Protein AF-0000000085038012 (afdb_homodimer)

Radius of gyration: 29.27 Å; Cα contacts (8 Å, |Δi|>4): 1516; chains: 2; bounding box: 77×80×80 Å

Foldseek 3Di:
DDDDPVNVLVVVLLLLLQCQQLPPQDFLVVSCVVVVHDSVSSVVSVVVCVVVVQKDWPAFDPDDPDDPDRGTITMHGRQQQEKEWEWEDFLFKIKIFIGTLLLHTDDIDMDTQHPHALVVVLVVVVVVVVPDDDDRHDHYYAEYEYEAQAFDFPQDGPDHPRHCNDPDDSQVVVCVVPVHGYHYAYLQQLLVLLVAQQDSDHFAWEWEWEFALFIWIWIHHRSHTDQDPGRCPTNQQQAFDDDPVDPPPDSVPTHGNGCCAGPLNLQVVVCVVVVHPGGDLVNLLVCVVVVPPVSVVSLLVNLLVVLVSLLVVCVVGVGQEYEYQYPNCVSVVVSQVSSVVNNVPDPDDHYYYYRPPSPCSSRSSRSNVGSCVSVVNPPHHGHHHD/DDDDPVNVLVVVLLLLLQCQQLPPQDFLVVSCVVVVHDSVSSVVSQVVCVVVVQKDWPAFDPDPPDDPDRGTITMHGRQLQEKEWEWEDFLFKIKIFIGTLQLHTDDIDMDTQHPHALVVVLVVVVVVVVPDDDDRHDHYYAEYEYEAQAFDFPQDGPDHPRHDNDPDDSQVVVCVVPVHGYHYAYLQQLLVLLVAQQDSDHFAWEWEWEAALFIWIWIHHRSHTDQDPGRCPTNLQAAFDDDPVDPPPDSVPTHGNGCCQGPLNLQVVVCVVVVHPGGDLVNLLVCVVVPPPVSVVSLLVNLLVVLVSLLVVCVVGVGQEYEYQYPNCVSVVVSQVSSVVNNVPDPDDHYYYYRPPSPCSSRSSRSVVGSCVSVVNPPHHGHHHD

Sequence (772 aa):
MIINKDVMRDHNERSVLQTIVNHGPISRTEVSKLLGLNKVTVSDIIGSLTERKLVTSQGEARAAASGSGRRPELVAYNVTYGYVINFSISGLTLEMLVTQLDGRALEYSQSPIDNLTVHQVVAKMEEMVRQLPKFKVDNGLQAISIAIFGVVYQNEIISSPFVDFEDVDLVGHFEQRYHVPVIMENEANLSAIFEQDYSKQELQSLVSISIHEGVGAGILLNKQLYTGNYGRAGEVGQMLLTEPDKPRQRLAKLTNFDQEWSQSALLAKAARLKGRPTYTLADLVRANEQGDAQITHLIEDFCYQLAVVTSNLIIAYDPQLVFFNSPLIDQLPEILKNVQMKLSFMPLVPPLVMSKDVKYATLLGGASLAIHKVLDMTGTRLILHHMIINKDVMRDHNERSVLQTIVNHGPISRTEVSKLLGLNKVTVSDIIGSLTERKLVTSQGEARAAASGSGRRPELVAYNVTYGYVINFSISGLTLEMLVTQLDGRALEYSQSPIDNLTVHQVVAKMEEMVRQLPKFKVDNGLQAISIAIFGVVYQNEIISSPFVDFEDVDLVGHFEQRYHVPVIMENEANLSAIFEQDYSKQELQSLVSISIHEGVGAGILLNKQLYTGNYGRAGEVGQMLLTEPDKPRQRLAKLTNFDQEWSQSALLAKAARLKGRPTYTLADLVRANEQGDAQITHLIEDFCYQLAVVTSNLIIAYDPQLVFFNSPLIDQLPEILKNVQMKLSFMPLVPPLVMSKDVKYATLLGGASLAIHKVLDMTGTRLILHH

Organism: Levilactobacillus brevis (strain ATCC 367 / BCRC 12310 / CIP 105137 / JCM 1170 / LMG 11437 / NCIMB 947 / NCTC 947) (NCBI:txid387344)

Secondary structure (DSSP, 8-state):
----HHHHHHHHHHHHHHHHHHH-SEEHHHHHHHHT--HHHHHHHHHHHHHTTSEEEEEEPP--SS--S-PPEEEEE-TTS-EEEEEEE-SSEEEEEEEETTS-EEEEEEEE-TT--HHHHHHHHHHHHHTPPPP--SS-EEEEEEEESSEEETTEEEE-SS---TT--HHHHHHHHH-S-EEEEEHHHHHHHHHHHT-SSPPSEEEEEEESSSEEEEEEETTEEE--SSS-TT-GGG-B---TT-TT--GGGS-BHHHHHSHHHHHHHHHHHHT-S---HHHHHHHHHTT-HHHHHHHHHHHHHHHHHHHHHHHHH--SEEEEE-HHHHH-THHHHHHHHHTTTSS--PPEEE-S-TTTHHHHHHHHHHHHHHTT-TTS------/----HHHHHHHHHHHHHHHHHHH-SEEHHHHHHHHT--HHHHHHHHHHHHHTTSEEEEEEPP--SS--S-PPEEEEE-TTS-EEEEEEE-SSEEEEEEEETTS-EEEEEEEE-TT--HHHHHHHHHHHHHTPPPP--SS-EEEEEEEESSEEETTEEEE-SS---TT--HHHHHHHHH-S-EEEEEHHHHHHHHHHHT-SSPPSEEEEEEESSSEEEEEEETTEEE--SSS-TT-GGG-B---TT-TT--GGGS-BHHHHHSHHHHHHHHHHHHT-S---HHHHHHHHHTT-HHHHHHHHHHHHHHHHHHHHHHHHH--SEEEEE-HHHHH-THHHHHHHHHTTTSS--PPEEE-S-TTTHHHHHHHHHHHHHHTT-TTS------

Structure (mmCIF, N/CA/C/O backbone):
data_AF-0000000085038012-model_v1
#
loop_
_entity.id
_entity.type
_entity.pdbx_description
1 polymer 'Transcriptional regulator/sugar kinase, xylose operon regulator'
#
loop_
_atom_site.group_PDB
_atom_site.id
_atom_site.type_symbol
_atom_site.label_atom_id
_atom_site.label_alt_id
_atom_site.label_comp_id
_atom_site.label_asym_id
_atom_site.label_entity_id
_atom_site.label_seq_id
_atom_site.pdbx_PDB_ins_code
_atom_site.Cartn_x
_atom_site.Cartn_y
_atom_site.Cartn_z
_atom_site.occupancy
_atom_site.B_iso_or_equiv
_atom_site.auth_seq_id
_atom_site.auth_comp_id
_atom_site.auth_asym_id
_atom_site.auth_atom_id
_atom_site.pdbx_PDB_model_num
ATOM 1 N N . MET A 1 1 ? 20.625 5.508 4.133 1 61.41 1 MET A N 1
ATOM 2 C CA . MET A 1 1 ? 21.531 4.375 4.008 1 61.41 1 MET A CA 1
ATOM 3 C C . MET A 1 1 ? 22.953 4.848 3.709 1 61.41 1 MET A C 1
ATOM 5 O O . MET A 1 1 ? 23.156 5.734 2.879 1 61.41 1 MET A O 1
ATOM 9 N N . ILE A 1 2 ? 23.828 4.387 4.484 1 72.25 2 ILE A N 1
ATOM 10 C CA . ILE A 1 2 ? 25.234 4.746 4.309 1 72.25 2 ILE A CA 1
ATOM 11 C C . ILE A 1 2 ? 25.828 3.961 3.139 1 72.25 2 ILE A C 1
ATOM 13 O O . ILE A 1 2 ? 25.594 2.756 3.012 1 72.25 2 ILE A O 1
ATOM 17 N N . ILE A 1 3 ? 26.375 4.746 2.264 1 75.5 3 ILE A N 1
ATOM 18 C CA . ILE A 1 3 ? 27.016 4.086 1.127 1 75.5 3 ILE A CA 1
ATOM 19 C C . ILE A 1 3 ? 28.531 4.121 1.288 1 75.5 3 ILE A C 1
ATOM 21 O O . ILE A 1 3 ? 29.125 5.195 1.368 1 75.5 3 ILE A O 1
ATOM 25 N N . ASN A 1 4 ? 29.078 2.902 1.545 1 77.88 4 ASN A N 1
ATOM 26 C CA . ASN A 1 4 ? 30.531 2.75 1.494 1 77.88 4 ASN A CA 1
ATOM 27 C C . ASN A 1 4 ? 30.969 1.978 0.252 1 77.88 4 ASN A C 1
ATOM 29 O O . ASN A 1 4 ? 30.141 1.652 -0.605 1 77.88 4 ASN A O 1
ATOM 33 N N . LYS A 1 5 ? 32.25 1.826 0.037 1 77.88 5 LYS A N 1
ATOM 34 C CA . LYS A 1 5 ? 32.812 1.22 -1.177 1 77.88 5 LYS A CA 1
ATOM 35 C C . LYS A 1 5 ? 32.281 -0.201 -1.361 1 77.88 5 LYS A C 1
ATOM 37 O O . LYS A 1 5 ? 31.984 -0.615 -2.482 1 77.88 5 LYS A O 1
ATOM 42 N N . ASP A 1 6 ? 32.188 -0.883 -0.268 1 79.19 6 ASP A N 1
ATOM 43 C CA . ASP A 1 6 ? 31.719 -2.262 -0.339 1 79.19 6 ASP A CA 1
ATOM 44 C C . ASP A 1 6 ? 30.25 -2.316 -0.753 1 79.19 6 ASP A C 1
ATOM 46 O O . ASP A 1 6 ? 29.859 -3.15 -1.574 1 79.19 6 ASP A O 1
ATOM 50 N N . VAL A 1 7 ? 29.5 -1.396 -0.178 1 82.31 7 VAL A N 1
ATOM 51 C CA . VAL A 1 7 ? 28.078 -1.304 -0.512 1 82.31 7 VAL A CA 1
ATOM 52 C C . VAL A 1 7 ? 27.922 -0.915 -1.979 1 82.31 7 VAL A C 1
ATOM 54 O O . VAL A 1 7 ? 27.047 -1.444 -2.676 1 82.31 7 VAL A O 1
ATOM 57 N N . MET A 1 8 ? 28.734 -0.129 -2.43 1 83.38 8 MET A N 1
ATOM 58 C CA . MET A 1 8 ? 28.703 0.295 -3.826 1 83.38 8 MET A CA 1
ATOM 59 C C . MET A 1 8 ? 28.953 -0.885 -4.758 1 83.38 8 MET A C 1
ATOM 61 O O . MET A 1 8 ? 28.25 -1.059 -5.75 1 83.38 8 MET A O 1
ATOM 65 N N . ARG A 1 9 ? 29.891 -1.66 -4.422 1 84.19 9 ARG A N 1
ATOM 66 C CA . ARG A 1 9 ? 30.234 -2.807 -5.258 1 84.19 9 ARG A CA 1
ATOM 67 C C . ARG A 1 9 ? 29.094 -3.805 -5.316 1 84.19 9 ARG A C 1
ATOM 69 O O . ARG A 1 9 ? 28.75 -4.312 -6.387 1 84.19 9 ARG A O 1
ATOM 76 N N . ASP A 1 10 ? 28.547 -4.09 -4.184 1 88.06 10 ASP A N 1
ATOM 77 C CA . ASP A 1 10 ? 27.438 -5.035 -4.105 1 88.06 10 ASP A CA 1
ATOM 78 C C . ASP A 1 10 ? 26.25 -4.562 -4.941 1 88.06 10 ASP A C 1
ATOM 80 O O . ASP A 1 10 ? 25.641 -5.352 -5.66 1 88.06 10 ASP A O 1
ATOM 84 N N . HIS A 1 11 ? 26.047 -3.324 -4.855 1 89.94 11 HIS A N 1
ATOM 85 C CA . HIS A 1 11 ? 24.938 -2.762 -5.605 1 89.94 11 HIS A CA 1
ATOM 86 C C . HIS A 1 11 ? 25.188 -2.826 -7.109 1 89.94 11 HIS A C 1
ATOM 88 O O . HIS A 1 11 ? 24.297 -3.156 -7.883 1 89.94 11 HIS A O 1
ATOM 94 N N . ASN A 1 12 ? 26.344 -2.525 -7.48 1 92.75 12 ASN A N 1
ATOM 95 C CA . ASN A 1 12 ? 26.688 -2.559 -8.898 1 92.75 12 ASN A CA 1
ATOM 96 C C . ASN A 1 12 ? 26.656 -3.98 -9.453 1 92.75 12 ASN A C 1
ATOM 98 O O . ASN A 1 12 ? 26.234 -4.199 -10.586 1 92.75 12 ASN A O 1
ATOM 102 N N . GLU A 1 13 ? 27.109 -4.871 -8.625 1 95 13 GLU A N 1
ATOM 103 C CA . GLU A 1 13 ? 27.047 -6.266 -9.047 1 95 13 GLU A CA 1
ATOM 104 C C . GLU A 1 13 ? 25.609 -6.707 -9.297 1 95 13 GLU A C 1
ATOM 106 O O . GLU A 1 13 ? 25.328 -7.375 -10.297 1 95 13 GLU A O 1
ATOM 111 N N . ARG A 1 14 ? 24.75 -6.375 -8.422 1 94.94 14 ARG A N 1
ATOM 112 C CA . ARG A 1 14 ? 23.344 -6.711 -8.594 1 94.94 14 ARG A CA 1
ATOM 113 C C . ARG A 1 14 ? 22.781 -6.086 -9.859 1 94.94 14 ARG A C 1
ATOM 115 O O . ARG A 1 14 ? 22.031 -6.73 -10.594 1 94.94 14 ARG A O 1
ATOM 122 N N . SER A 1 15 ? 23.188 -4.895 -10.094 1 95.94 15 SER A N 1
ATOM 123 C CA . SER A 1 15 ? 22.703 -4.195 -11.281 1 95.94 15 SER A CA 1
ATOM 124 C C . SER A 1 15 ? 23.188 -4.867 -12.555 1 95.94 15 SER A C 1
ATOM 126 O O . SER A 1 15 ? 22.453 -4.988 -13.531 1 95.94 15 SER A O 1
ATOM 128 N N . VAL A 1 16 ? 24.391 -5.262 -12.555 1 96.94 16 VAL A N 1
ATOM 129 C CA . VAL A 1 16 ? 24.969 -5.93 -13.719 1 96.94 16 VAL A CA 1
ATOM 130 C C . VAL A 1 16 ? 24.281 -7.27 -13.938 1 96.94 16 VAL A C 1
ATOM 132 O O . VAL A 1 16 ? 23.859 -7.582 -15.055 1 96.94 16 VAL A O 1
ATOM 135 N N . LEU A 1 17 ? 24.156 -8.031 -12.867 1 97.25 17 LEU A N 1
ATOM 136 C CA . LEU A 1 17 ? 23.484 -9.32 -12.984 1 97.25 17 LEU A CA 1
ATOM 137 C C . LEU A 1 17 ? 22.047 -9.156 -13.477 1 97.25 17 LEU A C 1
ATOM 139 O O . LEU A 1 17 ? 21.594 -9.898 -14.344 1 97.25 17 LEU A O 1
ATOM 143 N N . GLN A 1 18 ? 21.344 -8.203 -12.898 1 96.88 18 GLN A N 1
ATOM 144 C CA . GLN A 1 18 ? 19.984 -7.922 -13.336 1 96.88 18 GLN A CA 1
ATOM 145 C C . GLN A 1 18 ? 19.938 -7.652 -14.836 1 96.88 18 GLN A C 1
ATOM 147 O O . GLN A 1 18 ? 19.062 -8.172 -15.539 1 96.88 18 GLN A O 1
ATOM 152 N N . THR A 1 19 ? 20.859 -6.832 -15.297 1 97 19 THR A N 1
ATOM 153 C CA . THR A 1 19 ? 20.906 -6.461 -16.703 1 97 19 THR A CA 1
ATOM 154 C C . THR A 1 19 ? 21.125 -7.691 -17.578 1 97 19 THR A C 1
ATOM 156 O O . THR A 1 19 ? 20.469 -7.84 -18.625 1 97 19 THR A O 1
ATOM 159 N N . ILE A 1 20 ? 21.969 -8.539 -17.156 1 97.38 20 ILE A N 1
ATOM 160 C CA . ILE A 1 20 ? 22.266 -9.734 -17.938 1 97.38 20 ILE A CA 1
ATOM 161 C C . ILE A 1 20 ? 21.062 -10.664 -17.938 1 97.38 20 ILE A C 1
ATOM 163 O O . ILE A 1 20 ? 20.703 -11.227 -18.984 1 97.38 20 ILE A O 1
ATOM 167 N N . VAL A 1 21 ? 20.406 -10.828 -16.812 1 96.81 21 VAL A N 1
ATOM 168 C CA . VAL A 1 21 ? 19.234 -11.695 -16.703 1 96.81 21 VAL A CA 1
ATOM 169 C C . VAL A 1 21 ? 18.109 -11.148 -17.594 1 96.81 21 VAL A C 1
ATOM 171 O O . VAL A 1 21 ? 17.469 -11.906 -18.328 1 96.81 21 VAL A O 1
ATOM 174 N N . ASN A 1 22 ? 17.906 -9.859 -17.547 1 96.19 22 ASN A N 1
ATOM 175 C CA . ASN A 1 22 ? 16.75 -9.242 -18.188 1 96.19 22 ASN A CA 1
ATOM 176 C C . ASN A 1 22 ? 16.984 -9.023 -19.672 1 96.19 22 ASN A C 1
ATOM 178 O O . ASN A 1 22 ? 16.031 -8.984 -20.453 1 96.19 22 ASN A O 1
ATOM 182 N N . HIS A 1 23 ? 18.281 -8.914 -20.109 1 94.75 23 HIS A N 1
ATOM 183 C CA . HIS A 1 23 ? 18.516 -8.469 -21.469 1 94.75 23 HIS A CA 1
ATOM 184 C C . HIS A 1 23 ? 19.469 -9.414 -22.203 1 94.75 23 HIS A C 1
ATOM 186 O O . HIS A 1 23 ? 19.719 -9.25 -23.406 1 94.75 23 HIS A O 1
ATOM 192 N N . GLY A 1 24 ? 19.984 -10.328 -21.547 1 92.31 24 GLY A N 1
ATOM 193 C CA . GLY A 1 24 ? 20.953 -11.219 -22.188 1 92.31 24 GLY A CA 1
ATOM 194 C C . GLY A 1 24 ? 20.359 -12.039 -23.312 1 92.31 24 GLY A C 1
ATOM 195 O O . GLY A 1 24 ? 19.156 -12.312 -23.312 1 92.31 24 GLY A O 1
ATOM 196 N N . PRO A 1 25 ? 21.281 -12.438 -24.172 1 95.38 25 PRO A N 1
ATOM 197 C CA . PRO A 1 25 ? 22.719 -12.219 -24.312 1 95.38 25 PRO A CA 1
ATOM 198 C C . PRO A 1 25 ? 23.078 -10.766 -24.594 1 95.38 25 PRO A C 1
ATOM 200 O O . PRO A 1 25 ? 22.359 -10.094 -25.344 1 95.38 25 PRO A O 1
ATOM 203 N N . ILE A 1 26 ? 24.141 -10.312 -23.969 1 96.5 26 ILE A N 1
ATOM 204 C CA . ILE A 1 26 ? 24.484 -8.898 -24.031 1 96.5 26 ILE A CA 1
ATOM 205 C C . ILE A 1 26 ? 26 -8.727 -23.875 1 96.5 26 ILE A C 1
ATOM 207 O O . ILE A 1 26 ? 26.641 -9.523 -23.188 1 96.5 26 ILE A O 1
ATOM 211 N N . SER A 1 27 ? 26.516 -7.707 -24.531 1 96 27 SER A N 1
ATOM 212 C CA . SER A 1 27 ? 27.953 -7.48 -24.438 1 96 27 SER A CA 1
ATOM 213 C C . SER A 1 27 ? 28.312 -6.645 -23.219 1 96 27 SER A C 1
ATOM 215 O O . SER A 1 27 ? 27.453 -5.941 -22.672 1 96 27 SER A O 1
ATOM 217 N N . ARG A 1 28 ? 29.594 -6.758 -22.859 1 95.19 28 ARG A N 1
ATOM 218 C CA . ARG A 1 28 ? 30.109 -5.938 -21.766 1 95.19 28 ARG A CA 1
ATOM 219 C C . ARG A 1 28 ? 29.922 -4.453 -22.062 1 95.19 28 ARG A C 1
ATOM 221 O O . ARG A 1 28 ? 29.578 -3.676 -21.172 1 95.19 28 ARG A O 1
ATOM 228 N N . THR A 1 29 ? 30.109 -4.16 -23.312 1 94.69 29 THR A N 1
ATOM 229 C CA . THR A 1 29 ? 29.984 -2.771 -23.75 1 94.69 29 THR A CA 1
ATOM 230 C C . THR A 1 29 ? 28.547 -2.285 -23.609 1 94.69 29 THR A C 1
ATOM 232 O O . THR A 1 29 ? 28.297 -1.165 -23.156 1 94.69 29 THR A O 1
ATOM 235 N N . GLU A 1 30 ? 27.672 -3.049 -24 1 96.19 30 GLU A N 1
ATOM 236 C CA . GLU A 1 30 ? 26.266 -2.691 -23.891 1 96.19 30 GLU A CA 1
ATOM 237 C C . GLU A 1 30 ? 25.844 -2.557 -22.438 1 96.19 30 GLU A C 1
ATOM 239 O O . GLU A 1 30 ? 25.062 -1.655 -22.094 1 96.19 30 GLU A O 1
ATOM 244 N N . VAL A 1 31 ? 26.297 -3.414 -21.547 1 96.81 31 VAL A N 1
ATOM 245 C CA . VAL A 1 31 ? 25.984 -3.342 -20.125 1 96.81 31 VAL A CA 1
ATOM 246 C C . VAL A 1 31 ? 26.5 -2.021 -19.547 1 96.81 31 VAL A C 1
ATOM 248 O O . VAL A 1 31 ? 25.797 -1.342 -18.812 1 96.81 31 VAL A O 1
ATOM 251 N N . SER A 1 32 ? 27.703 -1.743 -19.922 1 95.44 32 SER A N 1
ATOM 252 C CA . SER A 1 32 ? 28.312 -0.493 -19.484 1 95.44 32 SER A CA 1
ATOM 253 C C . SER A 1 32 ? 27.484 0.709 -19.906 1 95.44 32 SER A C 1
ATOM 255 O O . SER A 1 32 ? 27.234 1.612 -19.109 1 95.44 32 SER A O 1
ATOM 257 N N . LYS A 1 33 ? 27.047 0.689 -21.109 1 94.88 33 LYS A N 1
ATOM 258 C CA . LYS A 1 33 ? 26.25 1.785 -21.656 1 94.88 33 LYS A CA 1
ATOM 259 C C . LYS A 1 33 ? 24.906 1.883 -20.938 1 94.88 33 LYS A C 1
ATOM 261 O O . LYS A 1 33 ? 24.484 2.971 -20.547 1 94.88 33 LYS A O 1
ATOM 266 N N . LEU A 1 34 ? 24.297 0.797 -20.734 1 94.69 34 LEU A N 1
ATOM 267 C CA . LEU A 1 34 ? 22.969 0.761 -20.125 1 94.69 34 LEU A CA 1
ATOM 268 C C . LEU A 1 34 ? 23.016 1.223 -18.672 1 94.69 34 LEU A C 1
ATOM 270 O O . LEU A 1 34 ? 22.094 1.894 -18.203 1 94.69 34 LEU A O 1
ATOM 274 N N . LEU A 1 35 ? 24.047 0.929 -17.969 1 94.69 35 LEU A N 1
ATOM 275 C CA . LEU A 1 35 ? 24.109 1.189 -16.531 1 94.69 35 LEU A CA 1
ATOM 276 C C . LEU A 1 35 ? 24.875 2.467 -16.234 1 94.69 35 LEU A C 1
ATOM 278 O O . LEU A 1 35 ? 24.828 2.994 -15.117 1 94.69 35 LEU A O 1
ATOM 282 N N . GLY A 1 36 ? 25.578 2.896 -17.25 1 92.06 36 GLY A N 1
ATOM 283 C CA . GLY A 1 36 ? 26.438 4.055 -17.047 1 92.06 36 GLY A CA 1
ATOM 284 C C . GLY A 1 36 ? 27.641 3.754 -16.172 1 92.06 36 GLY A C 1
ATOM 285 O O . GLY A 1 36 ? 28.094 4.609 -15.406 1 92.06 36 GLY A O 1
ATOM 286 N N . LEU A 1 37 ? 28.094 2.559 -16.156 1 92.19 37 LEU A N 1
ATOM 287 C CA . LEU A 1 37 ? 29.281 2.133 -15.422 1 92.19 37 LEU A CA 1
ATOM 288 C C . LEU A 1 37 ? 30.5 2.062 -16.344 1 92.19 37 LEU A C 1
ATOM 290 O O . LEU A 1 37 ? 30.344 1.873 -17.562 1 92.19 37 LEU A O 1
ATOM 294 N N . ASN A 1 38 ? 31.641 2.242 -15.773 1 91.44 38 ASN A N 1
ATOM 295 C CA . ASN A 1 38 ? 32.844 2.123 -16.594 1 91.44 38 ASN A CA 1
ATOM 296 C C . ASN A 1 38 ? 33.094 0.678 -17.016 1 91.44 38 ASN A C 1
ATOM 298 O O . ASN A 1 38 ? 32.719 -0.255 -16.297 1 91.44 38 ASN A O 1
ATOM 302 N N . LYS A 1 39 ? 33.75 0.512 -18.125 1 93.62 39 LYS A N 1
ATOM 303 C CA . LYS A 1 39 ? 33.969 -0.786 -18.766 1 93.62 39 LYS A CA 1
ATOM 304 C C . LYS A 1 39 ? 34.812 -1.704 -17.875 1 93.62 39 LYS A C 1
ATOM 306 O O . LYS A 1 39 ? 34.562 -2.912 -17.828 1 93.62 39 LYS A O 1
ATOM 311 N N . VAL A 1 40 ? 35.781 -1.138 -17.266 1 94.31 40 VAL A N 1
ATOM 312 C CA . VAL A 1 40 ? 36.656 -1.932 -16.422 1 94.31 40 VAL A CA 1
ATOM 313 C C . VAL A 1 40 ? 35.875 -2.547 -15.273 1 94.31 40 VAL A C 1
ATOM 315 O O . VAL A 1 40 ? 36 -3.738 -14.984 1 94.31 40 VAL A O 1
ATOM 318 N N . THR A 1 41 ? 35 -1.745 -14.602 1 92.88 41 THR A N 1
ATOM 319 C CA . THR A 1 41 ? 34.156 -2.209 -13.5 1 92.88 41 THR A CA 1
ATOM 320 C C . THR A 1 41 ? 33.188 -3.305 -13.977 1 92.88 41 THR A C 1
ATOM 322 O O . THR A 1 41 ? 33.062 -4.336 -13.312 1 92.88 41 THR A O 1
ATOM 325 N N . VAL A 1 42 ? 32.625 -3.07 -15.094 1 96.06 42 VAL A N 1
ATOM 326 C CA . VAL A 1 42 ? 31.672 -4.031 -15.656 1 96.06 42 VAL A CA 1
ATOM 327 C C . VAL A 1 42 ? 32.406 -5.344 -15.969 1 96.06 42 VAL A C 1
ATOM 329 O O . VAL A 1 42 ? 31.891 -6.426 -15.648 1 96.06 42 VAL A O 1
ATOM 332 N N . SER A 1 43 ? 33.531 -5.211 -16.562 1 95.88 43 SER A N 1
ATOM 333 C CA . SER A 1 43 ? 34.312 -6.395 -16.922 1 95.88 43 SER A CA 1
ATOM 334 C C . SER A 1 43 ? 34.719 -7.188 -15.68 1 95.88 43 SER A C 1
ATOM 336 O O . SER A 1 43 ? 34.656 -8.422 -15.68 1 95.88 43 SER A O 1
ATOM 338 N N . ASP A 1 44 ? 35.062 -6.477 -14.68 1 96.44 44 ASP A N 1
ATOM 339 C CA . ASP A 1 44 ? 35.438 -7.121 -13.43 1 96.44 44 ASP A CA 1
ATOM 340 C C . ASP A 1 44 ? 34.25 -7.855 -12.812 1 96.44 44 ASP A C 1
ATOM 342 O O . ASP A 1 44 ? 34.375 -8.984 -12.344 1 96.44 44 ASP A O 1
ATOM 346 N N . ILE A 1 45 ? 33.125 -7.23 -12.773 1 96.56 45 ILE A N 1
ATOM 347 C CA . ILE A 1 45 ? 31.906 -7.812 -12.195 1 96.56 45 ILE A CA 1
ATOM 348 C C . ILE A 1 45 ? 31.484 -9.039 -13 1 96.56 45 ILE A C 1
ATOM 350 O O . ILE A 1 45 ? 31.203 -10.094 -12.438 1 96.56 45 ILE A O 1
ATOM 354 N N . ILE A 1 46 ? 31.516 -8.93 -14.297 1 97.06 46 ILE A N 1
ATOM 355 C CA . ILE A 1 46 ? 31.109 -10.047 -15.148 1 97.06 46 ILE A CA 1
ATOM 356 C C . ILE A 1 46 ? 32.094 -11.203 -14.977 1 97.06 46 ILE A C 1
ATOM 358 O O . ILE A 1 46 ? 31.688 -12.367 -14.977 1 97.06 46 ILE A O 1
ATOM 362 N N . GLY A 1 47 ? 33.344 -10.859 -14.914 1 96.62 47 GLY A N 1
ATOM 363 C CA . GLY A 1 47 ? 34.344 -11.883 -14.602 1 96.62 47 GLY A CA 1
ATOM 364 C C . GLY A 1 47 ? 34.031 -12.656 -13.336 1 96.62 47 GLY A C 1
ATOM 365 O O . GLY A 1 47 ? 34.062 -13.891 -13.328 1 96.62 47 GLY A O 1
ATOM 366 N N . SER A 1 48 ? 33.688 -11.93 -12.289 1 96.81 48 SER A N 1
ATOM 367 C CA . SER A 1 48 ? 33.344 -12.547 -11.016 1 96.81 48 SER A CA 1
ATOM 368 C C . SER A 1 48 ? 32.094 -13.414 -11.141 1 96.81 48 SER A C 1
ATOM 370 O O . SER A 1 48 ? 32.031 -14.516 -10.586 1 96.81 48 SER A O 1
ATOM 372 N N . LEU A 1 49 ? 31.109 -12.977 -11.859 1 97.12 49 LEU A N 1
ATOM 373 C CA . LEU A 1 49 ? 29.859 -13.703 -12.062 1 97.12 49 LEU A CA 1
ATOM 374 C C . LEU A 1 49 ? 30.109 -14.969 -12.875 1 97.12 49 LEU A C 1
ATOM 376 O O . LEU A 1 49 ? 29.438 -15.984 -12.656 1 97.12 49 LEU A O 1
ATOM 380 N N . THR A 1 50 ? 31.016 -14.867 -13.805 1 96.25 50 THR A N 1
ATOM 381 C CA . THR A 1 50 ? 31.375 -16.016 -14.625 1 96.25 50 THR A CA 1
ATOM 382 C C . THR A 1 50 ? 32.094 -17.078 -13.789 1 96.25 50 THR A C 1
ATOM 384 O O . THR A 1 50 ? 31.828 -18.281 -13.938 1 96.25 50 THR A O 1
ATOM 387 N N . GLU A 1 51 ? 32.938 -16.609 -12.977 1 96 51 GLU A N 1
ATOM 388 C CA . GLU A 1 51 ? 33.625 -17.516 -12.078 1 96 51 GLU A CA 1
ATOM 389 C C . GLU A 1 51 ? 32.656 -18.266 -11.18 1 96 51 GLU A C 1
ATOM 391 O O . GLU A 1 51 ? 32.844 -19.438 -10.875 1 96 51 GLU A O 1
ATOM 396 N N . ARG A 1 52 ? 31.641 -17.562 -10.781 1 95.81 52 ARG A N 1
ATOM 397 C CA . ARG A 1 52 ? 30.625 -18.156 -9.914 1 95.81 52 ARG A CA 1
ATOM 398 C C . ARG A 1 52 ? 29.609 -18.953 -10.719 1 95.81 52 ARG A C 1
ATOM 400 O O . ARG A 1 52 ? 28.641 -19.5 -10.164 1 95.81 52 ARG A O 1
ATOM 407 N N . LYS A 1 53 ? 29.688 -18.984 -12.055 1 95.81 53 LYS A N 1
ATOM 408 C CA . LYS A 1 53 ? 28.906 -19.766 -13 1 95.81 53 LYS A CA 1
ATOM 409 C C . LYS A 1 53 ? 27.484 -19.203 -13.133 1 95.81 53 LYS A C 1
ATOM 411 O O . LYS A 1 53 ? 26.562 -19.922 -13.516 1 95.81 53 LYS A O 1
ATOM 416 N N . LEU A 1 54 ? 27.281 -18.031 -12.742 1 97.06 54 LEU A N 1
ATOM 417 C CA . LEU A 1 54 ? 25.984 -17.391 -12.898 1 97.06 54 LEU A CA 1
ATOM 418 C C . LEU A 1 54 ? 25.797 -16.844 -14.312 1 97.06 54 LEU A C 1
ATOM 420 O O . LEU A 1 54 ? 24.672 -16.703 -14.789 1 97.06 54 LEU A O 1
ATOM 424 N N . VAL A 1 55 ? 26.906 -16.516 -14.891 1 97 55 VAL A N 1
ATOM 425 C CA . VAL A 1 55 ? 26.938 -15.961 -16.25 1 97 55 VAL A CA 1
ATOM 426 C C . VAL A 1 55 ? 27.859 -16.812 -17.125 1 97 55 VAL A C 1
ATOM 428 O O . VAL A 1 55 ? 28.875 -17.312 -16.656 1 97 55 VAL A O 1
ATOM 431 N N . THR A 1 56 ? 27.469 -16.953 -18.344 1 95.19 56 THR A N 1
ATOM 432 C CA . THR A 1 56 ? 28.266 -17.734 -19.281 1 95.19 56 THR A CA 1
ATOM 433 C C . THR A 1 56 ? 28.578 -16.922 -20.531 1 95.19 56 THR A C 1
ATOM 435 O O . THR A 1 56 ? 27.781 -16.047 -20.922 1 95.19 56 THR A O 1
ATOM 438 N N . SER A 1 57 ? 29.672 -17.25 -21.094 1 92.88 57 SER A N 1
ATOM 439 C CA . SER A 1 57 ? 30.031 -16.656 -22.375 1 92.88 57 SER A CA 1
ATOM 440 C C . SER A 1 57 ? 29.281 -17.344 -23.516 1 92.88 57 SER A C 1
ATOM 442 O O . SER A 1 57 ? 29.141 -18.562 -23.531 1 92.88 57 SER A O 1
ATOM 444 N N . GLN A 1 58 ? 28.734 -16.516 -24.328 1 89.81 58 GLN A N 1
ATOM 445 C CA . GLN A 1 58 ? 28.031 -17.047 -25.484 1 89.81 58 GLN A CA 1
ATOM 446 C C . GLN A 1 58 ? 28.859 -16.906 -26.75 1 89.81 58 GLN A C 1
ATOM 448 O O . GLN A 1 58 ? 28.344 -17.094 -27.859 1 89.81 58 GLN A O 1
ATOM 453 N N . GLY A 1 59 ? 30.031 -16.641 -26.641 1 83.06 59 GLY A N 1
ATOM 454 C CA . GLY A 1 59 ? 30.891 -16.438 -27.797 1 83.06 59 GLY A CA 1
ATOM 455 C C . GLY A 1 59 ? 30.734 -15.062 -28.406 1 83.06 59 GLY A C 1
ATOM 456 O O . GLY A 1 59 ? 30.125 -14.18 -27.812 1 83.06 59 GLY A O 1
ATOM 457 N N . GLU A 1 60 ? 31.484 -14.867 -29.562 1 75.56 60 GLU A N 1
ATOM 458 C CA . GLU A 1 60 ? 31.469 -13.57 -30.219 1 75.56 60 GLU A CA 1
ATOM 459 C C . GLU A 1 60 ? 30.188 -13.383 -31.031 1 75.56 60 GLU A C 1
ATOM 461 O O . GLU A 1 60 ? 29.672 -14.344 -31.609 1 75.56 60 GLU A O 1
ATOM 466 N N . ALA A 1 61 ? 29.594 -12.25 -30.891 1 66.62 61 ALA A N 1
ATOM 467 C CA . ALA A 1 61 ? 28.422 -11.914 -31.688 1 66.62 61 ALA A CA 1
ATOM 468 C C . ALA A 1 61 ? 28.703 -12.117 -33.188 1 66.62 61 ALA A C 1
ATOM 470 O O . ALA A 1 61 ? 29.844 -11.945 -33.625 1 66.62 61 ALA A O 1
ATOM 471 N N . ARG A 1 62 ? 27.953 -12.898 -33.969 1 55.09 62 ARG A N 1
ATOM 472 C CA . ARG A 1 62 ? 28.141 -13.094 -35.406 1 55.09 62 ARG A CA 1
ATOM 473 C C . ARG A 1 62 ? 28.234 -11.758 -36.156 1 55.09 62 ARG A C 1
ATOM 475 O O . ARG A 1 62 ? 27.547 -10.805 -35.781 1 55.09 62 ARG A O 1
ATOM 482 N N . ALA A 1 63 ? 29.25 -11.57 -36.844 1 48.16 63 ALA A N 1
ATOM 483 C CA . ALA A 1 63 ? 29.562 -10.383 -37.625 1 48.16 63 ALA A CA 1
ATOM 484 C C . ALA A 1 63 ? 28.391 -9.992 -38.531 1 48.16 63 ALA A C 1
ATOM 486 O O . ALA A 1 63 ? 27.812 -10.844 -39.188 1 48.16 63 ALA A O 1
ATOM 487 N N . ALA A 1 64 ? 27.578 -9 -38.281 1 45 64 ALA A N 1
ATOM 488 C CA . ALA A 1 64 ? 27.125 -8.492 -39.562 1 45 64 ALA A CA 1
ATOM 489 C C . ALA A 1 64 ? 28.25 -8.469 -40.594 1 45 64 ALA A C 1
ATOM 491 O O . ALA A 1 64 ? 29.422 -8.359 -40.219 1 45 64 ALA A O 1
ATOM 492 N N . ALA A 1 65 ? 28 -8.688 -41.875 1 39.81 65 ALA A N 1
ATOM 493 C CA . ALA A 1 65 ? 28.891 -8.797 -43.031 1 39.81 65 ALA A CA 1
ATOM 494 C C . ALA A 1 65 ? 30.094 -7.859 -42.875 1 39.81 65 ALA A C 1
ATOM 496 O O . ALA A 1 65 ? 31.188 -8.156 -43.344 1 39.81 65 ALA A O 1
ATOM 497 N N . SER A 1 66 ? 29.984 -6.551 -42.875 1 44 66 SER A N 1
ATOM 498 C CA . SER A 1 66 ? 30.984 -5.641 -43.438 1 44 66 SER A CA 1
ATOM 499 C C . SER A 1 66 ? 32.094 -5.344 -42.438 1 44 66 SER A C 1
ATOM 501 O O . SER A 1 66 ? 33.188 -4.949 -42.812 1 44 66 SER A O 1
ATOM 503 N N . GLY A 1 67 ? 31.938 -4.801 -41.125 1 44.75 67 GLY A N 1
ATOM 504 C CA . GLY A 1 67 ? 33.031 -4.055 -40.531 1 44.75 67 GLY A CA 1
ATOM 505 C C . GLY A 1 67 ? 33.969 -4.93 -39.719 1 44.75 67 GLY A C 1
ATOM 506 O O . GLY A 1 67 ? 33.562 -5.961 -39.188 1 44.75 67 GLY A O 1
ATOM 507 N N . SER A 1 68 ? 35.344 -5.07 -39.969 1 48.25 68 SER A N 1
ATOM 508 C CA . SER A 1 68 ? 36.594 -5.684 -39.562 1 48.25 68 SER A CA 1
ATOM 509 C C . SER A 1 68 ? 36.719 -5.703 -38.031 1 48.25 68 SER A C 1
ATOM 511 O O . SER A 1 68 ? 37.719 -6.203 -37.5 1 48.25 68 SER A O 1
ATOM 513 N N . GLY A 1 69 ? 36.062 -4.855 -37.25 1 53.12 69 GLY A N 1
ATOM 514 C CA . GLY A 1 69 ? 36.5 -4.699 -35.875 1 53.12 69 GLY A CA 1
ATOM 515 C C . GLY A 1 69 ? 36.094 -5.863 -34.969 1 53.12 69 GLY A C 1
ATOM 516 O O . GLY 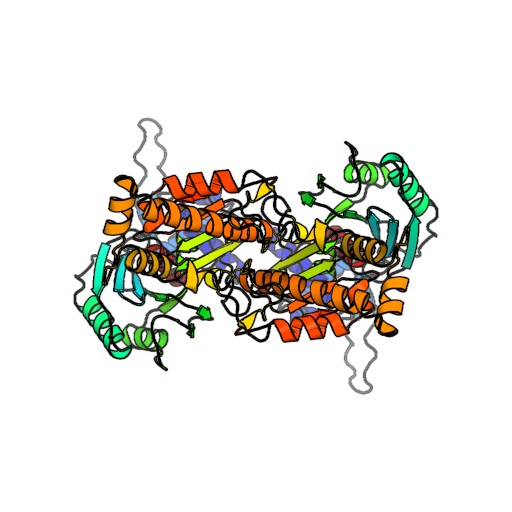A 1 69 ? 35.219 -6.648 -35.344 1 53.12 69 GLY A O 1
ATOM 517 N N . ARG A 1 70 ? 37.062 -6.289 -34 1 59.31 70 ARG A N 1
ATOM 518 C CA . ARG A 1 70 ? 36.812 -7.316 -33 1 59.31 70 ARG A CA 1
ATOM 519 C C . ARG A 1 70 ? 35.375 -7.215 -32.469 1 59.31 70 ARG A C 1
ATOM 521 O O . ARG A 1 70 ? 34.969 -6.148 -32 1 59.31 70 ARG A O 1
ATOM 528 N N . ARG A 1 71 ? 34.562 -8.188 -32.719 1 69.19 71 ARG A N 1
ATOM 529 C CA . ARG A 1 71 ? 33.156 -8.172 -32.281 1 69.19 71 ARG A CA 1
ATOM 530 C C . ARG A 1 71 ? 33.031 -8.469 -30.797 1 69.19 71 ARG A C 1
ATOM 532 O O . ARG A 1 71 ? 33.781 -9.305 -30.266 1 69.19 71 ARG A O 1
ATOM 539 N N . PRO A 1 72 ? 32.25 -7.75 -30.016 1 82.31 72 PRO A N 1
ATOM 540 C CA . PRO A 1 72 ? 32.219 -7.898 -28.562 1 82.31 72 PRO A CA 1
ATOM 541 C C . PRO A 1 72 ? 31.656 -9.25 -28.125 1 82.31 72 PRO A C 1
ATOM 543 O O . PRO A 1 72 ? 30.781 -9.805 -28.797 1 82.31 72 PRO A O 1
ATOM 546 N N . GLU A 1 73 ? 32.312 -9.938 -27.188 1 89.69 73 GLU A N 1
ATOM 547 C CA . GLU A 1 73 ? 31.844 -11.156 -26.562 1 89.69 73 GLU A CA 1
ATOM 548 C C . GLU A 1 73 ? 30.484 -10.938 -25.875 1 89.69 73 GLU A C 1
ATOM 550 O O . GLU A 1 73 ? 30.281 -9.938 -25.188 1 89.69 73 GLU A O 1
ATOM 555 N N . LEU A 1 74 ? 29.531 -11.859 -26.156 1 95.44 74 LEU A N 1
ATOM 556 C CA . LEU A 1 74 ? 28.234 -11.797 -25.516 1 95.44 74 LEU A CA 1
ATOM 557 C C . LEU A 1 74 ? 28.188 -12.703 -24.297 1 95.44 74 LEU A C 1
ATOM 559 O O . LEU A 1 74 ? 28.781 -13.789 -24.297 1 95.44 74 LEU A O 1
ATOM 563 N N . VAL A 1 75 ? 27.562 -12.227 -23.281 1 96.56 75 VAL A N 1
ATOM 564 C CA . VAL A 1 75 ? 27.359 -13.031 -22.078 1 96.56 75 VAL A CA 1
ATOM 565 C C . VAL A 1 75 ? 25.875 -13.195 -21.812 1 96.56 75 VAL A C 1
ATOM 567 O O . VAL A 1 75 ? 25.062 -12.375 -22.234 1 96.56 75 VAL A O 1
ATOM 570 N N . ALA A 1 76 ? 25.531 -14.336 -21.141 1 96.88 76 ALA A N 1
ATOM 571 C CA . ALA A 1 76 ? 24.141 -14.633 -20.828 1 96.88 76 ALA A CA 1
ATOM 572 C C . ALA A 1 76 ? 24.016 -15.258 -19.438 1 96.88 76 ALA A C 1
ATOM 574 O O . ALA A 1 76 ? 25 -15.758 -18.891 1 96.88 76 ALA A O 1
ATOM 575 N N . TYR A 1 77 ? 22.781 -15.07 -18.906 1 96.38 77 TYR A N 1
ATOM 576 C CA . TYR A 1 77 ? 22.422 -15.727 -17.656 1 96.38 77 TYR A CA 1
ATOM 577 C C . TYR A 1 77 ? 22.531 -17.234 -17.781 1 96.38 77 TYR A C 1
ATOM 579 O O . TYR A 1 77 ? 22.094 -17.812 -18.781 1 96.38 77 TYR A O 1
ATOM 587 N N . ASN A 1 78 ? 23.25 -17.906 -16.828 1 95.88 78 ASN A N 1
ATOM 588 C CA . ASN A 1 78 ? 23.375 -19.359 -16.844 1 95.88 78 ASN A CA 1
ATOM 589 C C . ASN A 1 78 ? 22.109 -20.047 -16.359 1 95.88 78 ASN A C 1
ATOM 591 O O . ASN A 1 78 ? 21.969 -20.328 -15.172 1 95.88 78 ASN A O 1
ATOM 595 N N . VAL A 1 79 ? 21.25 -20.484 -17.219 1 90.81 79 VAL A N 1
ATOM 596 C CA . VAL A 1 79 ? 19.953 -21.031 -16.875 1 90.81 79 VAL A CA 1
ATOM 597 C C . VAL A 1 79 ? 20.109 -22.438 -16.281 1 90.81 79 VAL A C 1
ATOM 599 O O . VAL A 1 79 ? 19.219 -22.938 -15.602 1 90.81 79 VAL A O 1
ATOM 602 N N . THR A 1 80 ? 21.266 -23.094 -16.562 1 93.25 80 THR A N 1
ATOM 603 C CA . THR A 1 80 ? 21.5 -24.453 -16.078 1 93.25 80 THR A CA 1
ATOM 604 C C . THR A 1 80 ? 22.297 -24.438 -14.781 1 93.25 80 THR A C 1
ATOM 606 O O . THR A 1 80 ? 22.875 -25.453 -14.391 1 93.25 80 THR A O 1
ATOM 609 N N . TYR A 1 81 ? 22.375 -23.219 -14.242 1 96.38 81 TYR A N 1
ATOM 610 C CA . TYR A 1 81 ? 23.078 -23.094 -12.969 1 96.38 81 TYR A CA 1
ATOM 611 C C . TYR A 1 81 ? 22.516 -24.078 -11.938 1 96.38 81 TYR A C 1
ATOM 613 O O . TYR A 1 81 ? 23.281 -24.719 -11.219 1 96.38 81 TYR A O 1
ATOM 621 N N . GLY A 1 82 ? 21.234 -24.203 -11.828 1 97.69 82 GLY A N 1
ATOM 622 C CA . GLY A 1 82 ? 20.484 -25.047 -10.898 1 97.69 82 GLY A CA 1
ATOM 623 C C . GLY A 1 82 ? 18.984 -25 -11.141 1 97.69 82 GLY A C 1
ATOM 624 O O . GLY A 1 82 ? 18.531 -24.562 -12.195 1 97.69 82 GLY A O 1
ATOM 625 N N . TYR A 1 83 ? 18.25 -25.625 -10.211 1 98.31 83 TYR A N 1
ATOM 626 C CA . TYR A 1 83 ? 16.797 -25.594 -10.305 1 98.31 83 TYR A CA 1
ATOM 627 C C . TYR A 1 83 ? 16.172 -25.344 -8.938 1 98.31 83 TYR A C 1
ATOM 629 O O . TYR A 1 83 ? 16.844 -25.438 -7.91 1 98.31 83 TYR A O 1
ATOM 637 N N . VAL A 1 84 ? 14.953 -24.906 -8.945 1 98.62 84 VAL A N 1
ATOM 638 C CA . VAL A 1 84 ? 14.195 -24.719 -7.711 1 98.62 84 VAL A CA 1
ATOM 639 C C . VAL A 1 84 ? 12.93 -25.578 -7.746 1 98.62 84 VAL A C 1
ATOM 641 O O . VAL A 1 84 ? 12.422 -25.906 -8.82 1 98.62 84 VAL A O 1
ATOM 644 N N . ILE A 1 85 ? 12.484 -26 -6.609 1 98.88 85 ILE A N 1
ATOM 645 C CA . ILE A 1 85 ? 11.242 -26.766 -6.453 1 98.88 85 ILE A CA 1
ATOM 646 C C . ILE A 1 85 ? 10.188 -25.891 -5.793 1 98.88 85 ILE A C 1
ATOM 648 O O . ILE A 1 85 ? 10.461 -25.203 -4.797 1 98.88 85 ILE A O 1
ATOM 652 N N . ASN A 1 86 ? 9.047 -25.906 -6.336 1 98.81 86 ASN A N 1
ATOM 653 C CA . ASN A 1 86 ? 7.957 -25.047 -5.859 1 98.81 86 ASN A CA 1
ATOM 654 C C . ASN A 1 86 ? 6.699 -25.875 -5.559 1 98.81 86 ASN A C 1
ATOM 656 O O . ASN A 1 86 ? 6.156 -26.531 -6.445 1 98.81 86 ASN A O 1
ATOM 660 N N . PHE A 1 87 ? 6.25 -25.797 -4.34 1 98.81 87 PHE A N 1
ATOM 661 C CA . PHE A 1 87 ? 5.062 -26.516 -3.902 1 98.81 87 PHE A CA 1
ATOM 662 C C . PHE A 1 87 ? 3.891 -25.562 -3.711 1 98.81 87 PHE A C 1
ATOM 664 O O . PHE A 1 87 ? 4.086 -24.375 -3.416 1 98.81 87 PHE A O 1
ATOM 671 N N . SER A 1 88 ? 2.736 -26.031 -3.893 1 98.38 88 SER A N 1
ATOM 672 C CA . SER A 1 88 ? 1.481 -25.391 -3.506 1 98.38 88 SER A CA 1
ATOM 673 C C . SER A 1 88 ? 0.582 -26.359 -2.744 1 98.38 88 SER A C 1
ATOM 675 O O . SER A 1 88 ? 0.259 -27.438 -3.244 1 98.38 88 SER A O 1
ATOM 677 N N . ILE A 1 89 ? 0.239 -26 -1.534 1 97.25 89 ILE A N 1
ATOM 678 C CA . ILE A 1 89 ? -0.564 -26.859 -0.684 1 97.25 89 ILE A CA 1
ATOM 679 C C . ILE A 1 89 ? -1.942 -26.25 -0.464 1 97.25 89 ILE A C 1
ATOM 681 O O . ILE A 1 89 ? -2.117 -25.406 0.417 1 97.25 89 ILE A O 1
ATOM 685 N N . SER A 1 90 ? -2.912 -26.703 -1.201 1 94.25 90 SER A N 1
ATOM 686 C CA . SER A 1 90 ? -4.301 -26.328 -0.946 1 94.25 90 SER A CA 1
ATOM 687 C C . SER A 1 90 ? -4.98 -27.328 -0.018 1 94.25 90 SER A C 1
ATOM 689 O O . SER A 1 90 ? -4.324 -28.203 0.56 1 94.25 90 SER A O 1
ATOM 691 N N . GLY A 1 91 ? -6.27 -27.125 0.209 1 91.12 91 GLY A N 1
ATOM 692 C CA . GLY A 1 91 ? -6.996 -28.047 1.056 1 91.12 91 GLY A CA 1
ATOM 693 C C . GLY A 1 91 ? -7.227 -29.406 0.399 1 91.12 91 GLY A C 1
ATOM 694 O O . GLY A 1 91 ? -7.449 -30.406 1.084 1 91.12 91 GLY A O 1
ATOM 695 N N . LEU A 1 92 ? -7.043 -29.484 -0.896 1 90.88 92 LEU A N 1
ATOM 696 C CA . LEU A 1 92 ? -7.453 -30.688 -1.615 1 90.88 92 LEU A CA 1
ATOM 697 C C . LEU A 1 92 ? -6.293 -31.266 -2.414 1 90.88 92 LEU A C 1
ATOM 699 O O . LEU A 1 92 ? -6.289 -32.469 -2.738 1 90.88 92 LEU A O 1
ATOM 703 N N . THR A 1 93 ? -5.363 -30.422 -2.766 1 94.94 93 THR A N 1
ATOM 704 C CA . THR A 1 93 ? -4.355 -3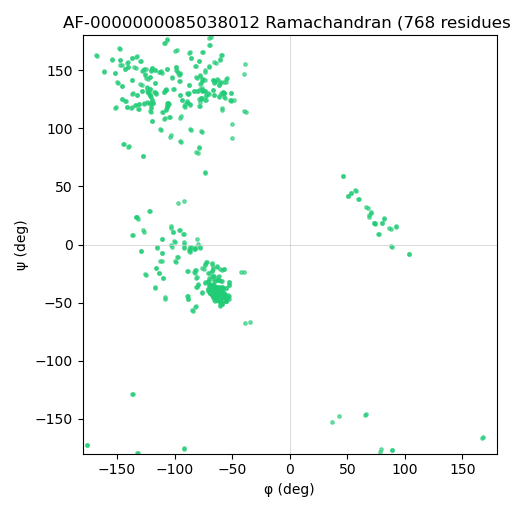0.859 -3.725 1 94.94 93 THR A CA 1
ATOM 705 C C . THR A 1 93 ? -2.967 -30.391 -3.299 1 94.94 93 THR A C 1
ATOM 707 O O . THR A 1 93 ? -2.814 -29.297 -2.758 1 94.94 93 THR A O 1
ATOM 710 N N . LEU A 1 94 ? -1.993 -31.203 -3.484 1 97.88 94 LEU A N 1
ATOM 711 C CA . LEU A 1 94 ? -0.57 -30.875 -3.428 1 97.88 94 LEU A CA 1
ATOM 712 C C . LEU A 1 94 ? 0.03 -30.828 -4.828 1 97.88 94 LEU A C 1
ATOM 714 O O . LEU A 1 94 ? -0.101 -31.781 -5.602 1 97.88 94 LEU A O 1
ATOM 718 N N . GLU A 1 95 ? 0.58 -29.672 -5.156 1 98.38 95 GLU A N 1
ATOM 719 C CA . GLU A 1 95 ? 1.214 -29.516 -6.461 1 98.38 95 GLU A CA 1
ATOM 720 C C . GLU A 1 95 ? 2.705 -29.234 -6.32 1 98.38 95 GLU A C 1
ATOM 722 O O . GLU A 1 95 ? 3.137 -28.641 -5.332 1 98.38 95 GLU A O 1
ATOM 727 N N . MET A 1 96 ? 3.486 -29.625 -7.258 1 98.81 96 MET A N 1
ATOM 728 C CA . MET A 1 96 ? 4.918 -29.359 -7.328 1 98.81 96 MET A CA 1
ATOM 729 C C . MET A 1 96 ? 5.332 -28.953 -8.742 1 98.81 96 MET A C 1
ATOM 731 O O . MET A 1 96 ? 4.918 -29.578 -9.719 1 98.81 96 MET A O 1
ATOM 735 N N . LEU A 1 97 ? 6.012 -27.906 -8.883 1 98.69 97 LEU A N 1
ATOM 736 C CA . LEU A 1 97 ? 6.609 -27.438 -10.133 1 98.69 97 LEU A CA 1
ATOM 737 C C . LEU A 1 97 ? 8.109 -27.25 -9.977 1 98.69 97 LEU A C 1
ATOM 739 O O . LEU A 1 97 ? 8.562 -26.594 -9.039 1 98.69 97 LEU A O 1
ATOM 743 N N . VAL A 1 98 ? 8.883 -27.922 -10.773 1 98.69 98 VAL A N 1
ATOM 744 C CA . VAL A 1 98 ? 10.328 -27.719 -10.82 1 98.69 98 VAL A CA 1
ATOM 745 C C . VAL A 1 98 ? 10.664 -26.734 -11.945 1 98.69 98 VAL A C 1
ATOM 747 O O . VAL A 1 98 ? 10.172 -26.859 -13.062 1 98.69 98 VAL A O 1
ATOM 750 N N . THR A 1 99 ? 11.43 -25.719 -11.617 1 97.88 99 THR A N 1
ATOM 751 C CA . THR A 1 99 ? 11.781 -24.719 -12.617 1 97.88 99 THR A CA 1
ATOM 752 C C . THR A 1 99 ? 13.289 -24.5 -12.672 1 97.88 99 THR A C 1
ATOM 754 O O . THR A 1 99 ? 13.984 -24.688 -11.664 1 97.88 99 THR A O 1
ATOM 757 N N . GLN A 1 100 ? 13.766 -24.141 -13.891 1 96.94 100 GLN A N 1
ATOM 758 C CA . GLN A 1 100 ? 15.125 -23.609 -14.016 1 96.94 100 GLN A CA 1
ATOM 759 C C . GLN A 1 100 ? 15.242 -22.234 -13.375 1 96.94 100 GLN A C 1
ATOM 761 O O . GLN A 1 100 ? 14.242 -21.672 -12.922 1 96.94 100 GLN A O 1
ATOM 766 N N . LEU A 1 101 ? 16.422 -21.672 -13.391 1 96.06 101 LEU A N 1
ATOM 767 C CA . LEU A 1 101 ? 16.641 -20.422 -12.688 1 96.06 101 LEU A CA 1
ATOM 768 C C . LEU A 1 101 ? 16.203 -19.234 -13.539 1 96.06 101 LEU A C 1
ATOM 770 O O . LEU A 1 101 ? 16.188 -18.094 -13.062 1 96.06 101 LEU A O 1
ATOM 774 N N . ASP A 1 102 ? 15.773 -19.469 -14.773 1 95.75 102 ASP A N 1
ATOM 775 C CA . ASP A 1 102 ? 15.203 -18.375 -15.562 1 95.75 102 ASP A CA 1
ATOM 776 C C . ASP A 1 102 ? 13.68 -18.422 -15.547 1 95.75 102 ASP A C 1
ATOM 778 O O . ASP A 1 102 ? 13.023 -17.641 -16.25 1 95.75 102 ASP A O 1
ATOM 782 N N . GLY A 1 103 ? 13.117 -19.375 -14.812 1 96.5 103 GLY A N 1
ATOM 783 C CA . GLY A 1 103 ? 11.68 -19.422 -14.594 1 96.5 103 GLY A CA 1
ATOM 784 C C . GLY A 1 103 ? 10.977 -20.469 -15.422 1 96.5 103 GLY A C 1
ATOM 785 O O . GLY A 1 103 ? 9.805 -20.781 -15.195 1 96.5 103 GLY A O 1
ATOM 786 N N . ARG A 1 104 ? 11.609 -21.125 -16.344 1 96.5 104 ARG A N 1
ATOM 787 C CA . ARG A 1 104 ? 10.977 -22.109 -17.219 1 96.5 104 ARG A CA 1
ATOM 788 C C . ARG A 1 104 ? 10.719 -23.422 -16.469 1 96.5 104 ARG A C 1
ATOM 790 O O . ARG A 1 104 ? 11.57 -23.875 -15.703 1 96.5 104 ARG A O 1
ATOM 797 N N . ALA A 1 105 ? 9.594 -24.016 -16.797 1 96.62 105 ALA A N 1
ATOM 798 C CA . ALA A 1 105 ? 9.148 -25.25 -16.125 1 96.62 105 ALA A CA 1
ATOM 799 C C . ALA A 1 105 ? 9.914 -26.453 -16.656 1 96.62 105 ALA A C 1
ATOM 801 O O . ALA A 1 105 ? 10.18 -26.562 -17.844 1 96.62 105 ALA A O 1
ATOM 802 N N . LEU A 1 106 ? 10.305 -27.344 -15.742 1 96.69 106 LEU A N 1
ATOM 803 C CA . LEU A 1 106 ? 10.977 -28.594 -16.078 1 96.69 106 LEU A CA 1
ATOM 804 C C . LEU A 1 106 ? 10.047 -29.781 -15.859 1 96.69 106 LEU A C 1
ATOM 806 O O . LEU A 1 106 ? 10 -30.688 -16.688 1 96.69 106 LEU A O 1
ATOM 810 N N . GLU A 1 107 ? 9.391 -29.75 -14.734 1 97.12 107 GLU A N 1
ATOM 811 C CA . GLU A 1 107 ? 8.539 -30.875 -14.336 1 97.12 107 GLU A CA 1
ATOM 812 C C . GLU A 1 107 ? 7.371 -30.391 -13.484 1 97.12 107 GLU A C 1
ATOM 814 O O . GLU A 1 107 ? 7.531 -29.5 -12.648 1 97.12 107 GLU A O 1
ATOM 819 N N . TYR A 1 108 ? 6.234 -30.953 -13.711 1 97.62 108 TYR A N 1
ATOM 820 C CA . TYR A 1 108 ? 5.039 -30.672 -12.93 1 97.62 108 TYR A CA 1
ATOM 821 C C . TYR A 1 108 ? 4.379 -31.953 -12.461 1 97.62 108 TYR A C 1
ATOM 823 O O . TYR A 1 108 ? 4.324 -32.938 -13.203 1 97.62 108 TYR A O 1
ATOM 831 N N . SER A 1 109 ? 3.914 -32 -11.219 1 97.69 109 SER A N 1
ATOM 832 C CA . SER A 1 109 ? 3.137 -33.125 -10.695 1 97.69 109 SER A CA 1
ATOM 833 C C . SER A 1 109 ? 2.113 -32.656 -9.664 1 97.69 109 SER A C 1
ATOM 835 O O . SER A 1 109 ? 2.236 -31.547 -9.125 1 97.69 109 SER A O 1
ATOM 837 N N . GLN A 1 110 ? 1.137 -33.312 -9.484 1 97.19 110 GLN A N 1
ATOM 838 C CA . GLN A 1 110 ? 0.093 -33.031 -8.508 1 97.19 110 GLN A CA 1
ATOM 839 C C . GLN A 1 110 ? -0.402 -34.312 -7.832 1 97.19 110 GLN A C 1
ATOM 841 O O . GLN A 1 110 ? -0.359 -35.406 -8.43 1 97.19 110 GLN A O 1
ATOM 846 N N . SER A 1 111 ? -0.887 -34.219 -6.645 1 96.5 111 SER A N 1
ATOM 847 C CA . SER A 1 111 ? -1.427 -35.312 -5.859 1 96.5 111 SER A CA 1
ATOM 848 C C . SER A 1 111 ? -2.588 -34.875 -4.984 1 96.5 111 SER A C 1
ATOM 850 O O . SER A 1 111 ? -2.512 -33.812 -4.348 1 96.5 111 SER A O 1
ATOM 852 N N . PRO A 1 112 ? -3.66 -35.656 -4.93 1 95.31 112 PRO A N 1
ATOM 853 C CA . PRO A 1 112 ? -4.727 -35.344 -3.98 1 95.31 112 PRO A CA 1
ATOM 854 C C . PRO A 1 112 ? -4.289 -35.5 -2.527 1 95.31 112 PRO A C 1
ATOM 856 O O . PRO A 1 112 ? -3.535 -36.438 -2.205 1 95.31 112 PRO A O 1
ATOM 859 N N . ILE A 1 113 ? -4.75 -34.625 -1.725 1 94.06 113 ILE A N 1
ATOM 860 C CA . ILE A 1 113 ? -4.355 -34.75 -0.325 1 94.06 113 ILE A CA 1
ATOM 861 C C . ILE A 1 113 ? -5.586 -34.625 0.57 1 94.06 113 ILE A C 1
ATOM 863 O O . ILE A 1 113 ? -5.484 -34.25 1.737 1 94.06 113 ILE A O 1
ATOM 867 N N . ASP A 1 114 ? -6.707 -34.906 0.031 1 87.56 114 ASP A N 1
ATOM 868 C CA . ASP A 1 114 ? -7.941 -34.844 0.806 1 87.56 114 ASP A CA 1
ATOM 869 C C . ASP A 1 114 ? -7.855 -35.75 2.037 1 87.56 114 ASP A C 1
ATOM 871 O O . ASP A 1 114 ? -7.543 -36.938 1.924 1 87.56 114 ASP A O 1
ATOM 875 N N . ASN A 1 115 ? -8.117 -35.25 3.266 1 87.75 115 ASN A N 1
ATOM 876 C CA . ASN A 1 115 ? -8.211 -35.938 4.543 1 87.75 115 ASN A CA 1
ATOM 877 C C . ASN A 1 115 ? -6.848 -36.469 5 1 87.75 115 ASN A C 1
ATOM 879 O O . ASN A 1 115 ? -6.762 -37.469 5.676 1 87.75 115 ASN A O 1
ATOM 883 N N . LEU A 1 116 ? -5.777 -35.844 4.543 1 93.12 116 LEU A N 1
ATOM 884 C CA . LEU A 1 116 ? -4.449 -36.219 5.023 1 93.12 116 LEU A CA 1
ATOM 885 C C . LEU A 1 116 ? -4.008 -35.281 6.148 1 93.12 116 LEU A C 1
ATOM 887 O O . LEU A 1 116 ? -4.371 -34.125 6.168 1 93.12 116 LEU A O 1
ATOM 891 N N . THR A 1 117 ? -3.256 -35.875 7.02 1 93.75 117 THR A N 1
ATOM 892 C CA . THR A 1 117 ? -2.607 -35.062 8.039 1 93.75 117 THR A CA 1
ATOM 893 C C . THR A 1 117 ? -1.424 -34.312 7.441 1 93.75 117 THR A C 1
ATOM 895 O O . THR A 1 117 ? -0.937 -34.656 6.363 1 93.75 117 THR A O 1
ATOM 898 N N . VAL A 1 118 ? -0.964 -33.344 8.172 1 94.44 118 VAL A N 1
ATOM 899 C CA . VAL A 1 118 ? 0.157 -32.531 7.691 1 94.44 118 VAL A CA 1
ATOM 900 C C . VAL A 1 118 ? 1.394 -33.438 7.535 1 94.44 118 VAL A C 1
ATOM 902 O O . VAL A 1 118 ? 2.188 -33.25 6.613 1 94.44 118 VAL A O 1
ATOM 905 N N . HIS A 1 119 ? 1.579 -34.375 8.406 1 95.19 119 HIS A N 1
ATOM 906 C CA . HIS A 1 119 ? 2.721 -35.281 8.328 1 95.19 119 HIS A CA 1
ATOM 907 C C . HIS A 1 119 ? 2.662 -36.125 7.066 1 95.19 119 HIS A C 1
ATOM 909 O O . HIS A 1 119 ? 3.693 -36.406 6.445 1 95.19 119 HIS A O 1
ATOM 915 N N . GLN A 1 120 ? 1.467 -36.5 6.75 1 96.25 120 GLN A N 1
ATOM 916 C CA . GLN A 1 120 ? 1.278 -37.25 5.523 1 96.25 120 GLN A CA 1
ATOM 917 C C . GLN A 1 120 ? 1.533 -36.406 4.293 1 96.25 120 GLN A C 1
ATOM 919 O O . GLN A 1 120 ? 2.059 -36.875 3.285 1 96.25 120 GLN A O 1
ATOM 924 N N . VAL A 1 121 ? 1.129 -35.219 4.367 1 97 121 VAL A N 1
ATOM 925 C CA . VAL A 1 121 ? 1.378 -34.281 3.275 1 97 121 VAL A CA 1
ATOM 926 C C . VAL A 1 121 ? 2.883 -34.094 3.09 1 97 121 VAL A C 1
ATOM 928 O O . VAL A 1 121 ? 3.383 -34.125 1.963 1 97 121 VAL A O 1
ATOM 931 N N . VAL A 1 122 ? 3.621 -33.938 4.195 1 96.88 122 VAL A N 1
ATOM 932 C CA . VAL A 1 122 ? 5.07 -33.781 4.152 1 96.88 122 VAL A CA 1
ATOM 933 C C . VAL A 1 122 ? 5.711 -35 3.533 1 96.88 122 VAL A C 1
ATOM 935 O O . VAL A 1 122 ? 6.621 -34.906 2.709 1 96.88 122 VAL A O 1
ATOM 938 N N . ALA A 1 123 ? 5.234 -36.125 3.965 1 96.81 123 ALA A N 1
ATOM 939 C CA 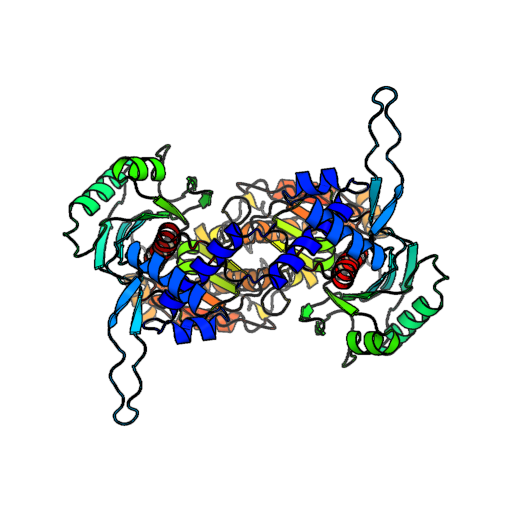. ALA A 1 123 ? 5.746 -37.375 3.4 1 96.81 123 ALA A CA 1
ATOM 940 C C . ALA A 1 123 ? 5.516 -37.438 1.893 1 96.81 123 ALA A C 1
ATOM 942 O O . ALA A 1 123 ? 6.375 -37.906 1.144 1 96.81 123 ALA A O 1
ATOM 943 N N . LYS A 1 124 ? 4.395 -36.969 1.494 1 97.62 124 LYS A N 1
ATOM 944 C CA . LYS A 1 124 ? 4.078 -36.938 0.07 1 97.62 124 LYS A CA 1
ATOM 945 C C . LYS A 1 124 ? 4.992 -35.969 -0.67 1 97.62 124 LYS A C 1
ATOM 947 O O . LYS A 1 124 ? 5.406 -36.25 -1.801 1 97.62 124 LYS A O 1
ATOM 952 N N . MET A 1 125 ? 5.207 -34.812 -0.111 1 98.25 125 MET A N 1
ATOM 953 C CA . MET A 1 125 ? 6.145 -33.875 -0.691 1 98.25 125 MET A CA 1
ATOM 954 C C . MET A 1 125 ? 7.512 -34.5 -0.907 1 98.25 125 MET A C 1
ATOM 956 O O . MET A 1 125 ? 8.094 -34.375 -1.985 1 98.25 125 MET A O 1
ATOM 960 N N . GLU A 1 126 ? 7.965 -35.219 0.108 1 97.69 126 GLU A N 1
ATOM 961 C CA . GLU A 1 126 ? 9.258 -35.906 0.028 1 97.69 126 GLU A CA 1
ATOM 962 C C . GLU A 1 126 ? 9.266 -36.938 -1.07 1 97.69 126 GLU A C 1
ATOM 964 O O . GLU A 1 126 ? 10.25 -37.094 -1.789 1 97.69 126 GLU A O 1
ATOM 969 N N . GLU A 1 127 ? 8.211 -37.625 -1.111 1 97.94 127 GLU A N 1
ATOM 970 C CA . GLU A 1 127 ? 8.078 -38.656 -2.141 1 97.94 127 GLU A CA 1
ATOM 971 C C . GLU A 1 127 ? 8.133 -38.062 -3.539 1 97.94 127 GLU A C 1
ATOM 973 O O . GLU A 1 127 ? 8.789 -38.594 -4.43 1 97.94 127 GLU A O 1
ATOM 978 N N . MET A 1 128 ? 7.461 -36.969 -3.703 1 98.12 128 MET A N 1
ATOM 979 C CA . MET A 1 128 ? 7.453 -36.281 -4.992 1 98.12 128 MET A CA 1
ATOM 980 C C . MET A 1 128 ? 8.859 -35.844 -5.379 1 98.12 128 MET A C 1
ATOM 982 O O . MET A 1 128 ? 9.258 -35.969 -6.539 1 98.12 128 MET A O 1
ATOM 986 N N . VAL A 1 129 ? 9.586 -35.344 -4.418 1 98.06 129 VAL A N 1
ATOM 987 C CA . VAL A 1 129 ? 10.945 -34.875 -4.672 1 98.06 129 VAL A CA 1
ATOM 988 C C . VAL A 1 129 ? 11.836 -36.062 -5.047 1 98.06 129 VAL A C 1
ATOM 990 O O . VAL A 1 129 ? 12.633 -35.969 -5.98 1 98.06 129 VAL A O 1
ATOM 993 N N . ARG A 1 130 ? 11.695 -37.156 -4.34 1 96.75 130 ARG A N 1
ATOM 994 C CA . ARG A 1 130 ? 12.492 -38.344 -4.582 1 96.75 130 ARG A CA 1
ATOM 995 C C . ARG A 1 130 ? 12.258 -38.906 -5.984 1 96.75 130 ARG A C 1
ATOM 997 O O . ARG A 1 130 ? 13.148 -39.5 -6.578 1 96.75 130 ARG A O 1
ATOM 1004 N N . GLN A 1 131 ? 11.102 -38.688 -6.531 1 97.25 131 GLN A N 1
ATOM 1005 C CA . GLN A 1 131 ? 10.719 -39.25 -7.82 1 97.25 131 GLN A CA 1
ATOM 1006 C C . GLN A 1 131 ? 11.188 -38.344 -8.969 1 97.25 131 GLN A C 1
ATOM 1008 O O . GLN A 1 131 ? 11.039 -38.719 -10.141 1 97.25 131 GLN A O 1
ATOM 1013 N N . LEU A 1 132 ? 11.75 -37.219 -8.641 1 97.44 132 LEU A N 1
ATOM 1014 C CA . LEU A 1 132 ? 12.211 -36.312 -9.688 1 97.44 132 LEU A CA 1
ATOM 1015 C C . LEU A 1 132 ? 13.352 -36.938 -10.492 1 97.44 132 LEU A C 1
ATOM 1017 O O . LEU A 1 132 ? 14.211 -37.625 -9.93 1 97.44 132 LEU A O 1
ATOM 1021 N N . PRO A 1 133 ? 13.367 -36.75 -11.789 1 96.06 133 PRO A N 1
ATOM 1022 C CA . PRO A 1 133 ? 14.508 -37.188 -12.578 1 96.06 133 PRO A CA 1
ATOM 1023 C C . PRO A 1 133 ? 15.766 -36.375 -12.32 1 96.06 133 PRO A C 1
ATOM 1025 O O . PRO A 1 133 ? 15.719 -35.375 -11.578 1 96.06 133 PRO A O 1
ATOM 1028 N N . LYS A 1 134 ? 16.828 -36.844 -12.883 1 94.88 134 LYS A N 1
ATOM 1029 C CA . LYS A 1 134 ? 18.062 -36.062 -12.859 1 94.88 134 LYS A CA 1
ATOM 1030 C C . LYS A 1 134 ? 18.016 -34.938 -13.906 1 94.88 134 LYS A C 1
ATOM 1032 O O . LYS A 1 134 ? 17.703 -35.219 -15.078 1 94.88 134 LYS A O 1
ATOM 1037 N N . PHE A 1 135 ? 18.188 -33.75 -13.438 1 95.19 135 PHE A N 1
ATOM 1038 C CA . PHE A 1 135 ? 18.219 -32.625 -14.359 1 95.19 135 PHE A CA 1
ATOM 1039 C C . PHE A 1 135 ? 19.641 -32.281 -14.742 1 95.19 135 PHE A C 1
ATOM 1041 O O . PHE A 1 135 ? 20.562 -32.469 -13.961 1 95.19 135 PHE A O 1
ATOM 1048 N N . LYS A 1 136 ? 19.875 -31.828 -15.945 1 93.56 136 LYS A N 1
ATOM 1049 C CA . LYS A 1 136 ? 21.188 -31.391 -16.422 1 93.56 136 LYS A CA 1
ATOM 1050 C C . LYS A 1 136 ? 21.484 -29.969 -15.969 1 93.56 136 LYS A C 1
ATOM 1052 O O . LYS A 1 136 ? 21.375 -29.031 -16.75 1 93.56 136 LYS A O 1
ATOM 1057 N N . VAL A 1 137 ? 21.906 -29.844 -14.719 1 94.44 137 VAL A N 1
ATOM 1058 C CA . VAL A 1 137 ? 22.234 -28.547 -14.141 1 94.44 137 VAL A CA 1
ATOM 1059 C C . VAL A 1 137 ? 23.578 -28.641 -13.406 1 94.44 137 VAL A C 1
ATOM 1061 O O . VAL A 1 137 ? 24.031 -29.734 -13.062 1 94.44 137 VAL A O 1
ATOM 1064 N N . ASP A 1 138 ? 24.188 -27.531 -13.156 1 92.88 138 ASP A N 1
ATOM 1065 C CA . ASP A 1 138 ? 25.531 -27.453 -12.594 1 92.88 138 ASP A CA 1
ATOM 1066 C C . ASP A 1 138 ? 25.5 -27.641 -11.078 1 92.88 138 ASP A C 1
ATOM 1068 O O . ASP A 1 138 ? 26.422 -28.25 -10.516 1 92.88 138 ASP A O 1
ATOM 1072 N N . ASN A 1 139 ? 24.5 -27.141 -10.367 1 95.56 139 ASN A N 1
ATOM 1073 C CA . ASN A 1 139 ? 24.562 -27.047 -8.914 1 95.56 139 ASN A CA 1
ATOM 1074 C C . ASN A 1 139 ? 23.344 -27.703 -8.258 1 95.56 139 ASN A C 1
ATOM 1076 O O . ASN A 1 139 ? 23.109 -27.516 -7.059 1 95.56 139 ASN A O 1
ATOM 1080 N N . GLY A 1 140 ? 22.531 -28.438 -9.047 1 96.75 140 GLY A N 1
ATOM 1081 C CA . GLY A 1 140 ? 21.406 -29.172 -8.484 1 96.75 140 GLY A CA 1
ATOM 1082 C C . GLY A 1 140 ? 20.328 -28.25 -7.898 1 96.75 140 GLY A C 1
ATOM 1083 O O . GLY A 1 140 ? 20.031 -27.203 -8.461 1 96.75 140 GLY A O 1
ATOM 1084 N N . LEU A 1 141 ? 19.656 -28.734 -6.785 1 98.25 141 LEU A N 1
ATOM 1085 C CA . LEU A 1 141 ? 18.594 -27.984 -6.125 1 98.25 141 LEU A CA 1
ATOM 1086 C C . LEU A 1 141 ? 19.156 -26.766 -5.398 1 98.25 141 LEU A C 1
ATOM 1088 O O . LEU A 1 141 ? 20.109 -26.875 -4.633 1 98.25 141 LEU A O 1
ATOM 1092 N N . GLN A 1 142 ? 18.516 -25.609 -5.684 1 98.44 142 GLN A N 1
ATOM 1093 C CA . GLN A 1 142 ? 19.078 -24.391 -5.129 1 98.44 142 GLN A CA 1
ATOM 1094 C C . GLN A 1 142 ? 18.141 -23.766 -4.09 1 98.44 142 GLN A C 1
ATOM 1096 O O . GLN A 1 142 ? 18.594 -23 -3.229 1 98.44 142 GLN A O 1
ATOM 1101 N N . ALA A 1 143 ? 16.875 -24.047 -4.176 1 98.81 143 ALA A N 1
ATOM 1102 C CA . ALA A 1 143 ? 15.906 -23.516 -3.225 1 98.81 143 ALA A CA 1
ATOM 1103 C C . ALA A 1 143 ? 14.562 -24.219 -3.361 1 98.81 143 ALA A C 1
ATOM 1105 O O . ALA A 1 143 ? 14.305 -24.891 -4.363 1 98.81 143 ALA A O 1
ATOM 1106 N N . ILE A 1 144 ? 13.734 -24.094 -2.373 1 98.88 144 ILE A N 1
ATOM 1107 C CA . ILE A 1 144 ? 12.375 -24.625 -2.35 1 98.88 144 ILE A CA 1
ATOM 1108 C C . ILE A 1 144 ? 11.398 -23.516 -1.954 1 98.88 144 ILE A C 1
ATOM 1110 O O . ILE A 1 144 ? 11.672 -22.734 -1.043 1 98.88 144 ILE A O 1
ATOM 1114 N N . SER A 1 145 ? 10.367 -23.391 -2.688 1 98.81 145 SER A N 1
ATOM 1115 C CA . SER A 1 145 ? 9.289 -22.5 -2.264 1 98.81 145 SER A CA 1
ATOM 1116 C C . SER A 1 145 ? 8.023 -23.297 -1.934 1 98.81 145 SER A C 1
ATOM 1118 O O . SER A 1 145 ? 7.762 -24.328 -2.533 1 98.81 145 SER A O 1
ATOM 1120 N N . ILE A 1 146 ? 7.258 -22.812 -1.004 1 98.75 146 ILE A N 1
ATOM 1121 C CA . ILE A 1 146 ? 6.008 -23.438 -0.583 1 98.75 146 ILE A CA 1
ATOM 1122 C C . ILE A 1 146 ? 4.898 -22.391 -0.531 1 98.75 146 ILE A C 1
ATOM 1124 O O . ILE A 1 146 ? 4.977 -21.422 0.24 1 98.75 146 ILE A O 1
ATOM 1128 N N . ALA A 1 147 ? 3.92 -22.562 -1.349 1 98.5 147 ALA A N 1
ATOM 1129 C CA . ALA A 1 147 ? 2.73 -21.719 -1.346 1 98.5 147 ALA A CA 1
ATOM 1130 C C . ALA A 1 147 ? 1.673 -22.25 -0.389 1 98.5 147 ALA A C 1
ATOM 1132 O O . ALA A 1 147 ? 1.316 -23.438 -0.454 1 98.5 147 ALA A O 1
ATOM 1133 N N . ILE A 1 148 ? 1.173 -21.406 0.453 1 97.19 148 ILE A N 1
ATOM 1134 C CA . ILE A 1 148 ? 0.182 -21.781 1.455 1 97.19 148 ILE A CA 1
ATOM 1135 C C . ILE A 1 148 ? -1.127 -21.047 1.188 1 97.19 148 ILE A C 1
ATOM 1137 O O . ILE A 1 148 ? -1.124 -19.844 0.939 1 97.19 148 ILE A O 1
ATOM 1141 N N . PHE A 1 149 ? -2.223 -21.766 1.159 1 95.5 149 PHE A N 1
ATOM 1142 C CA . PHE A 1 149 ? -3.543 -21.141 1.182 1 95.5 149 PHE A CA 1
ATOM 1143 C C . PHE A 1 149 ? -3.916 -20.719 2.596 1 95.5 149 PHE A C 1
ATOM 1145 O O . PHE A 1 149 ? -4.641 -21.422 3.295 1 95.5 149 PHE A O 1
ATOM 1152 N N . GLY A 1 150 ? -3.416 -19.547 2.945 1 95.06 150 GLY A N 1
ATOM 1153 C CA . GLY A 1 150 ? -3.547 -19 4.289 1 95.06 150 GLY A CA 1
ATOM 1154 C C . GLY A 1 150 ? -2.658 -17.797 4.539 1 95.06 150 GLY A C 1
ATOM 1155 O O . GLY A 1 150 ? -2.174 -17.172 3.596 1 95.06 150 GLY A O 1
ATOM 1156 N N . VAL A 1 151 ? -2.525 -17.453 5.828 1 95.88 151 VAL A N 1
ATOM 1157 C CA . VAL A 1 151 ? -1.726 -16.297 6.215 1 95.88 151 VAL A CA 1
ATOM 1158 C C . VAL A 1 151 ? -0.303 -16.75 6.547 1 95.88 151 VAL A C 1
ATOM 1160 O O . VAL A 1 151 ? -0.104 -17.688 7.316 1 95.88 151 VAL A O 1
ATOM 1163 N N . VAL A 1 152 ? 0.65 -16.156 5.875 1 97.44 152 VAL A N 1
ATOM 1164 C CA . VAL A 1 152 ? 2.064 -16.422 6.109 1 97.44 152 VAL A CA 1
ATOM 1165 C C . VAL A 1 152 ? 2.76 -15.148 6.59 1 97.44 152 VAL A C 1
ATOM 1167 O O . VAL A 1 152 ? 2.51 -14.062 6.066 1 97.44 152 VAL A O 1
ATOM 1170 N N . TYR A 1 153 ? 3.514 -15.242 7.641 1 94.5 153 TYR A N 1
ATOM 1171 C CA . TYR A 1 153 ? 4.297 -14.125 8.148 1 94.5 153 TYR A CA 1
ATOM 1172 C C . TYR A 1 153 ? 5.719 -14.555 8.484 1 94.5 153 TYR A C 1
ATOM 1174 O O . TYR A 1 153 ? 5.922 -15.469 9.289 1 94.5 153 TYR A O 1
ATOM 1182 N N . GLN A 1 154 ? 6.688 -13.922 7.82 1 92.88 154 GLN A N 1
ATOM 1183 C CA . GLN A 1 154 ? 8.102 -14.203 8.047 1 92.88 154 GLN A CA 1
ATOM 1184 C C . GLN A 1 154 ? 8.398 -15.695 7.91 1 92.88 154 GLN A C 1
ATOM 1186 O O . GLN A 1 154 ? 9.016 -16.297 8.797 1 92.88 154 GLN A O 1
ATOM 1191 N N . ASN A 1 155 ? 7.855 -16.25 6.91 1 95 155 ASN A N 1
ATOM 1192 C CA . ASN A 1 155 ? 8.148 -17.625 6.52 1 95 155 ASN A CA 1
ATOM 1193 C C . ASN A 1 155 ? 7.492 -18.625 7.469 1 95 155 ASN A C 1
ATOM 1195 O O . ASN A 1 155 ? 7.941 -19.766 7.578 1 95 155 ASN A O 1
ATOM 1199 N N . GLU A 1 156 ? 6.5 -18.172 8.219 1 95.25 156 GLU A N 1
ATOM 1200 C CA . GLU A 1 156 ? 5.734 -19.031 9.117 1 95.25 156 GLU A CA 1
ATOM 1201 C C . GLU A 1 156 ? 4.246 -19 8.766 1 95.25 156 GLU A C 1
ATOM 1203 O O . GLU A 1 156 ? 3.709 -17.953 8.398 1 95.25 156 GLU A O 1
ATOM 1208 N N . ILE A 1 157 ? 3.695 -20.141 8.938 1 95.88 157 ILE A N 1
ATOM 1209 C CA . ILE A 1 157 ? 2.252 -20.219 8.742 1 95.88 157 ILE A CA 1
ATOM 1210 C C . ILE A 1 157 ? 1.533 -19.656 9.969 1 95.88 157 ILE A C 1
ATOM 1212 O O . ILE A 1 157 ? 1.688 -20.172 11.078 1 95.88 157 ILE A O 1
ATOM 1216 N N . ILE A 1 158 ? 0.767 -18.625 9.805 1 93.38 158 ILE A N 1
ATOM 1217 C CA . ILE A 1 158 ? 0.006 -18.031 10.898 1 93.38 158 ILE A CA 1
ATOM 1218 C C . ILE A 1 158 ? -1.354 -18.719 11.008 1 93.38 158 ILE A C 1
ATOM 1220 O O . ILE A 1 158 ? -1.808 -19.031 12.117 1 93.38 158 ILE A O 1
ATOM 1224 N N . SER A 1 159 ? -1.998 -18.938 9.875 1 92.19 159 SER A N 1
ATOM 1225 C CA . SER A 1 159 ? -3.285 -19.625 9.852 1 92.19 159 SER A CA 1
ATOM 1226 C C . SER A 1 159 ? -3.6 -20.156 8.461 1 92.19 159 SER A C 1
ATOM 1228 O O . SER A 1 159 ? -3.121 -19.609 7.461 1 92.19 159 SER A O 1
ATOM 1230 N N . SER A 1 160 ? -4.301 -21.219 8.422 1 92.06 160 SER A N 1
ATOM 1231 C CA . SER A 1 160 ? -4.883 -21.797 7.211 1 92.06 160 SER A CA 1
ATOM 1232 C C . SER A 1 160 ? -6.258 -22.391 7.488 1 92.06 160 SER A C 1
ATOM 1234 O O . SER A 1 160 ? -6.395 -23.266 8.359 1 92.06 160 SER A O 1
ATOM 1236 N N . PRO A 1 161 ? -7.242 -21.938 6.773 1 87.56 161 PRO A N 1
ATOM 1237 C CA . PRO A 1 161 ? -8.578 -22.484 7.004 1 87.56 161 PRO A CA 1
ATOM 1238 C C . PRO A 1 161 ? -8.758 -23.859 6.359 1 87.56 161 PRO A C 1
ATOM 1240 O O . PRO A 1 161 ? -9.766 -24.531 6.613 1 87.56 161 PRO A O 1
ATOM 1243 N N . PHE A 1 162 ? -7.789 -24.328 5.691 1 86 162 PHE A N 1
ATOM 1244 C CA . PHE A 1 162 ? -8.008 -25.5 4.848 1 86 162 PHE A CA 1
ATOM 1245 C C . PHE A 1 162 ? -7.164 -26.672 5.332 1 86 162 PHE A C 1
ATOM 1247 O O . PHE A 1 162 ? -7.531 -27.828 5.129 1 86 162 PHE A O 1
ATOM 1254 N N . VAL A 1 163 ? -5.996 -26.375 5.77 1 88.12 163 VAL A N 1
ATOM 1255 C CA . VAL A 1 163 ? -5.082 -27.391 6.254 1 88.12 163 VAL A CA 1
ATOM 1256 C C . VAL A 1 163 ? -4.672 -27.094 7.691 1 88.12 163 VAL A C 1
ATOM 1258 O O . VAL A 1 163 ? -4.367 -25.938 8.023 1 88.12 163 VAL A O 1
ATOM 1261 N N . ASP A 1 164 ? -4.758 -28.078 8.516 1 91.19 164 ASP A N 1
ATOM 1262 C CA . ASP A 1 164 ? -4.223 -27.953 9.867 1 91.19 164 ASP A CA 1
ATOM 1263 C C . ASP A 1 164 ? -2.734 -28.297 9.898 1 91.19 164 ASP A C 1
ATOM 1265 O O . ASP A 1 164 ? -2.367 -29.484 9.93 1 91.19 164 ASP A O 1
ATOM 1269 N N . PHE A 1 165 ? -1.961 -27.312 9.875 1 91.25 165 PHE A N 1
ATOM 1270 C CA . PHE A 1 165 ? -0.519 -27.516 9.82 1 91.25 165 PHE A CA 1
ATOM 1271 C C . PHE A 1 165 ? 0.036 -27.844 11.203 1 91.25 165 PHE A C 1
ATOM 1273 O O . PHE A 1 165 ? 1.199 -28.234 11.328 1 91.25 165 PHE A O 1
ATOM 1280 N N . GLU A 1 166 ? -0.843 -27.891 12.133 1 81.75 166 GLU A N 1
ATOM 1281 C CA . GLU A 1 166 ? -0.409 -28.234 13.484 1 81.75 166 GLU A CA 1
ATOM 1282 C C . GLU A 1 166 ? 0.896 -27.516 13.836 1 81.75 166 GLU A C 1
ATOM 1284 O O . GLU A 1 166 ? 1.104 -26.359 13.453 1 81.75 166 GLU A O 1
ATOM 1289 N N . ASP A 1 167 ? 1.746 -28.031 14.586 1 84.81 167 ASP A N 1
ATOM 1290 C CA . ASP A 1 167 ? 3.004 -27.406 14.992 1 84.81 167 ASP A CA 1
ATOM 1291 C C . ASP A 1 167 ? 4.16 -27.891 14.125 1 84.81 167 ASP A C 1
ATOM 1293 O O . ASP A 1 167 ? 5.289 -28.031 14.602 1 84.81 167 ASP A O 1
ATOM 1297 N N . VAL A 1 168 ? 3.779 -28.094 12.859 1 90.56 168 VAL A N 1
ATOM 1298 C CA . VAL A 1 168 ? 4.836 -28.578 11.977 1 90.56 168 VAL A CA 1
ATOM 1299 C C . VAL A 1 168 ? 5.602 -27.406 11.391 1 90.56 168 VAL A C 1
ATOM 1301 O O . VAL A 1 168 ? 5 -26.469 10.867 1 90.56 168 VAL A O 1
ATOM 1304 N N . ASP A 1 169 ? 6.898 -27.469 11.484 1 94.94 169 ASP A N 1
ATOM 1305 C CA . ASP A 1 169 ? 7.793 -26.484 10.883 1 94.94 169 ASP A CA 1
ATOM 1306 C C . ASP A 1 169 ? 8.266 -26.938 9.5 1 94.94 169 ASP A C 1
ATOM 1308 O O . ASP A 1 169 ? 9.328 -27.562 9.375 1 94.94 169 ASP A O 1
ATOM 1312 N N . LEU A 1 170 ? 7.473 -26.578 8.461 1 96.56 170 LEU A N 1
ATOM 1313 C CA . LEU A 1 170 ? 7.77 -27 7.098 1 96.56 170 LEU A CA 1
ATOM 1314 C C . LEU A 1 170 ? 9.102 -26.438 6.625 1 96.56 170 LEU A C 1
ATOM 1316 O O . LEU A 1 170 ? 9.906 -27.141 6.016 1 96.56 170 LEU A O 1
ATOM 1320 N N . VAL A 1 171 ? 9.344 -25.172 6.863 1 97.69 171 VAL A N 1
ATOM 1321 C CA . VAL A 1 171 ? 10.555 -24.484 6.422 1 97.69 171 VAL A CA 1
ATOM 1322 C C . VAL A 1 171 ? 11.781 -25.156 7.047 1 97.69 171 VAL A C 1
ATOM 1324 O O . VAL A 1 171 ? 12.711 -25.547 6.34 1 97.69 171 VAL A O 1
ATOM 1327 N N . GLY A 1 172 ? 11.742 -25.297 8.391 1 97.31 172 GLY A N 1
ATOM 1328 C CA . GLY A 1 172 ? 12.859 -25.938 9.07 1 97.31 172 GLY A CA 1
ATOM 1329 C C . GLY A 1 172 ? 13.102 -27.359 8.602 1 97.31 172 GLY A C 1
ATOM 1330 O O . GLY A 1 172 ? 14.25 -27.781 8.438 1 97.31 172 GLY A O 1
ATOM 1331 N N . HIS A 1 173 ? 12.023 -28.109 8.344 1 97.06 173 HIS A N 1
ATOM 1332 C CA . HIS A 1 173 ? 12.117 -29.484 7.891 1 97.06 173 HIS A CA 1
ATOM 1333 C C . HIS A 1 173 ? 12.883 -29.578 6.574 1 97.06 173 HIS A C 1
ATOM 1335 O O . HIS A 1 173 ? 13.836 -30.359 6.461 1 97.06 173 HIS A O 1
ATOM 1341 N N . PHE A 1 174 ? 12.539 -28.812 5.66 1 98.06 174 PHE A N 1
ATOM 1342 C CA . PHE A 1 174 ? 13.117 -28.922 4.328 1 98.06 174 PHE A CA 1
ATOM 1343 C C . PHE A 1 174 ? 14.492 -28.266 4.273 1 98.06 174 PHE A C 1
ATOM 1345 O O . PHE A 1 174 ? 15.359 -28.703 3.516 1 98.06 174 PHE A O 1
ATOM 1352 N N . GLU A 1 175 ? 14.664 -27.156 5.043 1 98.12 175 GLU A N 1
ATOM 1353 C CA . GLU A 1 175 ? 16 -26.578 5.129 1 98.12 175 GLU A CA 1
ATOM 1354 C C . GLU A 1 175 ? 17.016 -27.578 5.684 1 98.12 175 GLU A C 1
ATOM 1356 O O . GLU A 1 175 ? 18.141 -27.656 5.203 1 98.12 175 GLU A O 1
ATOM 1361 N N . GLN A 1 176 ? 16.609 -28.281 6.727 1 97.75 176 GLN A N 1
ATOM 1362 C CA . GLN A 1 176 ? 17.484 -29.266 7.34 1 97.75 176 GLN A CA 1
ATOM 1363 C C . GLN A 1 176 ? 17.75 -30.422 6.387 1 97.75 176 GLN A C 1
ATOM 1365 O O . GLN A 1 176 ? 18.875 -30.922 6.309 1 97.75 176 GLN A O 1
ATOM 1370 N N . ARG A 1 177 ? 16.812 -30.812 5.684 1 97.12 177 ARG A N 1
ATOM 1371 C CA . ARG A 1 177 ? 16.906 -32 4.832 1 97.12 177 ARG A CA 1
ATOM 1372 C C . ARG A 1 177 ? 17.719 -31.703 3.576 1 97.12 177 ARG A C 1
ATOM 1374 O O . ARG A 1 177 ? 18.516 -32.531 3.139 1 97.12 177 ARG A O 1
ATOM 1381 N N . TYR A 1 178 ? 17.516 -30.531 2.975 1 97.69 178 TYR A N 1
ATOM 1382 C CA . TYR A 1 178 ? 18.062 -30.281 1.647 1 97.69 178 TYR A CA 1
ATOM 1383 C C . TYR A 1 178 ? 19.156 -29.219 1.704 1 97.69 178 TYR A C 1
ATOM 1385 O O . TYR A 1 178 ? 19.891 -29.016 0.731 1 97.69 178 TYR A O 1
ATOM 1393 N N . HIS A 1 179 ? 19.297 -28.484 2.777 1 98.06 179 HIS A N 1
ATOM 1394 C CA . HIS A 1 179 ? 20.328 -27.5 3.012 1 98.06 179 HIS A CA 1
ATOM 1395 C C . HIS A 1 179 ? 20.297 -26.406 1.959 1 98.06 179 HIS A C 1
ATOM 1397 O O . HIS A 1 179 ? 21.344 -26 1.436 1 98.06 179 HIS A O 1
ATOM 1403 N N . VAL A 1 180 ? 19.141 -26.016 1.59 1 98.38 180 VAL A N 1
ATOM 1404 C CA . VAL A 1 180 ? 18.891 -24.891 0.699 1 98.38 180 VAL A CA 1
ATOM 1405 C C . VAL A 1 180 ? 17.844 -23.969 1.319 1 98.38 180 VAL A C 1
ATOM 1407 O O . VAL A 1 180 ? 17.109 -24.359 2.217 1 98.38 180 VAL A O 1
ATOM 1410 N N . PRO A 1 181 ? 17.844 -22.672 0.867 1 98.38 181 PRO A N 1
ATOM 1411 C CA . PRO A 1 181 ? 16.797 -21.781 1.38 1 98.38 181 PRO A CA 1
ATOM 1412 C C . PRO A 1 181 ? 15.383 -22.281 1.055 1 98.38 181 PRO A C 1
ATOM 1414 O O . PRO A 1 181 ? 15.148 -22.812 -0.03 1 98.38 181 PRO A O 1
ATOM 1417 N N . VAL A 1 182 ? 14.492 -22.156 1.979 1 98.75 182 VAL A N 1
ATOM 1418 C CA . VAL A 1 182 ? 13.078 -22.469 1.809 1 98.75 182 VAL A CA 1
ATOM 1419 C C . VAL A 1 182 ? 12.242 -21.219 2.037 1 98.75 182 VAL A C 1
ATOM 1421 O O . VAL A 1 182 ? 12.328 -20.578 3.094 1 98.75 182 VAL A O 1
ATOM 1424 N N . ILE A 1 183 ? 11.484 -20.875 1.028 1 98.25 183 ILE A N 1
ATOM 1425 C CA . ILE A 1 183 ? 10.633 -19.688 1.093 1 98.25 183 ILE A CA 1
ATOM 1426 C C . ILE A 1 183 ? 9.164 -20.109 1.174 1 98.25 183 ILE A C 1
ATOM 1428 O O . ILE A 1 183 ? 8.727 -20.984 0.425 1 98.25 183 ILE A O 1
ATOM 1432 N N . MET A 1 184 ? 8.5 -19.547 2.064 1 98.38 184 MET A N 1
ATOM 1433 C CA . MET A 1 184 ? 7.074 -19.797 2.236 1 98.38 184 MET A CA 1
ATOM 1434 C C . MET A 1 184 ? 6.27 -18.516 2.105 1 98.38 184 MET A C 1
ATOM 1436 O O . MET A 1 184 ? 6.66 -17.469 2.637 1 98.38 184 MET A O 1
ATOM 1440 N N . GLU A 1 185 ? 5.188 -18.547 1.349 1 98.25 185 GLU A N 1
ATOM 1441 C CA . GLU A 1 185 ? 4.375 -17.344 1.14 1 98.25 185 GLU A CA 1
ATOM 1442 C C . GLU A 1 185 ? 2.928 -17.719 0.812 1 98.25 185 GLU A C 1
ATOM 1444 O O . GLU A 1 185 ? 2.641 -18.859 0.439 1 98.25 185 GLU A O 1
ATOM 1449 N N . ASN A 1 186 ? 2.004 -16.797 1.006 1 98.06 186 ASN A N 1
ATOM 1450 C CA . ASN A 1 186 ? 0.594 -16.922 0.648 1 98.06 186 ASN A CA 1
ATOM 1451 C C . ASN A 1 186 ? 0.41 -17.078 -0.858 1 98.06 186 ASN A C 1
ATOM 1453 O O . ASN A 1 186 ? 1.102 -16.438 -1.646 1 98.06 186 ASN A O 1
ATOM 1457 N N . GLU A 1 187 ? -0.542 -17.906 -1.221 1 97.94 187 GLU A N 1
ATOM 1458 C CA . GLU A 1 187 ? -0.749 -18.25 -2.623 1 97.94 187 GLU A CA 1
ATOM 1459 C C . GLU A 1 187 ? -1.142 -17.031 -3.447 1 97.94 187 GLU A C 1
ATOM 1461 O O . GLU A 1 187 ? -0.729 -16.891 -4.602 1 97.94 187 GLU A O 1
ATOM 1466 N N . ALA A 1 188 ? -2 -16.141 -2.93 1 98.06 188 ALA A N 1
ATOM 1467 C CA . ALA A 1 188 ? -2.414 -14.961 -3.67 1 98.06 188 ALA A CA 1
ATOM 1468 C C . ALA A 1 188 ? -1.241 -14.008 -3.879 1 98.06 188 ALA A C 1
ATOM 1470 O O . ALA A 1 188 ? -1.114 -13.391 -4.941 1 98.06 188 ALA A O 1
ATOM 1471 N N . ASN A 1 189 ? -0.409 -13.844 -2.873 1 98.5 189 ASN A N 1
ATOM 1472 C CA . ASN A 1 189 ? 0.808 -13.047 -3.004 1 98.5 189 ASN A CA 1
ATOM 1473 C C . ASN A 1 189 ? 1.699 -13.57 -4.129 1 98.5 189 ASN A C 1
ATOM 1475 O O . ASN A 1 189 ? 2.238 -12.789 -4.91 1 98.5 189 ASN A O 1
ATOM 1479 N N . LEU A 1 190 ? 1.817 -14.852 -4.176 1 98.38 190 LEU A N 1
ATOM 1480 C CA . LEU A 1 190 ? 2.656 -15.461 -5.199 1 98.38 190 LEU A CA 1
ATOM 1481 C C . LEU A 1 190 ? 2.066 -15.242 -6.59 1 98.38 190 LEU A C 1
ATOM 1483 O O . LEU A 1 190 ? 2.805 -15.07 -7.562 1 98.38 190 LEU A O 1
ATOM 1487 N N . SER A 1 191 ? 0.742 -15.25 -6.66 1 97.88 191 SER A N 1
ATOM 1488 C CA . SER A 1 191 ? 0.097 -14.93 -7.93 1 97.88 191 SER A CA 1
ATOM 1489 C C . SER A 1 191 ? 0.448 -13.516 -8.391 1 97.88 191 SER A C 1
ATOM 1491 O O . SER A 1 191 ? 0.643 -13.273 -9.578 1 97.88 191 SER A O 1
ATOM 1493 N N . ALA A 1 192 ? 0.498 -12.609 -7.492 1 97.81 192 ALA A N 1
ATOM 1494 C CA . ALA A 1 192 ? 0.879 -11.234 -7.82 1 97.81 192 ALA A CA 1
ATOM 1495 C C . ALA A 1 192 ? 2.324 -11.172 -8.305 1 97.81 192 ALA A C 1
ATOM 1497 O O . ALA A 1 192 ? 2.627 -10.477 -9.281 1 97.81 192 ALA A O 1
ATOM 1498 N N . ILE A 1 193 ? 3.182 -11.875 -7.637 1 97.69 193 ILE A N 1
ATOM 1499 C CA . ILE A 1 193 ? 4.59 -11.914 -8.016 1 97.69 193 ILE A CA 1
ATOM 1500 C C . ILE A 1 193 ? 4.73 -12.484 -9.422 1 97.69 193 ILE A C 1
ATOM 1502 O O . ILE A 1 193 ? 5.52 -11.977 -10.227 1 97.69 193 ILE A O 1
ATOM 1506 N N . PHE A 1 194 ? 3.963 -13.5 -9.742 1 97.81 194 PHE A N 1
ATOM 1507 C CA . PHE A 1 194 ? 3.951 -14.078 -11.078 1 97.81 194 PHE A CA 1
ATOM 1508 C C . PHE A 1 194 ? 3.652 -13.016 -12.125 1 97.81 194 PHE A C 1
ATOM 1510 O O . PHE A 1 194 ? 4.367 -12.906 -13.125 1 97.81 194 PHE A O 1
ATOM 1517 N N . GLU A 1 195 ? 2.572 -12.211 -11.875 1 96.81 195 GLU A N 1
ATOM 1518 C CA . GLU A 1 195 ? 2.162 -11.203 -12.844 1 96.81 195 GLU A CA 1
ATOM 1519 C C . GLU A 1 195 ? 3.285 -10.203 -13.109 1 96.81 195 GLU A C 1
ATOM 1521 O O . GLU A 1 195 ? 3.422 -9.695 -14.227 1 96.81 195 GLU A O 1
ATOM 1526 N N . GLN A 1 196 ? 4.062 -9.969 -12.133 1 95.5 196 GLN A N 1
ATOM 1527 C CA . GLN A 1 196 ? 5.133 -8.984 -12.258 1 95.5 196 GLN A CA 1
ATOM 1528 C C . GLN A 1 196 ? 6.352 -9.586 -12.953 1 95.5 196 GLN A C 1
ATOM 1530 O O . GLN A 1 196 ? 6.812 -9.055 -13.969 1 95.5 196 GLN A O 1
ATOM 1535 N N . ASP A 1 197 ? 6.809 -10.648 -12.477 1 96.56 197 ASP A N 1
ATOM 1536 C CA . ASP A 1 197 ? 8.133 -11.133 -12.859 1 96.56 197 ASP A CA 1
ATOM 1537 C C . ASP A 1 197 ? 8.07 -11.891 -14.188 1 96.56 197 ASP A C 1
ATOM 1539 O O . ASP A 1 197 ? 9.102 -12.086 -14.844 1 96.56 197 ASP A O 1
ATOM 1543 N N . TYR A 1 198 ? 6.957 -12.375 -14.57 1 96.62 198 TYR A N 1
ATOM 1544 C CA . TYR A 1 198 ? 6.836 -13.094 -15.836 1 96.62 198 TYR A CA 1
ATOM 1545 C C . TYR A 1 198 ? 6.23 -12.203 -16.906 1 96.62 198 TYR A C 1
ATOM 1547 O O . TYR A 1 198 ? 5.789 -12.695 -17.953 1 96.62 198 TYR A O 1
ATOM 1555 N N . SER A 1 199 ? 6.137 -10.945 -16.609 1 93.62 199 SER A N 1
ATOM 1556 C CA . SER A 1 199 ? 5.738 -9.938 -17.594 1 93.62 199 SER A CA 1
ATOM 1557 C C . SER A 1 199 ? 6.945 -9.164 -18.109 1 93.62 199 SER A C 1
ATOM 1559 O O . SER A 1 199 ? 7.883 -8.883 -17.359 1 93.62 199 SER A O 1
ATOM 1561 N N . LYS A 1 200 ? 6.891 -8.828 -19.375 1 90.44 200 LYS A N 1
ATOM 1562 C CA . LYS A 1 200 ? 7.941 -7.977 -19.938 1 90.44 200 LYS A CA 1
ATOM 1563 C C . LYS A 1 200 ? 7.781 -6.535 -19.469 1 90.44 200 LYS A C 1
ATOM 1565 O O . LYS A 1 200 ? 8.773 -5.82 -19.297 1 90.44 200 LYS A O 1
ATOM 1570 N N . GLN A 1 201 ? 6.559 -6.242 -19.312 1 90.94 201 GLN A N 1
ATOM 1571 C CA . GLN A 1 201 ? 6.277 -4.891 -18.828 1 90.94 201 GLN A CA 1
ATOM 1572 C C . GLN A 1 201 ? 6.402 -4.805 -17.312 1 90.94 201 GLN A C 1
ATOM 1574 O O . GLN A 1 201 ? 5.926 -5.688 -16.594 1 90.94 201 GLN A O 1
ATOM 1579 N N . GLU A 1 202 ? 7.113 -3.777 -16.938 1 89.44 202 GLU A N 1
ATOM 1580 C CA . GLU A 1 202 ? 7.219 -3.553 -15.5 1 89.44 202 GLU A CA 1
ATOM 1581 C C . GLU A 1 202 ? 5.941 -2.934 -14.945 1 89.44 202 GLU A C 1
ATOM 1583 O O . GLU A 1 202 ? 5.477 -1.902 -15.438 1 89.44 202 GLU A O 1
ATOM 1588 N N . LEU A 1 203 ? 5.426 -3.582 -13.984 1 91.94 203 LEU A N 1
ATOM 1589 C CA . LEU A 1 203 ? 4.215 -3.084 -13.336 1 91.94 203 LEU A CA 1
ATOM 1590 C C . LEU A 1 203 ? 4.547 -2.379 -12.023 1 91.94 203 LEU A C 1
ATOM 1592 O O . LEU A 1 203 ? 5.383 -2.855 -11.258 1 91.94 203 LEU A O 1
ATOM 1596 N N . GLN A 1 204 ? 3.998 -1.248 -11.789 1 92.62 204 GLN A N 1
ATOM 1597 C CA . GLN A 1 204 ? 4.293 -0.435 -10.609 1 92.62 204 GLN A CA 1
ATOM 1598 C C . GLN A 1 204 ? 3.389 -0.809 -9.438 1 92.62 204 GLN A C 1
ATOM 1600 O O . GLN A 1 204 ? 3.846 -0.9 -8.297 1 92.62 204 GLN A O 1
ATOM 1605 N N . SER A 1 205 ? 2.186 -0.914 -9.719 1 95.75 205 SER A N 1
ATOM 1606 C CA . SER A 1 205 ? 1.185 -1.227 -8.703 1 95.75 205 SER A CA 1
ATOM 1607 C C . SER A 1 205 ? 0.065 -2.088 -9.281 1 95.75 205 SER A C 1
ATOM 1609 O O . SER A 1 205 ? -0.527 -1.743 -10.305 1 95.75 205 SER A O 1
ATOM 1611 N N . LEU A 1 206 ? -0.175 -3.223 -8.648 1 97.44 206 LEU A N 1
ATOM 1612 C CA . LEU A 1 206 ? -1.263 -4.078 -9.109 1 97.44 206 LEU A CA 1
ATOM 1613 C C . LEU A 1 206 ? -1.898 -4.824 -7.938 1 97.44 206 LEU A C 1
ATOM 1615 O O . LEU A 1 206 ? -1.321 -4.891 -6.852 1 97.44 206 LEU A O 1
ATOM 1619 N N . VAL A 1 207 ? -3.113 -5.258 -8.133 1 98.44 207 VAL A N 1
ATOM 1620 C CA . VAL A 1 207 ? -3.84 -6.16 -7.242 1 98.44 207 VAL A CA 1
ATOM 1621 C C . VAL A 1 207 ? -4.199 -7.441 -7.988 1 98.44 207 VAL A C 1
ATOM 1623 O O . VAL A 1 207 ? -4.742 -7.395 -9.094 1 98.44 207 VAL A O 1
ATOM 1626 N N . SER A 1 208 ? -3.785 -8.539 -7.434 1 98.44 208 SER A N 1
ATOM 1627 C CA . SER A 1 208 ? -4.156 -9.828 -8 1 98.44 208 SER A CA 1
ATOM 1628 C C . SER A 1 208 ? -5.156 -10.562 -7.113 1 98.44 208 SER A C 1
ATOM 1630 O O . SER A 1 208 ? -4.797 -11.07 -6.055 1 98.44 208 SER A O 1
ATOM 1632 N N . ILE A 1 209 ? -6.375 -10.633 -7.566 1 98.5 209 ILE A N 1
ATOM 1633 C CA . ILE A 1 209 ? -7.426 -11.32 -6.824 1 98.5 209 ILE A CA 1
ATOM 1634 C C . ILE A 1 209 ? -7.422 -12.805 -7.18 1 98.5 209 ILE A C 1
ATOM 1636 O O . ILE A 1 209 ? -7.547 -13.164 -8.352 1 98.5 209 ILE A O 1
ATOM 1640 N N . SER A 1 210 ? -7.227 -13.594 -6.168 1 97.75 210 SER A N 1
ATOM 1641 C CA . SER A 1 210 ? -7.215 -15.039 -6.324 1 97.75 210 SER A CA 1
ATOM 1642 C C . SER A 1 210 ? -8.492 -15.672 -5.762 1 97.75 210 SER A C 1
ATOM 1644 O O . SER A 1 210 ? -8.805 -15.492 -4.586 1 97.75 210 SER A O 1
ATOM 1646 N N . ILE A 1 211 ? -9.219 -16.391 -6.582 1 97.12 211 ILE A N 1
ATOM 1647 C CA . ILE A 1 211 ? -10.453 -17.047 -6.168 1 97.12 211 ILE A CA 1
ATOM 1648 C C . ILE A 1 211 ? -10.336 -18.562 -6.367 1 97.12 211 ILE A C 1
ATOM 1650 O O . ILE A 1 211 ? -10.398 -19.047 -7.496 1 97.12 211 ILE A O 1
ATOM 1654 N N . HIS A 1 212 ? -10.188 -19.297 -5.359 1 94.88 212 HIS A N 1
ATOM 1655 C CA . HIS A 1 212 ? -10.062 -20.75 -5.285 1 94.88 212 HIS A CA 1
ATOM 1656 C C . HIS A 1 212 ? -10.914 -21.312 -4.148 1 94.88 212 HIS A C 1
ATOM 1658 O O . HIS A 1 212 ? -12.109 -21.016 -4.055 1 94.88 212 HIS A O 1
ATOM 1664 N N . GLU A 1 213 ? -10.242 -22.156 -3.287 1 91.12 213 GLU A N 1
ATOM 1665 C CA . GLU A 1 213 ? -10.961 -22.609 -2.104 1 91.12 213 GLU A CA 1
ATOM 1666 C C . GLU A 1 213 ? -11.344 -21.438 -1.196 1 91.12 213 GLU A C 1
ATOM 1668 O O . GLU A 1 213 ? -12.367 -21.484 -0.52 1 91.12 213 GLU A O 1
ATOM 1673 N N . GLY A 1 214 ? -10.57 -20.484 -1.232 1 93.31 214 GLY A N 1
ATOM 1674 C CA . GLY A 1 214 ? -10.789 -19.203 -0.603 1 93.31 214 GLY A CA 1
ATOM 1675 C C . GLY A 1 214 ? -10.523 -18.031 -1.53 1 93.31 214 GLY A C 1
ATOM 1676 O O . GLY A 1 214 ? -10.344 -18.219 -2.736 1 93.31 214 GLY A O 1
ATOM 1677 N N . VAL A 1 215 ? -10.695 -16.906 -1.023 1 96.31 215 VAL A N 1
ATOM 1678 C CA . VAL A 1 215 ? -10.445 -15.703 -1.816 1 96.31 215 VAL A CA 1
ATOM 1679 C C . VAL A 1 215 ? -9.414 -14.82 -1.118 1 96.31 215 VAL A C 1
ATOM 1681 O O . VAL A 1 215 ? -9.477 -14.625 0.097 1 96.31 215 VAL A O 1
ATOM 1684 N N . GLY A 1 216 ? -8.414 -14.391 -1.81 1 97.5 216 GLY A N 1
ATOM 1685 C CA . GLY A 1 216 ? -7.391 -13.469 -1.347 1 97.5 216 GLY A CA 1
ATOM 1686 C C . GLY A 1 216 ? -6.859 -12.57 -2.445 1 97.5 216 GLY A C 1
ATOM 1687 O O . GLY A 1 216 ? -7.188 -12.75 -3.619 1 97.5 216 GLY A O 1
ATOM 1688 N N . ALA A 1 217 ? -6.129 -11.594 -2.039 1 98.44 217 ALA A N 1
ATOM 1689 C CA . ALA A 1 217 ? -5.512 -10.695 -3.016 1 98.44 217 ALA A CA 1
ATOM 1690 C C . ALA A 1 217 ? -4.035 -10.469 -2.699 1 98.44 217 ALA A C 1
ATOM 1692 O O . ALA A 1 217 ? -3.662 -10.305 -1.536 1 98.44 217 ALA A O 1
ATOM 1693 N N . GLY A 1 218 ? -3.207 -10.664 -3.691 1 98.56 218 GLY A N 1
ATOM 1694 C CA . GLY A 1 218 ? -1.834 -10.188 -3.619 1 98.56 218 GLY A CA 1
ATOM 1695 C C . GLY A 1 218 ? -1.667 -8.758 -4.098 1 98.56 218 GLY A C 1
ATOM 1696 O O . GLY A 1 218 ? -2.275 -8.359 -5.09 1 98.56 218 GLY A O 1
ATOM 1697 N N . ILE A 1 219 ? -0.885 -8.008 -3.367 1 98.12 219 ILE A N 1
ATOM 1698 C CA . ILE A 1 219 ? -0.758 -6.582 -3.641 1 98.12 219 ILE A CA 1
ATOM 1699 C C . ILE A 1 219 ? 0.7 -6.242 -3.941 1 98.12 219 ILE A C 1
ATOM 1701 O O . ILE A 1 219 ? 1.595 -6.566 -3.158 1 98.12 219 ILE A O 1
ATOM 1705 N N . LEU A 1 220 ? 0.908 -5.719 -5.066 1 96.88 220 LEU A N 1
ATOM 1706 C CA . LEU A 1 220 ? 2.203 -5.145 -5.406 1 96.88 220 LEU A CA 1
ATOM 1707 C C . LEU A 1 220 ? 2.139 -3.621 -5.406 1 96.88 220 LEU A C 1
ATOM 1709 O O . LEU A 1 220 ? 1.317 -3.029 -6.109 1 96.88 220 LEU A O 1
ATOM 1713 N N . LEU A 1 221 ? 2.91 -3.012 -4.602 1 95.5 221 LEU A N 1
ATOM 1714 C CA . LEU 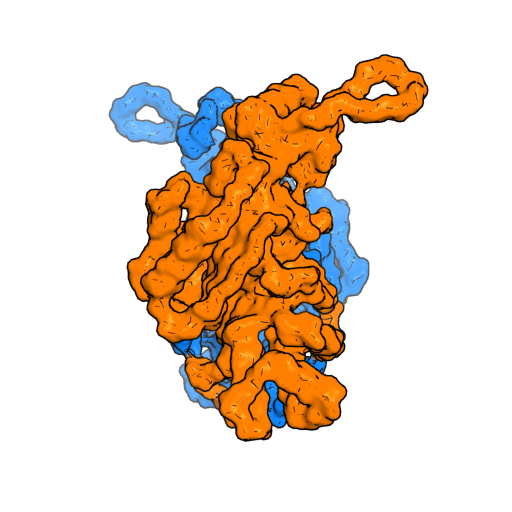A 1 221 ? 3.004 -1.559 -4.508 1 95.5 221 LEU A CA 1
ATOM 1715 C C . LEU A 1 221 ? 4.43 -1.088 -4.77 1 95.5 221 LEU A C 1
ATOM 1717 O O . LEU A 1 221 ? 5.375 -1.586 -4.152 1 95.5 221 LEU A O 1
ATOM 1721 N N . ASN A 1 222 ? 4.602 -0.138 -5.66 1 90.69 222 ASN A N 1
ATOM 1722 C CA . ASN A 1 222 ? 5.926 0.346 -6.035 1 90.69 222 ASN A CA 1
ATOM 1723 C C . ASN A 1 222 ? 6.859 -0.805 -6.391 1 90.69 222 ASN A C 1
ATOM 1725 O O . ASN A 1 222 ? 7.969 -0.895 -5.863 1 90.69 222 ASN A O 1
ATOM 1729 N N . LYS A 1 223 ? 6.344 -1.738 -7.09 1 92.38 223 LYS A N 1
ATOM 1730 C CA . LYS A 1 223 ? 7.07 -2.842 -7.707 1 92.38 223 LYS A CA 1
ATOM 1731 C C . LYS A 1 223 ? 7.438 -3.902 -6.672 1 92.38 223 LYS A C 1
ATOM 1733 O O . LYS A 1 223 ? 8.234 -4.801 -6.953 1 92.38 223 LYS A O 1
ATOM 1738 N N . GLN A 1 224 ? 6.914 -3.756 -5.496 1 94.19 224 GLN A N 1
ATOM 1739 C CA . GLN A 1 224 ? 7.246 -4.707 -4.438 1 94.19 224 GLN A CA 1
ATOM 1740 C C . GLN A 1 224 ? 5.984 -5.312 -3.83 1 94.19 224 GLN A C 1
ATOM 1742 O O . GLN A 1 224 ? 4.965 -4.633 -3.689 1 94.19 224 GLN A O 1
ATOM 1747 N N . LEU A 1 225 ? 6.129 -6.551 -3.447 1 96.44 225 LEU A N 1
ATOM 1748 C CA . LEU A 1 225 ? 5.027 -7.215 -2.758 1 96.44 225 LEU A CA 1
ATOM 1749 C C . LEU A 1 225 ? 4.77 -6.566 -1.402 1 96.44 225 LEU A C 1
ATOM 1751 O O . LEU A 1 225 ? 5.707 -6.316 -0.641 1 96.44 225 LEU A O 1
ATOM 1755 N N . TYR A 1 226 ? 3.598 -6.242 -1.181 1 96.81 226 TYR A N 1
ATOM 1756 C CA . TYR A 1 226 ? 3.174 -5.715 0.112 1 96.81 226 TYR A CA 1
ATOM 1757 C C . TYR A 1 226 ? 2.365 -6.75 0.884 1 96.81 226 TYR A C 1
ATOM 1759 O O . TYR A 1 226 ? 1.287 -7.16 0.445 1 96.81 226 TYR A O 1
ATOM 1767 N N . THR A 1 227 ? 2.861 -7.156 2.041 1 97.06 227 THR A N 1
ATOM 1768 C CA . THR A 1 227 ? 2.203 -8.242 2.764 1 97.06 227 THR A CA 1
ATOM 1769 C C . THR A 1 227 ? 1.543 -7.719 4.035 1 97.06 227 THR A C 1
ATOM 1771 O O . THR A 1 227 ? 0.795 -8.445 4.695 1 97.06 227 THR A O 1
ATOM 1774 N N . GLY A 1 228 ? 1.766 -6.426 4.402 1 96.31 228 GLY A N 1
ATOM 1775 C CA . GLY A 1 228 ? 1.19 -5.852 5.605 1 96.31 228 GLY A CA 1
ATOM 1776 C C . GLY A 1 228 ? 2.061 -6.043 6.832 1 96.31 228 GLY A C 1
ATOM 1777 O O . GLY A 1 228 ? 3.207 -6.484 6.727 1 96.31 228 GLY A O 1
ATOM 1778 N N . ASN A 1 229 ? 1.558 -5.598 7.957 1 94.5 229 ASN A N 1
ATOM 1779 C CA . ASN A 1 229 ? 2.303 -5.621 9.211 1 94.5 229 ASN A CA 1
ATOM 1780 C C . ASN A 1 229 ? 2.461 -7.043 9.75 1 94.5 229 ASN A C 1
ATOM 1782 O O . ASN A 1 229 ? 3.469 -7.367 10.375 1 94.5 229 ASN A O 1
ATOM 1786 N N . TYR A 1 230 ? 1.472 -7.922 9.492 1 94.44 230 TYR A N 1
ATOM 1787 C CA . TYR A 1 230 ? 1.507 -9.289 10.008 1 94.44 230 TYR A CA 1
ATOM 1788 C C . TYR A 1 230 ? 1.166 -10.289 8.914 1 94.44 230 TYR A C 1
ATOM 1790 O O . TYR A 1 230 ? 0.641 -11.367 9.195 1 94.44 230 TYR A O 1
ATOM 1798 N N . GLY A 1 231 ? 1.391 -9.859 7.688 1 95.75 231 GLY A N 1
ATOM 1799 C CA . GLY A 1 231 ? 1.207 -10.773 6.57 1 95.75 231 GLY A CA 1
ATOM 1800 C C . GLY A 1 231 ? -0.245 -10.93 6.16 1 95.75 231 GLY A C 1
ATOM 1801 O O . GLY A 1 231 ? -0.597 -11.875 5.453 1 95.75 231 GLY A O 1
ATOM 1802 N N . ARG A 1 232 ? -1.13 -10.031 6.539 1 96.62 232 ARG A N 1
ATOM 1803 C CA . ARG A 1 232 ? -2.561 -10.234 6.344 1 96.62 232 ARG A CA 1
ATOM 1804 C C . ARG A 1 232 ? -3.111 -9.273 5.297 1 96.62 232 ARG A C 1
ATOM 1806 O O . ARG A 1 232 ? -4.324 -9.227 5.066 1 96.62 232 ARG A O 1
ATOM 1813 N N . ALA A 1 233 ? -2.191 -8.492 4.672 1 97.25 233 ALA A N 1
ATOM 1814 C CA . ALA A 1 233 ? -2.678 -7.578 3.646 1 97.25 233 ALA A CA 1
ATOM 1815 C C . ALA A 1 233 ? -3.324 -8.344 2.494 1 97.25 233 ALA A C 1
ATOM 1817 O O . ALA A 1 233 ? -2.746 -9.297 1.967 1 97.25 233 ALA A O 1
ATOM 1818 N N . GLY A 1 234 ? -4.566 -7.961 2.145 1 96.88 234 GLY A N 1
ATOM 1819 C CA . GLY A 1 234 ? -5.223 -8.547 0.988 1 96.88 234 GLY A CA 1
ATOM 1820 C C . GLY A 1 234 ? -6.066 -9.758 1.334 1 96.88 234 GLY A C 1
ATOM 1821 O O . GLY A 1 234 ? -6.465 -10.516 0.449 1 96.88 234 GLY A O 1
ATOM 1822 N N . GLU A 1 235 ? -6.379 -9.961 2.596 1 96 235 GLU A N 1
ATOM 1823 C CA . GLU A 1 235 ? -7.289 -11.023 3 1 96 235 GLU A CA 1
ATOM 1824 C C . GLU A 1 235 ? -8.734 -10.68 2.658 1 96 235 GLU A C 1
ATOM 1826 O O . GLU A 1 235 ? -9.609 -10.695 3.531 1 96 235 GLU A O 1
ATOM 1831 N N . VAL A 1 236 ? -9.008 -10.523 1.46 1 95.06 236 VAL A N 1
ATOM 1832 C CA . VAL A 1 236 ? -10.242 -9.922 0.969 1 95.06 236 VAL A CA 1
ATOM 1833 C C . VAL A 1 236 ? -11.414 -10.875 1.208 1 95.06 236 VAL A C 1
ATOM 1835 O O . VAL A 1 236 ? -12.57 -10.445 1.246 1 95.06 236 VAL A O 1
ATOM 1838 N N . GLY A 1 237 ? -11.125 -12.156 1.306 1 95.19 237 GLY A N 1
ATOM 1839 C CA . GLY A 1 237 ? -12.164 -13.117 1.648 1 95.19 237 GLY A CA 1
ATOM 1840 C C . GLY A 1 237 ? -12.852 -12.805 2.965 1 95.19 237 GLY A C 1
ATOM 1841 O O . GLY A 1 237 ? -13.984 -13.219 3.191 1 95.19 237 GLY A O 1
ATOM 1842 N N . GLN A 1 238 ? -12.211 -12.055 3.799 1 93.94 238 GLN A N 1
ATOM 1843 C CA . GLN A 1 238 ? -12.727 -11.742 5.129 1 93.94 238 GLN A CA 1
ATOM 1844 C C . GLN A 1 238 ? -13.633 -10.516 5.09 1 93.94 238 GLN A C 1
ATOM 1846 O O . GLN A 1 238 ? -14.25 -10.164 6.098 1 93.94 238 GLN A O 1
ATOM 1851 N N . MET A 1 239 ? -13.742 -9.875 4.008 1 93.44 239 MET A N 1
ATOM 1852 C CA . MET A 1 239 ? -14.625 -8.719 3.912 1 93.44 239 MET A CA 1
ATOM 1853 C C . MET A 1 239 ? -16.078 -9.117 4.188 1 93.44 239 MET A C 1
ATOM 1855 O O . MET A 1 239 ? -16.547 -10.133 3.674 1 93.44 239 MET A O 1
ATOM 1859 N N . LEU A 1 240 ? -16.75 -8.305 4.941 1 89.62 240 LEU A N 1
ATOM 1860 C CA . LEU A 1 240 ? -18.094 -8.609 5.406 1 89.62 240 LEU A CA 1
ATOM 1861 C C . LEU A 1 240 ? -19.125 -8.305 4.324 1 89.62 240 LEU A C 1
ATOM 1863 O O . LEU A 1 240 ? -18.969 -7.355 3.553 1 89.62 240 LEU A O 1
ATOM 1867 N N . LEU A 1 241 ? -20.078 -9.148 4.316 1 85.12 241 LEU A N 1
ATOM 1868 C CA . LEU A 1 241 ? -21.219 -8.922 3.445 1 85.12 241 LEU A CA 1
ATOM 1869 C C . LEU A 1 241 ? -22.453 -8.5 4.254 1 85.12 241 LEU A C 1
ATOM 1871 O O . LEU A 1 241 ? -22.75 -9.109 5.285 1 85.12 241 LEU A O 1
ATOM 1875 N N . THR A 1 242 ? -22.906 -7.324 4.008 1 75.19 242 THR A N 1
ATOM 1876 C CA . THR A 1 242 ? -24.109 -6.891 4.723 1 75.19 242 THR A CA 1
ATOM 1877 C C . THR A 1 242 ? -25.344 -7.594 4.18 1 75.19 242 THR A C 1
ATOM 1879 O O . THR A 1 242 ? -25.453 -7.84 2.979 1 75.19 242 THR A O 1
ATOM 1882 N N . GLU A 1 243 ? -26.156 -8.133 5.176 1 68.38 243 GLU A N 1
ATOM 1883 C CA . GLU A 1 243 ? -27.406 -8.781 4.816 1 68.38 243 GLU A CA 1
ATOM 1884 C C . GLU A 1 243 ? -28.562 -7.781 4.77 1 68.38 243 GLU A C 1
ATOM 1886 O O . GLU A 1 243 ? -28.781 -7.043 5.734 1 68.38 243 GLU A O 1
ATOM 1891 N N . PRO A 1 244 ? -29.141 -7.738 3.662 1 60.91 244 PRO A N 1
ATOM 1892 C CA . PRO A 1 244 ? -30.188 -6.742 3.482 1 60.91 244 PRO A CA 1
ATOM 1893 C C . PRO A 1 244 ? -31.25 -6.805 4.578 1 60.91 244 PRO A C 1
ATOM 1895 O O . PRO A 1 244 ? -31.797 -5.77 4.969 1 60.91 244 PRO A O 1
ATOM 1898 N N . ASP A 1 245 ? -31.484 -7.891 5.043 1 62.69 245 ASP A N 1
ATOM 1899 C CA . ASP A 1 245 ? -32.656 -8.086 5.887 1 62.69 245 ASP A CA 1
ATOM 1900 C C . ASP A 1 245 ? -32.312 -7.871 7.359 1 62.69 245 ASP A C 1
ATOM 1902 O O . ASP A 1 245 ? -33.188 -7.93 8.219 1 62.69 245 ASP A O 1
ATOM 1906 N N . LYS A 1 246 ? -31.188 -7.551 7.617 1 66.69 246 LYS A N 1
ATOM 1907 C CA . LYS A 1 246 ? -30.812 -7.418 9.023 1 66.69 246 LYS A CA 1
ATOM 1908 C C . LYS A 1 246 ? -29.891 -6.211 9.242 1 66.69 246 LYS A C 1
ATOM 1910 O O . LYS A 1 246 ? -28.688 -6.367 9.461 1 66.69 246 LYS A O 1
ATOM 1915 N N . PRO A 1 247 ? -30.625 -5.047 9.391 1 63.5 247 PRO A N 1
ATOM 1916 C CA . PRO A 1 247 ? -29.828 -3.846 9.641 1 63.5 247 PRO A CA 1
ATOM 1917 C C . PRO A 1 247 ? -29.234 -3.822 11.047 1 63.5 247 PRO A C 1
ATOM 1919 O O . PRO A 1 247 ? -29.828 -4.336 11.992 1 63.5 247 PRO A O 1
ATOM 1922 N N . ARG A 1 248 ? -28.016 -3.621 11.344 1 68.81 248 ARG A N 1
ATOM 1923 C CA . ARG A 1 248 ? -27.328 -3.406 12.609 1 68.81 248 ARG A CA 1
ATOM 1924 C C . ARG A 1 248 ? -26.953 -4.734 13.258 1 68.81 248 ARG A C 1
ATOM 1926 O O . ARG A 1 248 ? -26.797 -4.816 14.477 1 68.81 248 ARG A O 1
ATOM 1933 N N . GLN A 1 249 ? -27.062 -5.703 12.383 1 80.94 249 GLN A N 1
ATOM 1934 C CA . GLN A 1 249 ? -26.562 -6.965 12.914 1 80.94 249 GLN A CA 1
ATOM 1935 C C . GLN A 1 249 ? -25.109 -6.824 13.359 1 80.94 249 GLN A C 1
ATOM 1937 O O . GLN A 1 249 ? -24.328 -6.086 12.758 1 80.94 249 GLN A O 1
ATOM 1942 N N . ARG A 1 250 ? -24.969 -7.523 14.547 1 86.12 250 ARG A N 1
ATOM 1943 C CA . ARG A 1 250 ? -23.578 -7.527 15 1 86.12 250 ARG A CA 1
ATOM 1944 C C . ARG A 1 250 ? -22.641 -7.984 13.883 1 86.12 250 ARG A C 1
ATOM 1946 O O . ARG A 1 250 ? -22.922 -8.977 13.203 1 86.12 250 ARG A O 1
ATOM 1953 N N . LEU A 1 251 ? -21.594 -7.211 13.656 1 88.62 251 LEU A N 1
ATOM 1954 C CA . LEU A 1 251 ? -20.656 -7.488 12.57 1 88.62 251 LEU A CA 1
ATOM 1955 C C . LEU A 1 251 ? -20.156 -8.922 12.641 1 88.62 251 LEU A C 1
ATOM 1957 O O . LEU A 1 251 ? -19.969 -9.578 11.609 1 88.62 251 LEU A O 1
ATOM 1961 N N . ALA A 1 252 ? -19.984 -9.438 13.867 1 86.44 252 ALA A N 1
ATOM 1962 C CA . ALA A 1 252 ? -19.469 -10.789 14.086 1 86.44 252 ALA A CA 1
ATOM 1963 C C . ALA A 1 252 ? -20.422 -11.828 13.5 1 86.44 252 ALA A C 1
ATOM 1965 O O . ALA A 1 252 ? -20.031 -12.984 13.281 1 86.44 252 ALA A O 1
ATOM 1966 N N . LYS A 1 253 ? -21.594 -11.5 13.266 1 87.38 253 LYS A N 1
ATOM 1967 C CA . LYS A 1 253 ? -22.609 -12.438 12.797 1 87.38 253 LYS A CA 1
ATOM 1968 C C . LYS A 1 253 ? -22.766 -12.367 11.281 1 87.38 253 LYS A C 1
ATOM 1970 O O . LYS A 1 253 ? -23.484 -13.18 10.688 1 87.38 253 LYS A O 1
ATOM 1975 N N . LEU A 1 254 ? -22.188 -11.406 10.711 1 88.06 254 LEU A N 1
ATOM 1976 C CA . LEU A 1 254 ? -22.266 -11.281 9.258 1 88.06 254 LEU A CA 1
ATOM 1977 C C . LEU A 1 254 ? -21.391 -12.328 8.578 1 88.06 254 LEU A C 1
ATOM 1979 O O . LEU A 1 254 ? -20.375 -12.75 9.133 1 88.06 254 LEU A O 1
ATOM 1983 N N . THR A 1 255 ? -21.828 -12.719 7.395 1 90.38 255 THR A N 1
ATOM 1984 C CA . THR A 1 255 ? -20.984 -13.602 6.586 1 90.38 255 THR A CA 1
ATOM 1985 C C . THR A 1 255 ? -19.938 -12.805 5.82 1 90.38 255 THR A C 1
ATOM 1987 O O . THR A 1 255 ? -20.078 -11.594 5.652 1 90.38 255 THR A O 1
ATOM 1990 N N . ASN A 1 256 ? -18.891 -13.461 5.543 1 92.75 256 ASN A N 1
ATOM 1991 C CA . ASN A 1 256 ? -17.844 -12.797 4.766 1 92.75 256 ASN A CA 1
ATOM 1992 C C . ASN A 1 256 ? -17.766 -13.352 3.348 1 92.75 256 ASN A C 1
ATOM 1994 O O . ASN A 1 256 ? -18.484 -14.273 2.994 1 92.75 256 ASN A O 1
ATOM 1998 N N . PHE A 1 257 ? -17 -12.773 2.564 1 93.75 257 PHE A N 1
ATOM 1999 C CA . PHE A 1 257 ? -16.922 -13.086 1.143 1 93.75 257 PHE A CA 1
ATOM 2000 C C . PHE A 1 257 ? -16.453 -14.516 0.925 1 93.75 257 PHE A C 1
ATOM 2002 O O . PHE A 1 257 ? -16.953 -15.203 0.027 1 93.75 257 PHE A O 1
ATOM 2009 N N . ASP A 1 258 ? -15.57 -15.016 1.709 1 94.06 258 ASP A N 1
ATOM 2010 C CA . ASP A 1 258 ? -15.062 -16.375 1.603 1 94.06 258 ASP A CA 1
ATOM 2011 C C . ASP A 1 258 ? -16.188 -17.406 1.806 1 94.06 258 ASP A C 1
ATOM 2013 O O . ASP A 1 258 ? -16.312 -18.344 1.026 1 94.06 258 ASP A O 1
ATOM 2017 N N . GLN A 1 259 ? -16.922 -17.188 2.758 1 92.88 259 GLN A N 1
ATOM 2018 C CA . GLN A 1 259 ? -17.984 -18.109 3.154 1 92.88 259 GLN A CA 1
ATOM 2019 C C . GLN A 1 259 ? -19.078 -18.188 2.092 1 92.88 259 GLN A C 1
ATOM 2021 O O . GLN A 1 259 ? -19.703 -19.234 1.912 1 92.88 259 GLN A O 1
ATOM 2026 N N . GLU A 1 260 ? -19.203 -17.125 1.375 1 94.56 260 GLU A N 1
ATOM 2027 C CA . GLU A 1 260 ? -20.375 -17.062 0.501 1 94.56 260 GLU A CA 1
ATOM 2028 C C . GLU A 1 260 ? -19.969 -17.188 -0.966 1 94.56 260 GLU A C 1
ATOM 2030 O O . GLU A 1 260 ? -20.734 -17.688 -1.79 1 94.56 260 GLU A O 1
ATOM 2035 N N . TRP A 1 261 ? -18.719 -16.734 -1.272 1 96.19 261 TRP A N 1
ATOM 2036 C CA . TRP A 1 261 ? -18.516 -16.516 -2.701 1 96.19 261 TRP A CA 1
ATOM 2037 C C . TRP A 1 261 ? -17.156 -17.047 -3.145 1 96.19 261 TRP A C 1
ATOM 2039 O O . TRP A 1 261 ? -16.688 -16.734 -4.242 1 96.19 261 TRP A O 1
ATOM 2049 N N . SER A 1 262 ? -16.438 -17.75 -2.277 1 96.56 262 SER A N 1
ATOM 2050 C CA . SER A 1 262 ? -15.297 -18.5 -2.787 1 96.56 262 SER A CA 1
ATOM 2051 C C . SER A 1 262 ? -15.734 -19.516 -3.836 1 96.56 262 SER A C 1
ATOM 2053 O O . SER A 1 262 ? -16.938 -19.75 -4.016 1 96.56 262 SER A O 1
ATOM 2055 N N . GLN A 1 263 ? -14.766 -20.016 -4.629 1 95.56 263 GLN A N 1
ATOM 2056 C CA . GLN A 1 263 ? -15.148 -21.047 -5.598 1 95.56 263 GLN A CA 1
ATOM 2057 C C . GLN A 1 263 ? -15.82 -22.234 -4.914 1 95.56 263 GLN A C 1
ATOM 2059 O O . GLN A 1 263 ? -16.844 -22.719 -5.383 1 95.56 263 GLN A O 1
ATOM 2064 N N . SER A 1 264 ? -15.227 -22.688 -3.789 1 94.31 264 SER A N 1
ATOM 2065 C CA . SER A 1 264 ? -15.812 -23.797 -3.049 1 94.31 264 SER A CA 1
ATOM 2066 C C . SER A 1 264 ? -17.219 -23.469 -2.572 1 94.31 264 SER A C 1
ATOM 2068 O O . SER A 1 264 ? -18.125 -24.297 -2.656 1 94.31 264 SER A O 1
ATOM 2070 N N . ALA A 1 265 ? -17.438 -22.281 -2.051 1 96.19 265 ALA A N 1
ATOM 2071 C CA . ALA A 1 265 ? -18.75 -21.859 -1.579 1 96.19 265 ALA A CA 1
ATOM 2072 C C . ALA A 1 265 ? -19.75 -21.812 -2.727 1 96.19 265 ALA A C 1
ATOM 2074 O O . ALA A 1 265 ? -20.906 -22.234 -2.576 1 96.19 265 ALA A O 1
ATOM 2075 N N . LEU A 1 266 ? -19.297 -21.297 -3.85 1 97.19 266 LEU A N 1
ATOM 2076 C CA . LEU A 1 266 ? -20.156 -21.188 -5.027 1 97.19 266 LEU A CA 1
ATOM 2077 C C . LEU A 1 266 ? -20.594 -22.578 -5.508 1 97.19 266 LEU A C 1
ATOM 2079 O O . LEU A 1 266 ? -21.766 -22.781 -5.82 1 97.19 266 LEU A O 1
ATOM 2083 N N . LEU A 1 267 ? -19.688 -23.5 -5.566 1 97.06 267 LEU A N 1
ATOM 2084 C CA . LEU A 1 267 ? -19.984 -24.859 -5.996 1 97.06 267 LEU A CA 1
ATOM 2085 C C . LEU A 1 267 ? -20.922 -25.547 -5.008 1 97.06 267 LEU A C 1
ATOM 2087 O O . LEU A 1 267 ? -21.828 -26.297 -5.406 1 97.06 267 LEU A O 1
ATOM 2091 N N . ALA A 1 268 ? -20.734 -25.297 -3.744 1 96.88 268 ALA A N 1
ATOM 2092 C CA . ALA A 1 268 ? -21.641 -25.844 -2.732 1 96.88 268 ALA A CA 1
ATOM 2093 C C . ALA A 1 268 ? -23.047 -25.297 -2.896 1 96.88 268 ALA A C 1
ATOM 2095 O O . ALA A 1 268 ? -24.031 -26.047 -2.771 1 96.88 268 ALA A O 1
ATOM 2096 N N . LYS A 1 269 ? -23.141 -24.016 -3.162 1 97.44 269 LYS A N 1
ATOM 2097 C CA . LYS A 1 269 ? -24.453 -23.391 -3.414 1 97.44 269 LYS A CA 1
ATOM 2098 C C . LYS A 1 269 ? -25.109 -24.016 -4.637 1 97.44 269 LYS A C 1
ATOM 2100 O O . LYS A 1 269 ? -26.312 -24.281 -4.621 1 97.44 269 LYS A O 1
ATOM 2105 N N . ALA A 1 270 ? -24.328 -24.203 -5.684 1 97.94 270 ALA A N 1
ATOM 2106 C CA . ALA A 1 270 ? -24.859 -24.828 -6.898 1 97.94 270 ALA A CA 1
ATOM 2107 C C . ALA A 1 270 ? -25.359 -26.234 -6.617 1 97.94 270 ALA A C 1
ATOM 2109 O O . ALA A 1 270 ? -26.422 -26.625 -7.105 1 97.94 270 ALA A O 1
ATOM 2110 N N . ALA A 1 271 ? -24.594 -26.938 -5.836 1 97.88 271 ALA A N 1
ATOM 2111 C CA . ALA A 1 271 ? -24.984 -28.297 -5.477 1 97.88 271 ALA A CA 1
ATOM 2112 C C . ALA A 1 271 ? -26.328 -28.312 -4.758 1 97.88 271 ALA A C 1
ATOM 2114 O O . ALA A 1 271 ? -27.203 -29.125 -5.074 1 97.88 271 ALA A O 1
ATOM 2115 N N . ARG A 1 272 ? -26.469 -27.438 -3.846 1 97.44 272 ARG A N 1
ATOM 2116 C CA . ARG A 1 272 ? -27.719 -27.328 -3.098 1 97.44 272 ARG A CA 1
ATOM 2117 C C . ARG A 1 272 ? -28.891 -26.969 -4.02 1 97.44 272 ARG A C 1
ATOM 2119 O O . ARG A 1 272 ? -29.969 -27.547 -3.922 1 97.44 272 ARG A O 1
ATOM 2126 N N . LEU A 1 273 ? -28.656 -26.016 -4.875 1 97 273 LEU A N 1
ATOM 2127 C CA . LEU A 1 273 ? -29.688 -25.562 -5.805 1 97 273 LEU A CA 1
ATOM 2128 C C . LEU A 1 273 ? -30.125 -26.688 -6.727 1 97 273 LEU A C 1
ATOM 2130 O O . LEU A 1 273 ? -31.297 -26.766 -7.09 1 97 273 LEU A O 1
ATOM 2134 N N . LYS A 1 274 ? -29.219 -27.578 -7.016 1 97 274 LYS A N 1
ATOM 2135 C CA . LYS A 1 274 ? -29.5 -28.625 -8.008 1 97 274 LYS A CA 1
ATOM 2136 C C . LYS A 1 274 ? -29.812 -29.953 -7.336 1 97 274 LYS A C 1
ATOM 2138 O O . LYS A 1 274 ? -30.047 -30.953 -8.016 1 97 274 LYS A O 1
ATOM 2143 N N . GLY A 1 275 ? -29.734 -29.938 -6.016 1 96.5 275 GLY A N 1
ATOM 2144 C CA . GLY A 1 275 ? -30.047 -31.141 -5.266 1 96.5 275 GLY A CA 1
ATOM 2145 C C . GLY A 1 275 ? -29.031 -32.25 -5.48 1 96.5 275 GLY A C 1
ATOM 2146 O O . GLY A 1 275 ? -29.406 -33.438 -5.582 1 96.5 275 GLY A O 1
ATOM 2147 N N . ARG A 1 276 ? -27.844 -31.938 -5.699 1 95.75 276 ARG A N 1
ATOM 2148 C CA . ARG A 1 276 ? -26.75 -32.906 -5.879 1 95.75 276 ARG A CA 1
ATOM 2149 C C . ARG A 1 276 ? -25.781 -32.844 -4.695 1 95.75 276 ARG A C 1
ATOM 2151 O O . ARG A 1 276 ? -25.641 -31.812 -4.051 1 95.75 276 ARG A O 1
ATOM 2158 N N . PRO A 1 277 ? -25.219 -33.969 -4.398 1 93.75 277 PRO A N 1
ATOM 2159 C CA . PRO A 1 277 ? -24.266 -33.969 -3.289 1 93.75 277 PRO A CA 1
ATOM 2160 C C . PRO A 1 277 ? -23.031 -33.125 -3.578 1 93.75 277 PRO A C 1
ATOM 2162 O O . PRO A 1 277 ? -22.484 -32.5 -2.668 1 93.75 277 PRO A O 1
ATOM 2165 N N . THR A 1 278 ? -22.531 -33.219 -4.793 1 92.25 278 THR A N 1
ATOM 2166 C CA . THR A 1 278 ? -21.375 -32.438 -5.195 1 92.25 278 THR A CA 1
ATOM 2167 C C . THR A 1 278 ? -21.609 -31.781 -6.562 1 92.25 278 THR A C 1
ATOM 2169 O O . THR A 1 278 ? -22.438 -32.25 -7.34 1 92.25 278 THR A O 1
ATOM 2172 N N . TYR A 1 279 ? -21 -30.734 -6.762 1 94.5 279 TYR A N 1
ATOM 2173 C CA . TYR A 1 279 ? -21.031 -30 -8.023 1 94.5 279 TYR A CA 1
ATOM 2174 C C . TYR A 1 279 ? -19.641 -29.5 -8.398 1 94.5 279 TYR A C 1
ATOM 2176 O O . TYR A 1 279 ? -19 -28.797 -7.625 1 94.5 279 TYR A O 1
ATOM 2184 N N . THR A 1 280 ? -19.078 -29.953 -9.539 1 95.25 280 THR A N 1
ATOM 2185 C CA . THR A 1 280 ? -17.734 -29.578 -9.969 1 95.25 280 THR A CA 1
ATOM 2186 C C . THR A 1 280 ? -17.766 -28.281 -10.781 1 95.25 280 THR A C 1
ATOM 2188 O O . THR A 1 280 ? -18.844 -27.828 -11.18 1 95.25 280 THR A O 1
ATOM 2191 N N . LEU A 1 281 ? -16.609 -27.734 -10.93 1 96.06 281 LEU A N 1
ATOM 2192 C CA . LEU A 1 281 ? -16.5 -26.547 -11.773 1 96.06 281 LEU A CA 1
ATOM 2193 C C . LEU A 1 281 ? -16.984 -26.844 -13.188 1 96.06 281 LEU A C 1
ATOM 2195 O O . LEU A 1 281 ? -17.688 -26.031 -13.789 1 96.06 281 LEU A O 1
ATOM 2199 N N . ALA A 1 282 ? -16.625 -27.984 -13.68 1 96.62 282 ALA A N 1
ATOM 2200 C CA . ALA A 1 282 ? -17.062 -28.406 -15.008 1 96.62 282 ALA A CA 1
ATOM 2201 C C . ALA A 1 282 ? -18.578 -28.469 -15.094 1 96.62 282 ALA A C 1
ATOM 2203 O O . ALA A 1 282 ? -19.172 -28.062 -16.109 1 96.62 282 ALA A O 1
ATOM 2204 N N . ASP A 1 283 ? -19.188 -28.938 -14.07 1 97.38 283 ASP A N 1
ATOM 2205 C CA . ASP A 1 283 ? -20.641 -28.984 -14.008 1 97.38 283 ASP A CA 1
ATOM 2206 C C . ASP A 1 283 ? -21.25 -27.578 -14.086 1 97.38 283 ASP A C 1
ATOM 2208 O O . ASP A 1 283 ? -22.203 -27.344 -14.828 1 97.38 283 ASP A O 1
ATOM 2212 N N . LEU A 1 284 ? -20.703 -26.734 -13.281 1 97.62 284 LEU A N 1
ATOM 2213 C CA . LEU A 1 284 ? -21.203 -25.359 -13.211 1 97.62 284 LEU A CA 1
ATOM 2214 C C . LEU A 1 284 ? -21.094 -24.672 -14.57 1 97.62 284 LEU A C 1
ATOM 2216 O O . LEU A 1 284 ? -22.047 -24.062 -15.031 1 97.62 284 LEU A O 1
ATOM 2220 N N . VAL A 1 285 ? -19.953 -24.797 -15.219 1 97.44 285 VAL A N 1
ATOM 2221 C CA . VAL A 1 285 ? -19.688 -24.172 -16.5 1 97.44 285 VAL A CA 1
ATOM 2222 C C . VAL A 1 285 ? -20.641 -24.719 -17.562 1 97.44 285 VAL A C 1
ATOM 2224 O O . VAL A 1 285 ? -21.266 -23.953 -18.312 1 97.44 285 VAL A O 1
ATOM 2227 N N . ARG A 1 286 ? -20.781 -26 -17.547 1 97.25 286 ARG A N 1
ATOM 2228 C CA . ARG A 1 286 ? -21.672 -26.656 -18.5 1 97.25 286 ARG A CA 1
ATOM 2229 C C . ARG A 1 286 ? -23.109 -26.188 -18.328 1 97.25 286 ARG A C 1
ATOM 2231 O O . ARG A 1 286 ? -23.797 -25.875 -19.297 1 97.25 286 ARG A O 1
ATOM 2238 N N . ALA A 1 287 ? -23.516 -26.156 -17.109 1 97.31 287 ALA A N 1
ATOM 2239 C CA . ALA A 1 287 ? -24.875 -25.719 -16.812 1 97.31 287 ALA A CA 1
ATOM 2240 C C . ALA A 1 287 ? -25.094 -24.281 -17.266 1 97.31 287 ALA A C 1
ATOM 2242 O O . ALA A 1 287 ? -26.156 -23.953 -17.828 1 97.31 287 ALA A O 1
ATOM 2243 N N . ASN A 1 288 ? -24.156 -23.438 -17.016 1 96.75 288 ASN A N 1
ATOM 2244 C CA . ASN A 1 288 ? -24.25 -22.047 -17.438 1 96.75 288 ASN A CA 1
ATOM 2245 C C . ASN A 1 288 ? -24.328 -21.938 -18.969 1 96.75 288 ASN A C 1
ATOM 2247 O O . ASN A 1 288 ? -25.156 -21.188 -19.5 1 96.75 288 ASN A O 1
ATOM 2251 N N . GLU A 1 289 ? -23.531 -22.688 -19.656 1 95.69 289 GLU A N 1
ATOM 2252 C CA . GLU A 1 289 ? -23.5 -22.672 -21.125 1 95.69 289 GLU A CA 1
ATOM 2253 C C . GLU A 1 289 ? -24.797 -23.188 -21.719 1 95.69 289 GLU A C 1
ATOM 2255 O O . GLU A 1 289 ? -25.203 -22.75 -22.797 1 95.69 289 GLU A O 1
ATOM 2260 N N . GLN A 1 290 ? -25.406 -24.016 -20.953 1 97.06 290 GLN A N 1
ATOM 2261 C CA . GLN A 1 290 ? -26.656 -24.609 -21.406 1 97.06 290 GLN A CA 1
ATOM 2262 C C . GLN A 1 290 ? -27.844 -23.703 -21.047 1 97.06 290 GLN A C 1
ATOM 2264 O O . GLN A 1 290 ? -28.984 -24.031 -21.328 1 97.06 290 GLN A O 1
ATOM 2269 N N . GLY A 1 291 ? -27.562 -22.641 -20.406 1 96.12 291 GLY A N 1
ATOM 2270 C CA . GLY A 1 291 ? -28.594 -21.656 -20.125 1 96.12 291 GLY A CA 1
ATOM 2271 C C . GLY A 1 291 ? -29.438 -22 -18.906 1 96.12 291 GLY A C 1
ATOM 2272 O O . GLY A 1 291 ? -30.609 -21.656 -18.844 1 96.12 291 GLY A O 1
ATOM 2273 N N . ASP A 1 292 ? -28.891 -22.828 -18.047 1 96.94 292 ASP A N 1
ATOM 2274 C CA . ASP A 1 292 ? -29.594 -23.125 -16.797 1 96.94 292 ASP A CA 1
ATOM 2275 C C . ASP A 1 292 ? -29.844 -21.844 -16 1 96.94 292 ASP A C 1
ATOM 2277 O O . ASP A 1 292 ? -28.891 -21.234 -15.492 1 96.94 292 ASP A O 1
ATOM 2281 N N . ALA A 1 293 ? -31.078 -21.484 -15.805 1 97.12 293 ALA A N 1
ATOM 2282 C CA . ALA A 1 293 ? -31.469 -20.203 -15.234 1 97.12 293 ALA A CA 1
ATOM 2283 C C . ALA A 1 293 ? -30.969 -20.062 -13.797 1 97.12 293 ALA A C 1
ATOM 2285 O O . ALA A 1 293 ? -30.531 -18.984 -13.383 1 97.12 293 ALA A O 1
ATOM 2286 N N . GLN A 1 294 ? -31.078 -21.109 -13.07 1 97.38 294 GLN A N 1
ATOM 2287 C CA . GLN A 1 294 ? -30.672 -21.062 -11.672 1 97.38 294 GLN A CA 1
ATOM 2288 C C . GLN A 1 294 ? -29.172 -20.812 -11.547 1 97.38 294 GLN A C 1
ATOM 2290 O O . GLN A 1 294 ? -28.734 -20.016 -10.719 1 97.38 294 GLN A O 1
ATOM 2295 N N . ILE A 1 295 ? -28.422 -21.484 -12.328 1 97.75 295 ILE A N 1
ATOM 2296 C CA . ILE A 1 295 ? -26.969 -21.359 -12.297 1 97.75 295 ILE A CA 1
ATOM 2297 C C . ILE A 1 295 ? -26.547 -20 -12.836 1 97.75 295 ILE A C 1
ATOM 2299 O O . ILE A 1 295 ? -25.656 -19.344 -12.281 1 97.75 295 ILE A O 1
ATOM 2303 N N . THR A 1 296 ? -27.234 -19.578 -13.875 1 97 296 THR A N 1
ATOM 2304 C CA . THR A 1 296 ? -26.938 -18.266 -14.445 1 97 296 THR A CA 1
ATOM 2305 C C . THR A 1 296 ? -27.188 -17.172 -13.422 1 97 296 THR A C 1
ATOM 2307 O O . THR A 1 296 ? -26.406 -16.219 -13.305 1 97 296 THR A O 1
ATOM 2310 N N . HIS A 1 297 ? -28.266 -17.297 -12.695 1 96.81 297 HIS A N 1
ATOM 2311 C CA . HIS A 1 297 ? -28.594 -16.328 -11.656 1 96.81 297 HIS A CA 1
ATOM 2312 C C . HIS A 1 297 ? -27.562 -16.359 -10.531 1 96.81 297 HIS A C 1
ATOM 2314 O O . HIS A 1 297 ? -27.188 -15.305 -10.008 1 96.81 297 HIS A O 1
ATOM 2320 N N . LEU A 1 298 ? -27.125 -17.516 -10.172 1 97.12 298 LEU A N 1
ATOM 2321 C CA . LEU A 1 298 ? -26.109 -17.672 -9.148 1 97.12 298 LEU A CA 1
ATOM 2322 C C . LEU A 1 298 ? -24.812 -16.984 -9.562 1 97.12 298 LEU A C 1
ATOM 2324 O O . LEU A 1 298 ? -24.188 -16.281 -8.766 1 97.12 298 LEU A O 1
ATOM 2328 N N . ILE A 1 299 ? -24.438 -17.172 -10.805 1 97.31 299 ILE A N 1
ATOM 2329 C CA . ILE A 1 299 ? -23.234 -16.562 -11.344 1 97.31 299 ILE A CA 1
ATOM 2330 C C . ILE A 1 299 ? -23.391 -15.039 -11.367 1 97.31 299 ILE A C 1
ATOM 2332 O O . ILE A 1 299 ? -22.438 -14.305 -11.078 1 97.31 299 ILE A O 1
ATOM 2336 N N . GLU A 1 300 ? -24.594 -14.586 -11.695 1 96.44 300 GLU A N 1
ATOM 2337 C CA . GLU A 1 300 ? -24.859 -13.148 -11.672 1 96.44 300 GLU A CA 1
ATOM 2338 C C . GLU A 1 300 ? -24.688 -12.57 -10.273 1 96.44 300 GLU A C 1
ATOM 2340 O O . GLU A 1 300 ? -24.125 -11.492 -10.109 1 96.44 300 GLU A O 1
ATOM 2345 N N . ASP A 1 301 ? -25.188 -13.281 -9.312 1 94.81 301 ASP A N 1
ATOM 2346 C CA . ASP A 1 301 ? -25.016 -12.867 -7.926 1 94.81 301 ASP A CA 1
ATOM 2347 C C . ASP A 1 301 ? -23.531 -12.812 -7.555 1 94.81 301 ASP A C 1
ATOM 2349 O O . ASP A 1 301 ? -23.094 -11.891 -6.863 1 94.81 301 ASP A O 1
ATOM 2353 N N . PHE A 1 302 ? -22.828 -13.797 -7.996 1 96.62 302 PHE A N 1
ATOM 2354 C CA . PHE A 1 302 ? -21.375 -13.836 -7.777 1 96.62 302 PHE A CA 1
ATOM 2355 C C . PHE A 1 302 ? -20.703 -12.609 -8.398 1 96.62 302 PHE A C 1
ATOM 2357 O O . PHE A 1 302 ? -19.891 -11.953 -7.758 1 96.62 302 PHE A O 1
ATOM 2364 N N . CYS A 1 303 ? -21.062 -12.281 -9.617 1 97.19 303 CYS A N 1
ATOM 2365 C CA . CYS A 1 303 ? -20.5 -11.133 -10.312 1 97.19 303 CYS A CA 1
ATOM 2366 C C . CYS A 1 303 ? -20.781 -9.844 -9.547 1 97.19 303 CYS A C 1
ATOM 2368 O O . CYS A 1 303 ? -19.906 -8.977 -9.461 1 97.19 303 CYS A O 1
ATOM 2370 N N . TYR A 1 304 ? -21.984 -9.75 -9.023 1 94.88 304 TYR A N 1
ATOM 2371 C CA . TYR A 1 304 ? -22.375 -8.562 -8.273 1 94.88 304 TYR A CA 1
ATOM 2372 C C . TYR A 1 304 ? -21.484 -8.367 -7.055 1 94.88 304 TYR A C 1
ATOM 2374 O O . TYR A 1 304 ? -20.906 -7.285 -6.863 1 94.88 304 TYR A O 1
ATOM 2382 N N . GLN A 1 305 ? -21.312 -9.398 -6.305 1 94.25 305 GLN A N 1
ATOM 2383 C CA . GLN A 1 305 ? -20.516 -9.32 -5.09 1 94.25 305 GLN A CA 1
ATOM 2384 C C . GLN A 1 305 ? -19.031 -9.125 -5.414 1 94.25 305 GLN A C 1
ATOM 2386 O O . GLN A 1 305 ? -18.328 -8.406 -4.711 1 94.25 305 GLN A O 1
ATOM 2391 N N . LEU A 1 306 ? -18.594 -9.781 -6.43 1 96.69 306 LEU A N 1
ATOM 2392 C CA . LEU A 1 306 ? -17.219 -9.617 -6.863 1 96.69 306 LEU A CA 1
ATOM 2393 C C . LEU A 1 306 ? -16.953 -8.172 -7.27 1 96.69 306 LEU A C 1
ATOM 2395 O O . LEU A 1 306 ? -15.875 -7.633 -6.996 1 96.69 306 LEU A O 1
ATOM 2399 N N . ALA A 1 307 ? -17.906 -7.551 -7.953 1 96.5 307 ALA A N 1
ATOM 2400 C CA . ALA A 1 307 ? -17.781 -6.148 -8.336 1 96.5 307 ALA A CA 1
ATOM 2401 C C . ALA A 1 307 ? -17.641 -5.254 -7.109 1 96.5 307 ALA A C 1
ATOM 2403 O O . ALA A 1 307 ? -16.859 -4.305 -7.109 1 96.5 307 ALA A O 1
ATOM 2404 N N . VAL A 1 308 ? -18.375 -5.559 -6.094 1 93.81 308 VAL A N 1
ATOM 2405 C CA . VAL A 1 308 ? -18.312 -4.785 -4.855 1 93.81 308 VAL A CA 1
ATOM 2406 C C . VAL A 1 308 ? -16.906 -4.898 -4.25 1 93.81 308 VAL A C 1
ATOM 2408 O O . VAL A 1 308 ? -16.281 -3.887 -3.924 1 93.81 308 VAL A O 1
ATOM 2411 N N . VAL A 1 309 ? -16.406 -6.09 -4.176 1 94.94 309 VAL A N 1
ATOM 2412 C CA . VAL A 1 309 ? -15.086 -6.336 -3.604 1 94.94 309 VAL A CA 1
ATOM 2413 C C . VAL A 1 309 ? -14.016 -5.652 -4.457 1 94.94 309 VAL A C 1
ATOM 2415 O O . VAL A 1 309 ? -13.094 -5.031 -3.924 1 94.94 309 VAL A O 1
ATOM 2418 N N . THR A 1 310 ? -14.164 -5.781 -5.727 1 97.25 310 THR A N 1
ATOM 2419 C CA . THR A 1 310 ? -13.219 -5.164 -6.648 1 97.25 310 THR A CA 1
ATOM 2420 C C . THR A 1 310 ? -13.219 -3.646 -6.496 1 97.25 310 THR A C 1
ATOM 2422 O O . THR A 1 310 ? -12.164 -3.018 -6.461 1 97.25 310 THR A O 1
ATOM 2425 N N . SER A 1 311 ? -14.406 -3.09 -6.395 1 96.44 311 SER A N 1
ATOM 2426 C CA . SER A 1 311 ? -14.516 -1.646 -6.199 1 96.44 311 SER A CA 1
ATOM 2427 C C . SER A 1 311 ? -13.797 -1.204 -4.93 1 96.44 311 SER A C 1
ATOM 2429 O O . SER A 1 311 ? -13.117 -0.175 -4.918 1 96.44 311 SER A O 1
ATOM 2431 N N . ASN A 1 312 ? -13.945 -1.98 -3.881 1 95.25 312 ASN A N 1
ATOM 2432 C CA . ASN A 1 312 ? -13.289 -1.657 -2.619 1 95.25 312 ASN A CA 1
ATOM 2433 C C . ASN A 1 312 ? -11.773 -1.678 -2.76 1 95.25 312 ASN A C 1
ATOM 2435 O O . ASN A 1 312 ? -11.078 -0.828 -2.195 1 95.25 312 ASN A O 1
ATOM 2439 N N . LEU A 1 313 ? -11.266 -2.602 -3.494 1 97.31 313 LEU A N 1
ATOM 2440 C CA . LEU A 1 313 ? -9.828 -2.703 -3.691 1 97.31 313 LEU A CA 1
ATOM 2441 C C . LEU A 1 313 ? -9.312 -1.562 -4.562 1 97.31 313 LEU A C 1
ATOM 2443 O O . LEU A 1 313 ? -8.227 -1.036 -4.324 1 97.31 313 LEU A O 1
ATOM 2447 N N . ILE A 1 314 ? -10.078 -1.18 -5.559 1 97.75 314 ILE A N 1
ATOM 2448 C CA . ILE A 1 314 ? -9.711 -0.043 -6.398 1 97.75 314 ILE A CA 1
ATOM 2449 C C . ILE A 1 314 ? -9.672 1.229 -5.555 1 97.75 314 ILE A C 1
ATOM 2451 O O . ILE A 1 314 ? -8.734 2.023 -5.664 1 97.75 314 ILE A O 1
ATOM 2455 N N . ILE A 1 315 ? -10.617 1.373 -4.691 1 96.88 315 ILE A N 1
ATOM 2456 C CA . ILE A 1 315 ? -10.703 2.535 -3.812 1 96.88 315 ILE A CA 1
ATOM 2457 C C . ILE A 1 315 ? -9.516 2.535 -2.846 1 96.88 315 ILE A C 1
ATOM 2459 O O . ILE A 1 315 ? -8.906 3.576 -2.607 1 96.88 315 ILE A O 1
ATOM 2463 N N . ALA A 1 316 ? -9.195 1.393 -2.342 1 96.94 316 ALA A N 1
ATOM 2464 C CA . ALA A 1 316 ? -8.133 1.271 -1.346 1 96.94 316 ALA A CA 1
ATOM 2465 C C . ALA A 1 316 ? -6.766 1.534 -1.966 1 96.94 316 ALA A C 1
ATOM 2467 O O . ALA A 1 316 ? -5.973 2.312 -1.43 1 96.94 316 ALA A O 1
ATOM 2468 N N . TYR A 1 317 ? -6.516 1.014 -3.182 1 97.69 317 TYR A N 1
ATOM 2469 C CA . TYR A 1 317 ? -5.129 0.946 -3.623 1 97.69 317 TYR A CA 1
ATOM 2470 C C . TYR A 1 317 ? -4.902 1.823 -4.848 1 97.69 317 TYR A C 1
ATOM 2472 O O . TYR A 1 317 ? -3.758 2.127 -5.199 1 97.69 317 TYR A O 1
ATOM 2480 N N . ASP A 1 318 ? -5.969 2.18 -5.605 1 97.69 318 ASP A N 1
ATOM 2481 C CA . ASP A 1 318 ? -5.793 2.877 -6.875 1 97.69 318 ASP A CA 1
ATOM 2482 C C . ASP A 1 318 ? -4.711 2.215 -7.723 1 97.69 318 ASP A C 1
ATOM 2484 O O . ASP A 1 318 ? -3.73 2.859 -8.102 1 97.69 318 ASP A O 1
ATOM 2488 N N . PRO A 1 319 ? -4.922 0.898 -8.047 1 97.69 319 PRO A N 1
ATOM 2489 C CA . PRO A 1 319 ? -3.881 0.151 -8.758 1 97.69 319 PRO A CA 1
ATOM 2490 C C . PRO A 1 319 ? -3.855 0.45 -10.258 1 97.69 319 PRO A C 1
ATOM 2492 O O . PRO A 1 319 ? -4.852 0.913 -10.812 1 97.69 319 PRO A O 1
ATOM 2495 N N . GLN A 1 320 ? -2.719 0.186 -10.828 1 97.19 320 GLN A N 1
ATOM 2496 C CA . GLN A 1 320 ? -2.57 0.299 -12.273 1 97.19 320 GLN A CA 1
ATOM 2497 C C . GLN A 1 320 ? -3.393 -0.765 -12.992 1 97.19 320 GLN A C 1
ATOM 2499 O O . GLN A 1 320 ? -3.986 -0.494 -14.039 1 97.19 320 GLN A O 1
ATOM 2504 N N . LEU A 1 321 ? -3.398 -1.937 -12.422 1 97.38 321 LEU A N 1
ATOM 2505 C CA . LEU A 1 321 ? -4.09 -3.094 -12.977 1 97.38 321 LEU A CA 1
ATOM 2506 C C . LEU A 1 321 ? -4.711 -3.941 -11.875 1 97.38 321 LEU A C 1
ATOM 2508 O O . LEU A 1 321 ? -4.195 -3.982 -10.75 1 97.38 321 LEU A O 1
ATOM 2512 N N . VAL A 1 322 ? -5.762 -4.586 -12.234 1 98.12 322 VAL A N 1
ATOM 2513 C CA . VAL A 1 322 ? -6.336 -5.625 -11.391 1 98.12 322 VAL A CA 1
ATOM 2514 C C . VAL A 1 322 ? -6.348 -6.957 -12.141 1 98.12 322 VAL A C 1
ATOM 2516 O O . VAL A 1 322 ? -6.973 -7.074 -13.195 1 98.12 322 VAL A O 1
ATOM 2519 N N . PHE A 1 323 ? -5.629 -7.914 -11.602 1 98.06 323 PHE A N 1
ATOM 2520 C CA . PHE A 1 323 ? -5.578 -9.25 -12.18 1 98.06 323 PHE A CA 1
ATOM 2521 C C . PHE A 1 323 ? -6.531 -10.195 -11.461 1 98.06 323 PHE A C 1
ATOM 2523 O O . PHE A 1 323 ? -6.785 -10.031 -10.266 1 98.06 323 PHE A O 1
ATOM 2530 N N . PHE A 1 324 ? -7.062 -11.156 -12.148 1 98.19 324 PHE A N 1
ATOM 2531 C CA . PHE A 1 324 ? -7.887 -12.211 -11.586 1 98.19 324 PHE A CA 1
ATOM 2532 C C . PHE A 1 324 ? -7.273 -13.586 -11.852 1 98.19 324 PHE A C 1
ATOM 2534 O O . PHE A 1 324 ? -7.059 -13.953 -13.008 1 98.19 324 PHE A O 1
ATOM 2541 N N . ASN A 1 325 ? -6.891 -14.195 -10.797 1 97.5 325 ASN A N 1
ATOM 2542 C CA . ASN A 1 325 ? -6.441 -15.586 -10.828 1 97.5 325 ASN A CA 1
ATOM 2543 C C . ASN A 1 325 ? -7.508 -16.531 -10.289 1 97.5 325 ASN A C 1
ATOM 2545 O O . ASN A 1 325 ? -7.555 -16.797 -9.086 1 97.5 325 ASN A O 1
ATOM 2549 N N . SER A 1 326 ? -8.312 -17.078 -11.148 1 97.19 326 SER A N 1
ATOM 2550 C CA . SER A 1 326 ? -9.492 -17.859 -10.797 1 97.19 326 SER A CA 1
ATOM 2551 C C . SER A 1 326 ? -9.812 -18.891 -11.883 1 97.19 326 SER A C 1
ATOM 2553 O O . SER A 1 326 ? -10.141 -18.516 -13.008 1 97.19 326 SER A O 1
ATOM 2555 N N . PRO A 1 327 ? -9.75 -20.203 -11.531 1 95.88 327 PRO A N 1
ATOM 2556 C CA . PRO A 1 327 ? -10.164 -21.219 -12.508 1 95.88 327 PRO A CA 1
ATOM 2557 C C . PRO A 1 327 ? -11.586 -20.984 -13.023 1 95.88 327 PRO A C 1
ATOM 2559 O O . PRO A 1 327 ? -11.867 -21.219 -14.195 1 95.88 327 PRO A O 1
ATOM 2562 N N . LEU A 1 328 ? -12.469 -20.547 -12.188 1 96 328 LEU A N 1
ATOM 2563 C CA . LEU A 1 328 ? -13.844 -20.25 -12.57 1 96 328 LEU A CA 1
ATOM 2564 C C . LEU A 1 328 ? -13.891 -19.188 -13.664 1 96 328 LEU A C 1
ATOM 2566 O O . LEU A 1 328 ? -14.508 -19.391 -14.703 1 96 328 LEU A O 1
ATOM 2570 N N . ILE A 1 329 ? -13.203 -18.078 -13.43 1 96.69 329 ILE A N 1
ATOM 2571 C CA . ILE A 1 329 ? -13.227 -16.969 -14.375 1 96.69 329 ILE A CA 1
ATOM 2572 C C . ILE A 1 329 ? -12.477 -17.359 -15.648 1 96.69 329 ILE A C 1
ATOM 2574 O O . ILE A 1 329 ? -12.852 -16.938 -16.75 1 96.69 329 ILE A O 1
ATOM 2578 N N . ASP A 1 330 ? -11.469 -18.141 -15.453 1 95.69 330 ASP A N 1
ATOM 2579 C CA . ASP A 1 330 ? -10.727 -18.656 -16.609 1 95.69 330 ASP A CA 1
ATOM 2580 C C . ASP A 1 330 ? -11.641 -19.438 -17.547 1 95.69 330 ASP A C 1
ATOM 2582 O O . ASP A 1 330 ? -11.492 -19.359 -18.766 1 95.69 330 ASP A O 1
ATOM 2586 N N . GLN A 1 331 ? -12.562 -20.172 -17.031 1 95.88 331 GLN A N 1
ATOM 2587 C CA . GLN A 1 331 ? -13.469 -21 -17.828 1 95.88 331 GLN A CA 1
ATOM 2588 C C . GLN A 1 331 ? -14.703 -20.203 -18.25 1 95.88 331 GLN A C 1
ATOM 2590 O O . GLN A 1 331 ? -15.383 -20.562 -19.219 1 95.88 331 GLN A O 1
ATOM 2595 N N . LEU A 1 332 ? -15.031 -19.172 -17.562 1 96.31 332 LEU A N 1
ATOM 2596 C CA . LEU A 1 332 ? -16.141 -18.281 -17.906 1 96.31 332 LEU A CA 1
ATOM 2597 C C . LEU A 1 332 ? -15.672 -16.828 -17.953 1 96.31 332 LEU A C 1
ATOM 2599 O O . LEU A 1 332 ? -16.062 -16.016 -17.109 1 96.31 332 LEU A O 1
ATOM 2603 N N . PRO A 1 333 ? -14.977 -16.422 -18.984 1 94.5 333 PRO A N 1
ATOM 2604 C CA . PRO A 1 333 ? -14.359 -15.102 -19.031 1 94.5 333 PRO A CA 1
ATOM 2605 C C . PRO A 1 333 ? -15.391 -13.969 -19.078 1 94.5 333 PRO A C 1
ATOM 2607 O O . PRO A 1 333 ? -15.062 -12.82 -18.766 1 94.5 333 PRO A O 1
ATOM 2610 N N . GLU A 1 334 ? -16.609 -14.258 -19.453 1 95.88 334 GLU A N 1
ATOM 2611 C CA . GLU A 1 334 ? -17.672 -13.258 -19.5 1 95.88 334 GLU A CA 1
ATOM 2612 C C . GLU A 1 334 ? -17.922 -12.656 -18.109 1 95.88 334 GLU A C 1
ATOM 2614 O O . GLU A 1 334 ? -18.469 -11.562 -18 1 95.88 334 GLU A O 1
ATOM 2619 N N . ILE A 1 335 ? -17.516 -13.383 -17.094 1 97.12 335 ILE A N 1
ATOM 2620 C CA . ILE A 1 335 ? -17.641 -12.898 -15.734 1 97.12 335 ILE A CA 1
ATOM 2621 C C . ILE A 1 335 ? -16.891 -11.57 -15.586 1 97.12 335 ILE A C 1
ATOM 2623 O O . ILE A 1 335 ? -17.406 -10.625 -14.984 1 97.12 335 ILE A O 1
ATOM 2627 N N . LEU A 1 336 ? -15.703 -11.484 -16.141 1 96.88 336 LEU A N 1
ATOM 2628 C CA . LEU A 1 336 ? -14.891 -10.273 -16.016 1 96.88 336 LEU A CA 1
ATOM 2629 C C . LEU A 1 336 ? -15.562 -9.094 -16.703 1 96.88 336 LEU A C 1
ATOM 2631 O O . LEU A 1 336 ? -15.539 -7.973 -16.188 1 96.88 336 LEU A O 1
ATOM 2635 N N . LYS A 1 337 ? -16.125 -9.305 -17.828 1 96.69 337 LYS A N 1
ATOM 2636 C CA . LYS A 1 337 ? -16.859 -8.266 -18.531 1 96.69 337 LYS A CA 1
ATOM 2637 C C . LYS A 1 337 ? -18.062 -7.789 -17.703 1 96.69 337 LYS A C 1
ATOM 2639 O O . LYS A 1 337 ? -18.344 -6.594 -17.641 1 96.69 337 LYS A O 1
ATOM 2644 N N . ASN A 1 338 ? -18.766 -8.773 -17.203 1 97.5 338 ASN A N 1
ATOM 2645 C CA . ASN A 1 338 ? -19.891 -8.461 -16.344 1 97.5 338 ASN A CA 1
ATOM 2646 C C . ASN A 1 338 ? -19.469 -7.594 -15.156 1 97.5 338 ASN A C 1
ATOM 2648 O O . ASN A 1 338 ? -20.109 -6.582 -14.867 1 97.5 338 ASN A O 1
ATOM 2652 N N . VAL A 1 339 ? -18.406 -7.922 -14.523 1 97.81 339 VAL A N 1
ATOM 2653 C CA . VAL A 1 339 ? -17.875 -7.16 -13.398 1 97.81 339 VAL A CA 1
ATOM 2654 C C . VAL A 1 339 ? -17.484 -5.758 -13.859 1 97.81 339 VAL A C 1
ATOM 2656 O O . VAL A 1 339 ? -17.812 -4.766 -13.203 1 97.81 339 VAL A O 1
ATOM 2659 N N . GLN A 1 340 ? -16.797 -5.664 -14.945 1 97.19 340 GLN A N 1
ATOM 2660 C CA . GLN A 1 340 ? -16.375 -4.383 -15.508 1 97.19 340 GLN A CA 1
ATOM 2661 C C . GLN A 1 340 ? -17.578 -3.465 -15.734 1 97.19 340 GLN A C 1
ATOM 2663 O O . GLN A 1 340 ? -17.516 -2.275 -15.422 1 97.19 340 GLN A O 1
ATOM 2668 N N . MET A 1 341 ? -18.609 -3.988 -16.297 1 96.81 341 MET A N 1
ATOM 2669 C CA . MET A 1 341 ? -19.812 -3.209 -16.578 1 96.81 341 MET A CA 1
ATOM 2670 C C . MET A 1 341 ? -20.422 -2.684 -15.281 1 96.81 341 MET A C 1
ATOM 2672 O O . MET A 1 341 ? -20.891 -1.548 -15.227 1 96.81 341 MET A O 1
ATOM 2676 N N . LYS A 1 342 ? -20.422 -3.486 -14.258 1 96.19 342 LYS A N 1
ATOM 2677 C CA . LYS A 1 342 ? -21 -3.105 -12.969 1 96.19 342 LYS A CA 1
ATOM 2678 C C . LYS A 1 342 ? -20.188 -2.002 -12.305 1 96.19 342 LYS A C 1
ATOM 2680 O O . LYS A 1 342 ? -20.703 -1.264 -11.461 1 96.19 342 LYS A O 1
ATOM 2685 N N . LEU A 1 343 ? -18.891 -1.861 -12.672 1 96.88 343 LEU A N 1
ATOM 2686 C CA . LEU A 1 343 ? -18 -0.887 -12.062 1 96.88 343 LEU A CA 1
ATOM 2687 C C . LEU A 1 343 ? -18 0.422 -12.844 1 96.88 343 LEU A C 1
ATOM 2689 O O . LEU A 1 343 ? -17.234 1.335 -12.531 1 96.88 343 LEU A O 1
ATOM 2693 N N . SER A 1 344 ? -18.875 0.589 -13.797 1 93.38 344 SER A N 1
ATOM 2694 C CA . SER A 1 344 ? -18.875 1.714 -14.727 1 93.38 344 SER A CA 1
ATOM 2695 C C . SER A 1 344 ? -19.203 3.021 -14.008 1 93.38 344 SER A C 1
ATOM 2697 O O . SER A 1 344 ? -18.953 4.105 -14.539 1 93.38 344 SER A O 1
ATOM 2699 N N . PHE A 1 345 ? -19.75 2.982 -12.797 1 91.12 345 PHE A N 1
ATOM 2700 C CA . PHE A 1 345 ? -20.094 4.176 -12.039 1 91.12 345 PHE A CA 1
ATOM 2701 C C . PHE A 1 345 ? -18.844 4.855 -11.492 1 91.12 345 PHE A C 1
ATOM 2703 O O . PHE A 1 345 ? -18.891 6.023 -11.094 1 91.12 345 PHE A O 1
ATOM 2710 N N . MET A 1 346 ? -17.781 4.164 -11.453 1 93.56 346 MET A N 1
ATOM 2711 C CA . MET A 1 346 ? -16.562 4.715 -10.875 1 93.56 346 MET A CA 1
ATOM 2712 C C . MET A 1 346 ? -15.883 5.672 -11.852 1 93.56 346 MET A C 1
ATOM 2714 O O . MET A 1 346 ? -15.922 5.461 -13.062 1 93.56 346 MET A O 1
ATOM 2718 N N . PRO A 1 347 ? -15.25 6.738 -11.258 1 88.38 347 PRO A N 1
ATOM 2719 C CA . PRO A 1 347 ? -14.578 7.703 -12.133 1 88.38 347 PRO A CA 1
ATOM 2720 C C . PRO A 1 347 ? -13.445 7.078 -12.945 1 88.38 347 PRO A C 1
ATOM 2722 O O . PRO A 1 347 ? -13.195 7.484 -14.086 1 88.38 347 PRO A O 1
ATOM 2725 N N . LEU A 1 348 ? -12.742 6.188 -12.367 1 90.94 348 LEU A N 1
ATOM 2726 C CA . LEU A 1 348 ? -11.641 5.5 -13.023 1 90.94 348 LEU A CA 1
ATOM 2727 C C . LEU A 1 348 ? -11.602 4.027 -12.617 1 90.94 348 LEU A C 1
ATOM 2729 O O . LEU A 1 348 ? -11.477 3.707 -11.438 1 90.94 348 LEU A O 1
ATOM 2733 N N . VAL A 1 349 ? -11.75 3.195 -13.57 1 95.38 349 VAL A N 1
ATOM 2734 C CA . VAL A 1 349 ? -11.609 1.756 -13.367 1 95.38 349 VAL A CA 1
ATOM 2735 C C . VAL A 1 349 ? -10.344 1.255 -14.07 1 95.38 349 VAL A C 1
ATOM 2737 O O . VAL A 1 349 ? -10.211 1.376 -15.289 1 95.38 349 VAL A O 1
ATOM 2740 N N . PRO A 1 350 ? -9.383 0.803 -13.289 1 97.12 350 PRO A N 1
ATOM 2741 C CA . PRO A 1 350 ? -8.227 0.223 -13.969 1 97.12 350 PRO A CA 1
ATOM 2742 C C . PRO A 1 350 ? -8.586 -0.987 -14.828 1 97.12 350 PRO A C 1
ATOM 2744 O O . PRO A 1 350 ? -9.648 -1.587 -14.641 1 97.12 350 PRO A O 1
ATOM 2747 N N . PRO A 1 351 ? -7.742 -1.316 -15.789 1 96.94 351 PRO A N 1
ATOM 2748 C CA . PRO A 1 351 ? -8.016 -2.533 -16.562 1 96.94 351 PRO A CA 1
ATOM 2749 C C . PRO A 1 351 ? -8.133 -3.775 -15.68 1 96.94 351 PRO A C 1
ATOM 2751 O O . PRO A 1 351 ? -7.328 -3.965 -14.758 1 96.94 351 PRO A O 1
ATOM 2754 N N . LEU A 1 352 ? -9.188 -4.512 -15.883 1 97.81 352 LEU A N 1
ATOM 2755 C CA . LEU A 1 352 ? -9.359 -5.836 -15.297 1 97.81 352 LEU A CA 1
ATOM 2756 C C . LEU A 1 352 ? -8.82 -6.918 -16.219 1 97.81 352 LEU A C 1
ATOM 2758 O O . LEU A 1 352 ? -9.289 -7.059 -17.359 1 97.81 352 LEU A O 1
ATOM 2762 N N . VAL A 1 353 ? -7.809 -7.66 -15.727 1 96.56 353 VAL A N 1
ATOM 2763 C CA . VAL A 1 353 ? -7.074 -8.555 -16.609 1 96.56 353 VAL A CA 1
ATOM 2764 C C . VAL A 1 353 ? -7.109 -9.977 -16.047 1 96.56 353 VAL A C 1
ATOM 2766 O O . VAL A 1 353 ? -6.98 -10.18 -14.844 1 96.56 353 VAL A O 1
ATOM 2769 N N . MET A 1 354 ? -7.355 -10.945 -16.906 1 95.88 354 MET A N 1
ATOM 2770 C CA . MET A 1 354 ? -7.211 -12.352 -16.516 1 95.88 354 MET A CA 1
ATOM 2771 C C . MET A 1 354 ? -5.742 -12.75 -16.453 1 95.88 354 MET A C 1
ATOM 2773 O O . MET A 1 354 ? -4.953 -12.367 -17.312 1 95.88 354 MET A O 1
ATOM 2777 N N . SER A 1 355 ? -5.422 -13.383 -15.383 1 94.25 355 SER A N 1
ATOM 2778 C CA . SER A 1 355 ? -4.062 -13.914 -15.32 1 94.25 355 SER A CA 1
ATOM 2779 C C . SER A 1 355 ? -3.762 -14.797 -16.531 1 94.25 355 SER A C 1
ATOM 2781 O O . SER A 1 355 ? -4.613 -15.578 -16.969 1 94.25 355 SER A O 1
ATOM 2783 N N . LYS A 1 356 ? -2.541 -14.734 -17.031 1 88.31 356 LYS A N 1
ATOM 2784 C CA . LYS A 1 356 ? -2.145 -15.461 -18.234 1 88.31 356 LYS A CA 1
ATOM 2785 C C . LYS A 1 356 ? -2.088 -16.969 -17.984 1 88.31 356 LYS A C 1
ATOM 2787 O O . LYS A 1 356 ? -2.262 -17.766 -18.906 1 88.31 356 LYS A O 1
ATOM 2792 N N . ASP A 1 357 ? -1.82 -17.344 -16.812 1 92.25 357 ASP A N 1
ATOM 2793 C CA . ASP A 1 357 ? -1.693 -18.766 -16.516 1 92.25 357 ASP A CA 1
ATOM 2794 C C . ASP A 1 357 ? -2.213 -19.078 -15.117 1 92.25 357 ASP A C 1
ATOM 2796 O O . ASP A 1 357 ? -1.428 -19.266 -14.18 1 92.25 357 ASP A O 1
ATOM 2800 N N . VAL A 1 358 ? -3.467 -19.312 -15.031 1 92.62 358 VAL A N 1
ATOM 2801 C CA . VAL A 1 358 ? -4.145 -19.547 -13.758 1 92.62 358 VAL A CA 1
ATOM 2802 C C . VAL A 1 358 ? -3.639 -20.844 -13.133 1 92.62 358 VAL A C 1
ATOM 2804 O O . VAL A 1 358 ? -3.469 -20.938 -11.914 1 92.62 358 VAL A O 1
ATOM 2807 N N . LYS A 1 359 ? -3.266 -21.797 -13.984 1 91.88 359 LYS A N 1
ATOM 2808 C CA . LYS A 1 359 ? -2.852 -23.125 -13.531 1 91.88 359 LYS A CA 1
ATOM 2809 C C . LYS A 1 359 ? -1.523 -23.062 -12.781 1 91.88 359 LYS A C 1
ATOM 2811 O O . LYS A 1 359 ? -1.368 -23.672 -11.734 1 91.88 359 LYS A O 1
ATOM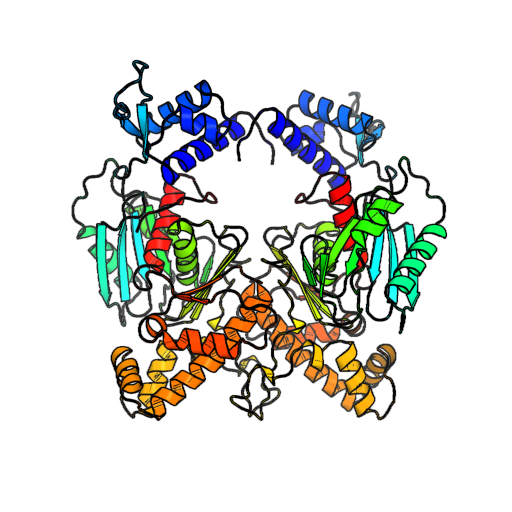 2816 N N . TYR A 1 360 ? -0.591 -22.219 -13.25 1 95.88 360 TYR A N 1
ATOM 2817 C CA . TYR A 1 360 ? 0.771 -22.281 -12.734 1 95.88 360 TYR A CA 1
ATOM 2818 C C . TYR A 1 360 ? 1.138 -21 -12 1 95.88 360 TYR A C 1
ATOM 2820 O O . TYR A 1 360 ? 2.211 -20.891 -11.398 1 95.88 360 TYR A O 1
ATOM 2828 N N . ALA A 1 361 ? 0.241 -20 -11.953 1 97.19 361 ALA A N 1
ATOM 2829 C CA . ALA A 1 361 ? 0.583 -18.672 -11.477 1 97.19 361 ALA A CA 1
ATOM 2830 C C . ALA A 1 361 ? 1.184 -18.719 -10.07 1 97.19 361 ALA A C 1
ATOM 2832 O O . ALA A 1 361 ? 2.248 -18.141 -9.828 1 97.19 361 ALA A O 1
ATOM 2833 N N . THR A 1 362 ? 0.548 -19.422 -9.188 1 98.06 362 THR A N 1
ATOM 2834 C CA . THR A 1 362 ? 0.993 -19.531 -7.805 1 98.06 362 THR A CA 1
ATOM 2835 C C . THR A 1 362 ? 2.363 -20.188 -7.727 1 98.06 362 THR A C 1
ATOM 2837 O O . THR A 1 362 ? 3.268 -19.688 -7.062 1 98.06 362 THR A O 1
ATOM 2840 N N . LEU A 1 363 ? 2.559 -21.281 -8.438 1 98.69 363 LEU A N 1
ATOM 2841 C CA . LEU A 1 363 ? 3.807 -22.031 -8.43 1 98.69 363 LEU A CA 1
ATOM 2842 C C . LEU A 1 363 ? 4.938 -21.234 -9.055 1 98.69 363 LEU A C 1
ATOM 2844 O O . LEU A 1 363 ? 6.051 -21.203 -8.531 1 98.69 363 LEU A O 1
ATOM 2848 N N . LEU A 1 364 ? 4.613 -20.578 -10.125 1 98.5 364 LEU A N 1
ATOM 2849 C CA . LEU A 1 364 ? 5.617 -19.766 -10.812 1 98.5 364 LEU A CA 1
ATOM 2850 C C . LEU A 1 364 ? 5.98 -18.547 -9.984 1 98.5 364 LEU A C 1
ATOM 2852 O O . LEU A 1 364 ? 7.125 -18.094 -10.008 1 98.5 364 LEU A O 1
ATOM 2856 N N . GLY A 1 365 ? 5 -17.984 -9.297 1 98.44 365 GLY A N 1
ATOM 2857 C CA . GLY A 1 365 ? 5.332 -16.938 -8.336 1 98.44 365 GLY A CA 1
ATOM 2858 C C . GLY A 1 365 ? 6.301 -17.391 -7.266 1 98.44 365 GLY A C 1
ATOM 2859 O O . GLY A 1 365 ? 7.215 -16.656 -6.891 1 98.44 365 GLY A O 1
ATOM 2860 N N . GLY A 1 366 ? 6.047 -18.562 -6.766 1 98.69 366 GLY A N 1
ATOM 2861 C CA . GLY A 1 366 ? 6.984 -19.156 -5.828 1 98.69 366 GLY A CA 1
ATOM 2862 C C . GLY A 1 366 ? 8.375 -19.344 -6.41 1 98.69 366 GLY A C 1
ATOM 2863 O O . GLY A 1 366 ? 9.375 -19.062 -5.746 1 98.69 366 GLY A O 1
ATOM 2864 N N . ALA A 1 367 ? 8.43 -19.797 -7.633 1 98.56 367 ALA A N 1
ATOM 2865 C CA . ALA A 1 367 ? 9.703 -19.953 -8.328 1 98.56 367 ALA A CA 1
ATOM 2866 C C . ALA A 1 367 ? 10.453 -18.625 -8.391 1 98.56 367 ALA A C 1
ATOM 2868 O O . ALA A 1 367 ? 11.664 -18.578 -8.148 1 98.56 367 ALA A O 1
ATOM 2869 N N . SER A 1 368 ? 9.719 -17.625 -8.672 1 98.19 368 SER A N 1
ATOM 2870 C CA . SER A 1 368 ? 10.32 -16.297 -8.75 1 98.19 368 SER A CA 1
ATOM 2871 C C . SER A 1 368 ? 10.977 -15.914 -7.434 1 98.19 368 SER A C 1
ATOM 2873 O O . SER A 1 368 ? 12.148 -15.516 -7.414 1 98.19 368 SER A O 1
ATOM 2875 N N . LEU A 1 369 ? 10.266 -16.047 -6.336 1 98.06 369 LEU A N 1
ATOM 2876 C CA . LEU A 1 369 ? 10.82 -15.672 -5.035 1 98.06 369 LEU A CA 1
ATOM 2877 C C . LEU A 1 369 ? 12.039 -16.531 -4.703 1 98.06 369 LEU A C 1
ATOM 2879 O O . LEU A 1 369 ? 13.023 -16.016 -4.156 1 98.06 369 LEU A O 1
ATOM 2883 N N . ALA A 1 370 ? 11.93 -17.781 -5.016 1 98.44 370 ALA A N 1
ATOM 2884 C CA . ALA A 1 370 ? 13.047 -18.688 -4.77 1 98.44 370 ALA A CA 1
ATOM 2885 C C . ALA A 1 370 ? 14.273 -18.266 -5.566 1 98.44 370 ALA A C 1
ATOM 2887 O O . ALA A 1 370 ? 15.391 -18.219 -5.031 1 98.44 370 ALA A O 1
ATOM 2888 N N . ILE A 1 371 ? 14.07 -17.953 -6.793 1 97.94 371 ILE A N 1
ATOM 2889 C CA . ILE A 1 371 ? 15.164 -17.547 -7.672 1 97.94 371 ILE A CA 1
ATOM 2890 C C . ILE A 1 371 ? 15.781 -16.25 -7.156 1 97.94 371 ILE A C 1
ATOM 2892 O O . ILE A 1 371 ? 17 -16.109 -7.09 1 97.94 371 ILE A O 1
ATOM 2896 N N . HIS A 1 372 ? 14.953 -15.344 -6.758 1 97.88 372 HIS A N 1
ATOM 2897 C CA . HIS A 1 372 ? 15.445 -14.102 -6.176 1 97.88 372 HIS A CA 1
ATOM 2898 C C . HIS A 1 372 ? 16.328 -14.375 -4.957 1 97.88 372 HIS A C 1
ATOM 2900 O O . HIS A 1 372 ? 17.359 -13.727 -4.773 1 97.88 372 HIS A O 1
ATOM 2906 N N . LYS A 1 373 ? 15.859 -15.266 -4.16 1 97.62 373 LYS A N 1
ATOM 2907 C CA . LYS A 1 373 ? 16.609 -15.617 -2.953 1 97.62 373 LYS A CA 1
ATOM 2908 C C . LYS A 1 373 ? 17.969 -16.219 -3.303 1 97.62 373 LYS A C 1
ATOM 2910 O O . LYS A 1 373 ? 18.984 -15.844 -2.729 1 97.62 373 LYS A O 1
ATOM 2915 N N . VAL A 1 374 ? 17.984 -17.109 -4.242 1 96.75 374 VAL A N 1
ATOM 2916 C CA . VAL A 1 374 ? 19.203 -17.797 -4.664 1 96.75 374 VAL A CA 1
ATOM 2917 C C . VAL A 1 374 ? 20.219 -16.797 -5.184 1 96.75 374 VAL A C 1
ATOM 2919 O O . VAL A 1 374 ? 21.406 -16.891 -4.883 1 96.75 374 VAL A O 1
ATOM 2922 N N . LEU A 1 375 ? 19.75 -15.812 -5.887 1 96.31 375 LEU A N 1
ATOM 2923 C CA . LEU A 1 375 ? 20.625 -14.875 -6.574 1 96.31 375 LEU A CA 1
ATOM 2924 C C . LEU A 1 375 ? 20.922 -13.664 -5.691 1 96.31 375 LEU A C 1
ATOM 2926 O O . LEU A 1 375 ? 21.641 -12.75 -6.109 1 96.31 375 LEU A O 1
ATOM 2930 N N . ASP A 1 376 ? 20.359 -13.609 -4.535 1 94.94 376 ASP A N 1
ATOM 2931 C CA . ASP A 1 376 ? 20.469 -12.461 -3.641 1 94.94 376 ASP A CA 1
ATOM 2932 C C . ASP A 1 376 ? 20 -11.18 -4.32 1 94.94 376 ASP A C 1
ATOM 2934 O O . ASP A 1 376 ? 20.719 -10.188 -4.363 1 94.94 376 ASP A O 1
ATOM 2938 N N . MET A 1 377 ? 18.859 -11.375 -4.918 1 95.06 377 MET A N 1
ATOM 2939 C CA . MET A 1 377 ? 18.297 -10.273 -5.699 1 95.06 377 MET A CA 1
ATOM 2940 C C . MET A 1 377 ? 16.906 -9.891 -5.18 1 95.06 377 MET A C 1
ATOM 2942 O O . MET A 1 377 ? 16.047 -9.492 -5.953 1 95.06 377 MET A O 1
ATOM 2946 N N . THR A 1 378 ? 16.688 -10.117 -3.887 1 90.94 378 THR A N 1
ATOM 2947 C CA . THR A 1 378 ? 15.414 -9.711 -3.295 1 90.94 378 THR A CA 1
ATOM 2948 C C . THR A 1 378 ? 15.172 -8.219 -3.494 1 90.94 378 THR A C 1
ATOM 2950 O O . THR A 1 378 ? 16.062 -7.402 -3.268 1 90.94 378 THR A O 1
ATOM 2953 N N . GLY A 1 379 ? 13.977 -7.914 -3.99 1 87.38 379 GLY A N 1
ATOM 2954 C CA . GLY A 1 379 ? 13.625 -6.516 -4.188 1 87.38 379 GLY A CA 1
ATOM 2955 C C . GLY A 1 379 ? 14.031 -5.98 -5.547 1 87.38 379 GLY A C 1
ATOM 2956 O O . GLY A 1 379 ? 13.797 -4.812 -5.855 1 87.38 379 GLY A O 1
ATOM 2957 N N . THR A 1 380 ? 14.688 -6.816 -6.379 1 91.62 380 THR A N 1
ATOM 2958 C CA . THR A 1 380 ? 15.117 -6.445 -7.719 1 91.62 380 THR A CA 1
ATOM 2959 C C . THR A 1 380 ? 14.258 -7.133 -8.773 1 91.62 380 THR A C 1
ATOM 2961 O O . THR A 1 380 ? 14.008 -8.336 -8.688 1 91.62 380 THR A O 1
ATOM 2964 N N . ARG A 1 381 ? 13.859 -6.336 -9.695 1 92.19 381 ARG A N 1
ATOM 2965 C CA . ARG A 1 381 ? 13 -6.906 -10.727 1 92.19 381 ARG A CA 1
ATOM 2966 C C . ARG A 1 381 ? 13.797 -7.809 -11.664 1 92.19 381 ARG A C 1
ATOM 2968 O O . ARG A 1 381 ? 14.828 -7.395 -12.203 1 92.19 381 ARG A O 1
ATOM 2975 N N . LEU A 1 382 ? 13.406 -8.992 -11.812 1 96.19 382 LEU A N 1
ATOM 2976 C CA . LEU A 1 382 ? 13.922 -9.93 -12.812 1 96.19 382 LEU A CA 1
ATOM 2977 C C . LEU A 1 382 ? 12.828 -10.336 -13.797 1 96.19 382 LEU A C 1
ATOM 2979 O O . LEU A 1 382 ? 11.68 -10.547 -13.398 1 96.19 382 LEU A O 1
ATOM 2983 N N . ILE A 1 383 ? 13.164 -10.414 -15.008 1 96.94 383 ILE A N 1
ATOM 2984 C CA . ILE A 1 383 ? 12.234 -10.898 -16.016 1 96.94 383 ILE A CA 1
ATOM 2985 C C . ILE A 1 383 ? 12.445 -12.391 -16.234 1 96.94 383 ILE A C 1
ATOM 2987 O O . ILE A 1 383 ? 13.469 -12.805 -16.781 1 96.94 383 ILE A O 1
ATOM 2991 N N . LEU A 1 384 ? 11.477 -13.125 -15.797 1 97.06 384 LEU A N 1
ATOM 2992 C CA . LEU A 1 384 ? 11.531 -14.578 -15.914 1 97.06 384 LEU A CA 1
ATOM 2993 C C . LEU A 1 384 ? 10.703 -15.055 -17.109 1 97.06 384 LEU A C 1
ATOM 2995 O O . LEU A 1 384 ? 9.961 -14.273 -17.703 1 97.06 384 LEU A O 1
ATOM 2999 N N . HIS A 1 385 ? 10.922 -16.344 -17.453 1 93.19 385 HIS A N 1
ATOM 3000 C CA . HIS A 1 385 ? 10.344 -16.844 -18.688 1 93.19 385 HIS A CA 1
ATOM 3001 C C . HIS A 1 385 ? 9.406 -18.016 -18.422 1 93.19 385 HIS A C 1
ATOM 3003 O O . HIS A 1 385 ? 9.695 -18.859 -17.562 1 93.19 385 HIS A O 1
ATOM 3009 N N . HIS A 1 386 ? 8.281 -17.891 -18.891 1 87.69 386 HIS A N 1
ATOM 3010 C CA . HIS A 1 386 ? 7.285 -18.969 -18.844 1 87.69 386 HIS A CA 1
ATOM 3011 C C . HIS A 1 386 ? 6.539 -19.062 -20.172 1 87.69 386 HIS A C 1
ATOM 3013 O O . HIS A 1 386 ? 6.285 -18.047 -20.828 1 87.69 386 HIS A O 1
ATOM 3019 N N . MET B 1 1 ? 19.953 0.573 -8.867 1 60.97 1 MET B N 1
ATOM 3020 C CA . MET B 1 1 ? 20.484 1.935 -8.898 1 60.97 1 MET B CA 1
ATOM 3021 C C . MET B 1 1 ? 22 1.927 -8.922 1 60.97 1 MET B C 1
ATOM 3023 O O . MET B 1 1 ? 22.641 1.173 -8.18 1 60.97 1 MET B O 1
ATOM 3027 N N . ILE B 1 2 ? 22.531 2.596 -9.844 1 72.38 2 ILE B N 1
ATOM 3028 C CA . ILE B 1 2 ? 23.969 2.686 -9.977 1 72.38 2 ILE B CA 1
ATOM 3029 C C . ILE B 1 2 ? 24.531 3.658 -8.945 1 72.38 2 ILE B C 1
ATOM 3031 O O . ILE B 1 2 ? 23.969 4.738 -8.734 1 72.38 2 ILE B O 1
ATOM 3035 N N . ILE B 1 3 ? 25.469 3.133 -8.227 1 75.06 3 ILE B N 1
ATOM 3036 C CA . ILE B 1 3 ? 26.109 3.996 -7.23 1 75.06 3 ILE B CA 1
ATOM 3037 C C . ILE B 1 3 ? 27.484 4.43 -7.719 1 75.06 3 ILE B C 1
ATOM 3039 O O . ILE B 1 3 ? 28.359 3.59 -7.969 1 75.06 3 ILE B O 1
ATOM 3043 N N . ASN B 1 4 ? 27.547 5.738 -8.039 1 77.25 4 ASN B N 1
ATOM 3044 C CA . ASN B 1 4 ? 28.844 6.34 -8.297 1 77.25 4 ASN B CA 1
ATOM 3045 C C . ASN B 1 4 ? 29.281 7.254 -7.148 1 77.25 4 ASN B C 1
ATOM 3047 O O . ASN B 1 4 ? 28.594 7.324 -6.121 1 77.25 4 ASN B O 1
ATOM 3051 N N . LYS B 1 5 ? 30.484 7.789 -7.23 1 77.38 5 LYS B N 1
ATOM 3052 C CA . LYS B 1 5 ? 31.047 8.578 -6.137 1 77.38 5 LYS B CA 1
ATOM 3053 C C . LYS B 1 5 ? 30.141 9.758 -5.789 1 77.38 5 LYS B C 1
ATOM 3055 O O . LYS B 1 5 ? 29.969 10.094 -4.617 1 77.38 5 LYS B O 1
ATOM 3060 N N . ASP B 1 6 ? 29.641 10.383 -6.797 1 79.62 6 ASP B N 1
ATOM 3061 C CA . ASP B 1 6 ? 28.781 11.547 -6.582 1 79.62 6 ASP B CA 1
ATOM 3062 C C . ASP B 1 6 ? 27.484 11.156 -5.867 1 79.62 6 ASP B C 1
ATOM 3064 O O . ASP B 1 6 ? 27.047 11.852 -4.953 1 79.62 6 ASP B O 1
ATOM 3068 N N . VAL B 1 7 ? 26.969 10.023 -6.281 1 82.25 7 VAL B N 1
ATOM 3069 C CA . VAL B 1 7 ? 25.75 9.5 -5.66 1 82.25 7 VAL B CA 1
ATOM 3070 C C . VAL B 1 7 ? 26.031 9.133 -4.203 1 82.25 7 VAL B C 1
ATOM 3072 O O . VAL B 1 7 ? 25.203 9.383 -3.322 1 82.25 7 VAL B O 1
ATOM 3075 N N . MET B 1 8 ? 27.125 8.664 -3.963 1 83.31 8 MET B N 1
ATOM 3076 C CA . MET B 1 8 ? 27.531 8.305 -2.607 1 83.31 8 MET B CA 1
ATOM 3077 C C . MET B 1 8 ? 27.594 9.531 -1.71 1 83.31 8 MET B C 1
ATOM 3079 O O . MET B 1 8 ? 27.094 9.508 -0.583 1 83.31 8 MET B O 1
ATOM 3083 N N . ARG B 1 9 ? 28.156 10.562 -2.219 1 84.25 9 ARG B N 1
ATOM 3084 C CA . ARG B 1 9 ? 28.297 11.789 -1.439 1 84.25 9 ARG B CA 1
ATOM 3085 C C . ARG B 1 9 ? 26.922 12.375 -1.102 1 84.25 9 ARG B C 1
ATOM 3087 O O . ARG B 1 9 ? 26.688 12.781 0.035 1 84.25 9 ARG B O 1
ATOM 3094 N N . ASP B 1 10 ? 26.078 12.422 -2.076 1 88 10 ASP B N 1
ATOM 3095 C CA . ASP B 1 10 ? 24.734 12.969 -1.883 1 88 10 ASP B CA 1
ATOM 3096 C C . ASP B 1 10 ? 23.969 12.172 -0.831 1 88 10 ASP B C 1
ATOM 3098 O O . ASP B 1 10 ? 23.312 12.75 0.03 1 88 10 ASP B O 1
ATOM 3102 N N . HIS B 1 11 ? 24.156 10.93 -0.923 1 89.94 11 HIS B N 1
ATOM 3103 C CA . HIS B 1 11 ? 23.453 10.07 0.027 1 89.94 11 HIS B CA 1
ATOM 3104 C C . HIS B 1 11 ? 24 10.258 1.44 1 89.94 11 HIS B C 1
ATOM 3106 O O . HIS B 1 11 ? 23.219 10.312 2.402 1 89.94 11 HIS B O 1
ATOM 3112 N N . ASN B 1 12 ? 25.25 10.359 1.548 1 92.75 12 ASN B N 1
ATOM 3113 C CA . ASN B 1 12 ? 25.859 10.547 2.859 1 92.75 12 ASN B CA 1
ATOM 3114 C C . ASN B 1 12 ? 25.5 11.906 3.455 1 92.75 12 ASN B C 1
ATOM 3116 O O . ASN B 1 12 ? 25.297 12.023 4.664 1 92.75 12 ASN B O 1
ATOM 3120 N N . GLU B 1 13 ? 25.453 12.867 2.586 1 95 13 GLU B N 1
ATOM 3121 C CA . GLU B 1 13 ? 25.047 14.188 3.062 1 95 13 GLU B CA 1
ATOM 3122 C C . GLU B 1 13 ? 23.641 14.156 3.631 1 95 13 GLU B C 1
ATOM 3124 O O . GLU B 1 13 ? 23.375 14.734 4.688 1 95 13 GLU B O 1
ATOM 3129 N N . ARG B 1 14 ? 22.766 13.539 2.945 1 95 14 ARG B N 1
ATOM 3130 C CA . ARG B 1 14 ? 21.391 13.422 3.424 1 95 14 ARG B CA 1
ATOM 3131 C C . ARG B 1 14 ? 21.328 12.695 4.762 1 95 14 ARG B C 1
ATOM 3133 O O . ARG B 1 14 ? 20.594 13.102 5.66 1 95 14 ARG B O 1
ATOM 3140 N N . SER B 1 15 ? 22.141 11.703 4.859 1 96 15 SER B N 1
ATOM 3141 C CA . SER B 1 15 ? 22.156 10.93 6.094 1 96 15 SER B CA 1
ATOM 3142 C C . SER B 1 15 ? 22.672 11.773 7.262 1 96 15 SER B C 1
ATOM 3144 O O . SER B 1 15 ? 22.156 11.68 8.375 1 96 15 SER B O 1
ATOM 3146 N N . VAL B 1 16 ? 23.656 12.516 7.008 1 97 16 VAL B N 1
ATOM 3147 C CA . VAL B 1 16 ? 24.234 13.375 8.039 1 97 16 VAL B CA 1
ATOM 3148 C C . VAL B 1 16 ? 23.219 14.43 8.461 1 97 16 VAL B C 1
ATOM 3150 O O . VAL B 1 16 ? 22.969 14.633 9.648 1 97 16 VAL B O 1
ATOM 3153 N N . LEU B 1 17 ? 22.625 15.078 7.473 1 97.25 17 LEU B N 1
ATOM 3154 C CA . LEU B 1 17 ? 21.625 16.094 7.773 1 97.25 17 LEU B CA 1
ATOM 3155 C C . LEU B 1 17 ? 20.453 15.5 8.555 1 97.25 17 LEU B C 1
ATOM 3157 O O . LEU B 1 17 ? 19.984 16.094 9.523 1 97.25 17 LEU B O 1
ATOM 3161 N N . GLN B 1 18 ? 19.984 14.352 8.109 1 96.88 18 GLN B N 1
ATOM 3162 C CA . GLN B 1 18 ? 18.906 13.664 8.82 1 96.88 18 GLN B CA 1
ATOM 3163 C C . GLN B 1 18 ? 19.266 13.445 10.281 1 96.88 18 GLN B C 1
ATOM 3165 O O . GLN B 1 18 ? 18.453 13.688 11.172 1 96.88 18 GLN B O 1
ATOM 3170 N N . THR B 1 19 ? 20.484 12.977 10.5 1 97 19 THR B N 1
ATOM 3171 C CA . THR B 1 19 ? 20.953 12.688 11.852 1 97 19 THR B CA 1
ATOM 3172 C C . THR B 1 19 ? 20.938 13.953 12.711 1 97 19 THR B C 1
ATOM 3174 O O . THR B 1 19 ? 20.516 13.922 13.867 1 97 19 THR B O 1
ATOM 3177 N N . ILE B 1 20 ? 21.359 15.016 12.148 1 97.38 20 ILE B N 1
ATOM 3178 C CA . ILE B 1 20 ? 21.422 16.266 12.883 1 97.38 20 ILE B CA 1
ATOM 3179 C C . ILE B 1 20 ? 20.016 16.766 13.18 1 97.38 20 ILE B C 1
ATOM 3181 O O . ILE B 1 20 ? 19.734 17.219 14.289 1 97.38 20 ILE B O 1
ATOM 3185 N N . VAL B 1 21 ? 19.125 16.672 12.234 1 96.88 21 VAL B N 1
ATOM 3186 C CA . VAL B 1 21 ? 17.734 17.109 12.406 1 96.88 21 VAL B CA 1
ATOM 3187 C C . VAL B 1 21 ? 17.062 16.281 13.492 1 96.88 21 VAL B C 1
ATOM 3189 O O . VAL B 1 21 ? 16.375 16.812 14.367 1 96.88 21 VAL B O 1
ATOM 3192 N N . ASN B 1 22 ? 17.281 14.992 13.445 1 96.25 22 ASN B N 1
ATOM 3193 C CA . ASN B 1 22 ? 16.531 14.062 14.289 1 96.25 22 ASN B CA 1
ATOM 3194 C C . ASN B 1 22 ? 17.125 13.969 15.688 1 96.25 22 ASN B C 1
ATOM 3196 O O . ASN B 1 22 ? 16.422 13.656 16.641 1 96.25 22 ASN B O 1
ATOM 3200 N N . HIS B 1 23 ? 18.469 14.305 15.82 1 94.88 23 HIS B N 1
ATOM 3201 C CA . HIS B 1 23 ? 19.125 14.008 17.094 1 94.88 23 HIS B CA 1
ATOM 3202 C C . HIS B 1 23 ? 19.859 15.227 17.641 1 94.88 23 HIS B C 1
ATOM 3204 O O . HIS B 1 23 ? 20.391 15.195 18.75 1 94.88 23 HIS B O 1
ATOM 3210 N N . GLY B 1 24 ? 19.906 16.25 16.922 1 92.5 24 GLY B N 1
ATOM 3211 C CA . GLY B 1 24 ? 20.656 17.406 17.375 1 92.5 24 GLY B CA 1
ATOM 3212 C C . GLY B 1 24 ? 20.062 18.047 18.625 1 92.5 24 GLY B C 1
ATOM 3213 O O . GLY B 1 24 ? 18.875 17.922 18.891 1 92.5 24 GLY B O 1
ATOM 3214 N N . PRO B 1 25 ? 20.969 18.734 19.281 1 95.38 25 PRO B N 1
ATOM 3215 C CA . PRO B 1 25 ? 22.406 19 19.109 1 95.38 25 PRO B CA 1
ATOM 3216 C C . PRO B 1 25 ? 23.25 17.734 19.266 1 95.38 25 PRO B C 1
ATOM 3218 O O . PRO B 1 25 ? 22.969 16.891 20.125 1 95.38 25 PRO B O 1
ATOM 3221 N N . ILE B 1 26 ? 24.234 17.625 18.406 1 96.44 26 ILE B N 1
ATOM 3222 C CA . ILE B 1 26 ? 25.016 16.391 18.344 1 96.44 26 ILE B CA 1
ATOM 3223 C C . ILE B 1 26 ? 26.438 16.703 17.859 1 96.44 26 ILE B C 1
ATOM 3225 O O . ILE B 1 26 ? 26.641 17.641 17.078 1 96.44 26 ILE B O 1
ATOM 3229 N N . SER B 1 27 ? 27.391 15.922 18.359 1 95.94 27 SER B N 1
ATOM 3230 C CA . SER B 1 27 ? 28.781 16.156 17.953 1 95.94 27 SER B CA 1
ATOM 3231 C C . SER B 1 27 ? 29.109 15.43 16.656 1 95.94 27 SER B C 1
ATOM 3233 O O . SER B 1 27 ? 28.422 14.477 16.281 1 95.94 27 SER B O 1
ATOM 3235 N N . ARG B 1 28 ? 30.188 15.93 16.047 1 95.12 28 ARG B N 1
ATOM 3236 C CA . ARG B 1 28 ? 30.672 15.266 14.844 1 95.12 28 ARG B CA 1
ATOM 3237 C C . ARG B 1 28 ? 31.031 13.812 15.117 1 95.12 28 ARG B C 1
ATOM 3239 O O . ARG B 1 28 ? 30.766 12.938 14.289 1 95.12 28 ARG B O 1
ATOM 3246 N N . THR B 1 29 ? 31.562 13.641 16.297 1 94.69 29 THR B N 1
ATOM 3247 C CA . THR B 1 29 ? 31.984 12.297 16.703 1 94.69 29 THR B CA 1
ATOM 3248 C C . THR B 1 29 ? 30.766 11.383 16.844 1 94.69 29 THR B C 1
ATOM 3250 O O . THR B 1 29 ? 30.797 10.227 16.422 1 94.69 29 THR B O 1
ATOM 3253 N N . GLU B 1 30 ? 29.812 11.852 17.438 1 96.19 30 GLU B N 1
ATOM 3254 C CA . GLU B 1 30 ? 28.594 11.062 17.609 1 96.19 30 GLU B CA 1
ATOM 3255 C C . GLU B 1 30 ? 27.938 10.75 16.281 1 96.19 30 GLU B C 1
ATOM 3257 O O . GLU B 1 30 ? 27.438 9.641 16.078 1 96.19 30 GLU B O 1
ATOM 3262 N N . VAL B 1 31 ? 27.891 11.672 15.344 1 96.81 31 VAL B N 1
ATOM 3263 C CA . VAL B 1 31 ? 27.328 11.461 14.016 1 96.81 31 VAL B CA 1
ATOM 3264 C C . VAL B 1 31 ? 28.094 10.344 13.305 1 96.81 31 VAL B C 1
ATOM 3266 O O . VAL B 1 31 ? 27.5 9.453 12.703 1 96.81 31 VAL B O 1
ATOM 3269 N N . SER B 1 32 ? 29.391 10.477 13.414 1 95.44 32 SER B N 1
ATOM 3270 C CA . SER B 1 32 ? 30.25 9.469 12.805 1 95.44 32 SER B CA 1
ATOM 3271 C C . SER B 1 32 ? 29.938 8.078 13.352 1 95.44 32 SER B C 1
ATOM 3273 O O . SER B 1 32 ? 29.812 7.117 12.594 1 95.44 32 SER B O 1
ATOM 3275 N N . LYS B 1 33 ? 29.781 8 14.625 1 94.81 33 LYS B N 1
ATOM 3276 C CA . LYS B 1 33 ? 29.5 6.73 15.281 1 94.81 33 LYS B CA 1
ATOM 3277 C C . LYS B 1 33 ? 28.125 6.195 14.859 1 94.81 33 LYS B C 1
ATOM 3279 O O . LYS B 1 33 ? 28 5.016 14.531 1 94.81 33 LYS B O 1
ATOM 3284 N N . LEU B 1 34 ? 27.188 7.023 14.812 1 94.69 34 LEU B N 1
ATOM 3285 C CA . LEU B 1 34 ? 25.828 6.621 14.516 1 94.69 34 LEU B CA 1
ATOM 3286 C C . LEU B 1 34 ? 25.703 6.145 13.07 1 94.69 34 LEU B C 1
ATOM 3288 O O . LEU B 1 34 ? 24.953 5.203 12.781 1 94.69 34 LEU B O 1
ATOM 3292 N N . LEU B 1 35 ? 26.422 6.73 12.164 1 94.69 35 LEU B N 1
ATOM 3293 C CA . LEU B 1 35 ? 26.234 6.453 10.742 1 94.69 35 LEU B CA 1
ATOM 3294 C C . LEU B 1 35 ? 27.297 5.469 10.25 1 94.69 35 LEU B C 1
ATOM 3296 O O . LEU B 1 35 ? 27.172 4.914 9.156 1 94.69 35 LEU B O 1
ATOM 3300 N N . GLY B 1 36 ? 28.312 5.316 11.086 1 92.06 36 GLY B N 1
ATOM 3301 C CA . GLY B 1 36 ? 29.422 4.477 10.656 1 92.06 36 GLY B CA 1
ATOM 3302 C C . GLY B 1 36 ? 30.25 5.105 9.562 1 92.06 36 GLY B C 1
ATOM 3303 O O . GLY B 1 36 ? 30.781 4.406 8.695 1 92.06 36 GLY B O 1
ATOM 3304 N N . LEU B 1 37 ? 30.297 6.387 9.484 1 92.25 37 LEU B N 1
ATOM 3305 C CA . LEU B 1 37 ? 31.109 7.137 8.531 1 92.25 37 LEU B CA 1
ATOM 3306 C C . LEU B 1 37 ? 32.406 7.617 9.18 1 92.25 37 LEU B C 1
ATOM 3308 O O . LEU B 1 37 ? 32.438 7.801 10.398 1 92.25 37 LEU B O 1
ATOM 3312 N N . ASN B 1 38 ? 33.406 7.781 8.383 1 91.5 38 ASN B N 1
ATOM 3313 C CA . ASN B 1 38 ? 34.656 8.297 8.93 1 91.5 38 ASN B CA 1
ATOM 3314 C C . ASN B 1 38 ? 34.531 9.766 9.336 1 91.5 38 ASN B C 1
ATOM 3316 O O . ASN B 1 38 ? 33.75 10.508 8.742 1 91.5 38 ASN B O 1
ATOM 3320 N N . LYS B 1 39 ? 35.344 10.172 10.297 1 93.56 39 LYS B N 1
ATOM 3321 C CA . LYS B 1 39 ? 35.25 11.492 10.914 1 93.56 39 LYS B CA 1
ATOM 3322 C C . LYS B 1 39 ? 35.562 12.594 9.898 1 93.56 39 LYS B C 1
ATOM 3324 O O . LYS B 1 39 ? 34.938 13.664 9.938 1 93.56 39 LYS B O 1
ATOM 3329 N N . VAL B 1 40 ? 36.469 12.344 9.078 1 94.25 40 VAL B N 1
ATOM 3330 C CA . VAL B 1 40 ? 36.875 13.344 8.094 1 94.25 40 VAL B CA 1
ATOM 3331 C C . VAL B 1 40 ? 35.719 13.648 7.156 1 94.25 40 VAL B C 1
ATOM 3333 O O . VAL B 1 40 ? 35.406 14.812 6.887 1 94.25 40 VAL B O 1
ATOM 3336 N N . THR B 1 41 ? 35 12.578 6.652 1 92.81 41 THR B N 1
ATOM 3337 C CA . THR B 1 41 ? 33.844 12.711 5.773 1 92.81 41 THR B CA 1
ATOM 3338 C C . THR B 1 41 ? 32.719 13.477 6.477 1 92.81 41 THR B C 1
ATOM 3340 O O . THR B 1 41 ? 32.125 14.383 5.895 1 92.81 41 THR B O 1
ATOM 3343 N N . VAL B 1 42 ? 32.5 13.102 7.684 1 96.06 42 VAL B N 1
ATOM 3344 C CA . VAL B 1 42 ? 31.438 13.742 8.461 1 96.06 42 VAL B CA 1
ATOM 3345 C C . VAL B 1 42 ? 31.766 15.219 8.664 1 96.06 42 VAL B C 1
ATOM 3347 O O . VAL B 1 42 ? 30.891 16.078 8.492 1 96.06 42 VAL B O 1
ATOM 3350 N N . SER B 1 43 ? 33 15.477 9 1 95.81 43 SER B N 1
ATOM 3351 C CA . SER B 1 43 ? 33.406 16.859 9.219 1 95.81 43 SER B CA 1
ATOM 3352 C C . SER B 1 43 ? 33.281 17.688 7.953 1 95.81 43 SER B C 1
ATOM 3354 O O . SER B 1 43 ? 32.844 18.844 8.008 1 95.81 43 SER B O 1
ATOM 3356 N N . ASP B 1 44 ? 33.594 17.094 6.883 1 96.38 44 ASP B N 1
ATOM 3357 C CA . ASP B 1 44 ? 33.469 17.781 5.598 1 96.38 44 ASP B CA 1
ATOM 3358 C C . ASP B 1 44 ? 32 18.078 5.273 1 96.38 44 ASP B C 1
ATOM 3360 O O . ASP B 1 44 ? 31.688 19.188 4.824 1 96.38 44 ASP B O 1
ATOM 3364 N N . ILE B 1 45 ? 31.156 17.125 5.453 1 96.56 45 ILE B N 1
ATOM 3365 C CA . ILE B 1 45 ? 29.734 17.281 5.164 1 96.56 45 ILE B CA 1
ATOM 3366 C C . ILE B 1 45 ? 29.125 18.344 6.082 1 96.56 45 ILE B C 1
ATOM 3368 O O . ILE B 1 45 ? 28.406 19.234 5.625 1 96.56 45 ILE B O 1
ATOM 3372 N N . ILE B 1 46 ? 29.453 18.297 7.336 1 97.06 46 ILE B N 1
ATOM 3373 C CA . ILE B 1 46 ? 28.922 19.25 8.297 1 97.06 46 ILE B CA 1
ATOM 3374 C C . ILE B 1 46 ? 29.422 20.656 7.953 1 97.06 46 ILE B C 1
ATOM 3376 O O . ILE B 1 46 ? 28.688 21.641 8.086 1 97.06 46 ILE B O 1
ATOM 3380 N N . GLY B 1 47 ? 30.688 20.719 7.609 1 96.62 47 GLY B N 1
ATOM 3381 C CA . GLY B 1 47 ? 31.203 22 7.137 1 96.62 47 GLY B CA 1
ATOM 3382 C C . GLY B 1 47 ? 30.406 22.578 5.992 1 96.62 47 GLY B C 1
ATOM 3383 O O . GLY B 1 47 ? 30.062 23.766 6.012 1 96.62 47 GLY B O 1
ATOM 3384 N N . SER B 1 48 ? 30.094 21.75 5.02 1 96.81 48 SER B N 1
ATOM 3385 C CA . SER B 1 48 ? 29.312 22.188 3.869 1 96.81 48 SER B CA 1
ATOM 3386 C C . SER B 1 48 ? 27.906 22.609 4.289 1 96.81 48 SER B C 1
ATOM 3388 O O . SER B 1 48 ? 27.391 23.609 3.797 1 96.81 48 SER B O 1
ATOM 3390 N N . LEU B 1 49 ? 27.297 21.922 5.18 1 97.12 49 LEU B N 1
ATOM 3391 C CA . LEU B 1 49 ? 25.953 22.219 5.672 1 97.12 49 LEU B CA 1
ATOM 3392 C C . LEU B 1 49 ? 25.953 23.531 6.461 1 97.12 49 LEU B C 1
ATOM 3394 O O . LEU B 1 49 ? 24.969 24.281 6.418 1 97.12 49 LEU B O 1
ATOM 3398 N N . THR B 1 50 ? 27.031 23.75 7.164 1 96.25 50 THR B N 1
ATOM 3399 C CA . THR B 1 50 ? 27.172 24.984 7.93 1 96.25 50 THR B CA 1
ATOM 3400 C C . THR B 1 50 ? 27.312 26.188 6.996 1 96.25 50 THR B C 1
ATOM 3402 O O . THR B 1 50 ? 26.734 27.234 7.242 1 96.25 50 THR B O 1
ATOM 3405 N N . GLU B 1 51 ? 28.062 25.969 6.008 1 96 51 GLU B N 1
ATOM 3406 C CA . GLU B 1 51 ? 28.234 27.016 5.016 1 96 51 GLU B CA 1
ATOM 3407 C C . GLU B 1 51 ? 26.906 27.391 4.367 1 96 51 GLU B C 1
ATOM 3409 O O . GLU B 1 51 ? 26.656 28.562 4.066 1 96 51 GLU B O 1
ATOM 3414 N N . ARG B 1 52 ? 26.109 26.391 4.176 1 95.81 52 ARG B N 1
ATOM 3415 C CA . ARG B 1 52 ? 24.797 26.594 3.566 1 95.81 52 ARG B CA 1
ATOM 3416 C C . ARG B 1 52 ? 23.781 27.062 4.598 1 95.81 52 ARG B C 1
ATOM 3418 O O . ARG B 1 52 ? 22.594 27.25 4.277 1 95.81 52 ARG B O 1
ATOM 3425 N N . LYS B 1 53 ? 24.125 27.172 5.883 1 95.88 53 LYS B N 1
ATOM 3426 C CA . LYS B 1 53 ? 23.359 27.703 7.004 1 95.88 53 LYS B CA 1
ATOM 3427 C C . LYS B 1 53 ? 22.25 26.734 7.41 1 95.88 53 LYS B C 1
ATOM 3429 O O . LYS B 1 53 ? 21.25 27.141 8.016 1 95.88 53 LYS B O 1
ATOM 3434 N N . LEU B 1 54 ? 22.359 25.531 7.031 1 97 54 LEU B N 1
ATOM 3435 C CA . LEU B 1 54 ? 21.375 24.516 7.438 1 97 54 LEU B CA 1
ATOM 3436 C C . LEU B 1 54 ? 21.688 24 8.836 1 97 54 LEU B C 1
ATOM 3438 O O . LEU B 1 54 ? 20.797 23.516 9.539 1 97 54 LEU B O 1
ATOM 3442 N N . VAL B 1 55 ? 22.938 24.047 9.156 1 97 55 VAL B N 1
ATOM 3443 C CA . VAL B 1 55 ? 23.438 23.594 10.445 1 97 55 VAL B CA 1
ATOM 3444 C C . VAL B 1 55 ? 24.188 24.719 11.141 1 97 55 VAL B C 1
ATOM 3446 O O . VAL B 1 55 ? 24.875 25.5 10.484 1 97 55 VAL B O 1
ATOM 3449 N N . THR B 1 56 ? 24.047 24.797 12.422 1 95.19 56 THR B N 1
ATOM 3450 C CA . THR B 1 56 ? 24.734 25.812 13.211 1 95.19 56 THR B CA 1
ATOM 3451 C C . THR B 1 56 ? 25.547 25.172 14.336 1 95.19 56 THR B C 1
ATOM 3453 O O . THR B 1 56 ? 25.188 24.109 14.844 1 95.19 56 THR B O 1
ATOM 3456 N N . SER B 1 57 ? 26.562 25.859 14.656 1 92.75 57 SER B N 1
ATOM 3457 C CA . SER B 1 57 ? 27.344 25.438 15.812 1 92.75 57 SER B CA 1
ATOM 3458 C C . SER B 1 57 ? 26.688 25.891 17.109 1 92.75 57 SER B C 1
ATOM 3460 O O . SER B 1 57 ? 26.172 27 17.203 1 92.75 57 SER B O 1
ATOM 3462 N N . GLN B 1 58 ? 26.609 24.969 17.984 1 89.56 58 GLN B N 1
ATOM 3463 C CA . GLN B 1 58 ? 26.031 25.297 19.297 1 89.56 58 GLN B CA 1
ATOM 3464 C C . GLN B 1 58 ? 27.109 25.453 20.359 1 89.56 58 GLN B C 1
ATOM 3466 O O . GLN B 1 58 ? 26.812 25.5 21.547 1 89.56 58 GLN B O 1
ATOM 3471 N N . GLY B 1 59 ? 28.25 25.594 20 1 82.94 59 GLY B N 1
ATOM 3472 C CA . GLY B 1 59 ? 29.344 25.719 20.953 1 82.94 59 GLY B CA 1
ATOM 3473 C C . GLY B 1 59 ? 29.766 24.375 21.547 1 82.94 59 GLY B C 1
ATOM 3474 O O . GLY B 1 59 ? 29.344 23.328 21.062 1 82.94 59 GLY B O 1
ATOM 3475 N N . GLU B 1 60 ? 30.781 24.5 22.469 1 75.38 60 GLU B N 1
ATOM 3476 C CA . GLU B 1 60 ? 31.312 23.297 23.078 1 75.38 60 GLU B CA 1
ATOM 3477 C C . GLU B 1 60 ? 30.375 22.75 24.141 1 75.38 60 GLU B C 1
ATOM 3479 O O . GLU B 1 60 ? 29.688 23.5 24.828 1 75.38 60 GLU B O 1
ATOM 3484 N N . ALA B 1 61 ? 30.109 21.484 24.109 1 65.94 61 ALA B N 1
ATOM 3485 C CA . ALA B 1 61 ? 29.281 20.844 25.125 1 65.94 61 ALA B CA 1
ATOM 3486 C C . ALA B 1 61 ? 29.781 21.188 26.531 1 65.94 61 ALA B C 1
ATOM 3488 O O . ALA B 1 61 ? 30.969 21.391 26.734 1 65.94 61 ALA B O 1
ATOM 3489 N N . ARG B 1 62 ? 29.016 21.766 27.531 1 52.28 62 ARG B N 1
ATOM 3490 C CA . ARG B 1 62 ? 29.406 22.109 28.891 1 52.28 62 ARG B CA 1
ATOM 3491 C C . ARG B 1 62 ? 30.125 20.938 29.562 1 52.28 62 ARG B C 1
ATOM 3493 O O . ARG B 1 62 ? 29.734 19.781 29.391 1 52.28 62 ARG B O 1
ATOM 3500 N N . ALA B 1 63 ? 31.281 21.188 30.016 1 48.94 63 ALA B N 1
ATOM 3501 C CA . ALA B 1 63 ? 32.188 20.281 30.703 1 48.94 63 ALA B CA 1
ATOM 3502 C C . ALA B 1 63 ? 31.484 19.562 31.844 1 48.94 63 ALA B C 1
ATOM 3504 O O . ALA B 1 63 ? 30.812 20.203 32.656 1 48.94 63 ALA B O 1
ATOM 3505 N N . ALA B 1 64 ? 30.859 18.359 31.719 1 43.81 64 ALA B N 1
ATOM 3506 C CA . ALA B 1 64 ? 30.812 17.797 33.062 1 43.81 64 ALA B CA 1
ATOM 3507 C C . ALA B 1 64 ? 32.125 18.109 33.812 1 43.81 64 ALA B C 1
ATOM 3509 O O . ALA B 1 64 ? 33.156 18.344 33.219 1 43.81 64 ALA B O 1
ATOM 3510 N N . ALA B 1 65 ? 32.156 18.156 35.094 1 44.06 65 ALA B N 1
ATOM 3511 C CA . ALA B 1 65 ? 33.188 18.531 36.031 1 44.06 65 ALA B CA 1
ATOM 3512 C C . ALA B 1 65 ? 34.562 18.031 35.562 1 44.06 65 ALA B C 1
ATOM 3514 O O . ALA B 1 65 ? 35.562 18.719 35.75 1 44.06 65 ALA B O 1
ATOM 3515 N N . SER B 1 66 ? 34.812 16.688 35.531 1 45.41 66 SER B N 1
ATOM 3516 C CA . SER B 1 66 ? 36.156 16.188 35.844 1 45.41 66 SER B CA 1
ATOM 3517 C C . SER B 1 66 ? 37.062 16.234 34.625 1 45.41 66 SER B C 1
ATOM 3519 O O . SER B 1 66 ? 38.281 16.25 34.75 1 45.41 66 SER B O 1
ATOM 3521 N N . GLY B 1 67 ? 36.781 15.586 33.375 1 45.75 67 GLY B N 1
ATOM 3522 C CA . GLY B 1 67 ? 37.938 15.227 32.531 1 45.75 67 GLY B CA 1
ATOM 3523 C C . GLY B 1 67 ? 38.344 16.328 31.578 1 45.75 67 GLY B C 1
ATOM 3524 O O . GLY B 1 67 ? 37.5 17.125 31.156 1 45.75 67 GLY B O 1
ATOM 3525 N N . SER B 1 68 ? 39.625 16.906 31.516 1 48.97 68 SER B N 1
ATOM 3526 C CA . SER B 1 68 ? 40.469 17.891 30.844 1 48.97 68 SER B CA 1
ATOM 3527 C C . SER B 1 68 ? 40.25 17.875 29.344 1 48.97 68 SER B C 1
ATOM 3529 O O . SER B 1 68 ? 40.844 18.656 28.609 1 48.97 68 SER B O 1
ATOM 3531 N N . GLY B 1 69 ? 39.781 16.812 28.719 1 53.06 69 GLY B N 1
ATOM 3532 C CA . GLY B 1 69 ? 39.938 16.75 27.266 1 53.06 69 GLY B CA 1
ATOM 3533 C C . GLY B 1 69 ? 39 17.688 26.531 1 53.06 69 GLY B C 1
ATOM 3534 O O . GLY B 1 69 ? 38.031 18.172 27.094 1 53.06 69 GLY B O 1
ATOM 3535 N N . ARG B 1 70 ? 39.562 18.328 25.391 1 60.41 70 ARG B N 1
ATOM 3536 C CA . ARG B 1 70 ? 38.781 19.188 24.5 1 60.41 70 ARG B CA 1
ATOM 3537 C C . ARG B 1 70 ? 37.375 18.625 24.266 1 60.41 70 ARG B C 1
ATOM 3539 O O . ARG B 1 70 ? 37.219 17.469 23.891 1 60.41 70 ARG B O 1
ATOM 3546 N N . ARG B 1 71 ? 36.406 19.266 24.688 1 69.88 71 ARG B N 1
ATOM 3547 C CA . ARG B 1 71 ? 35.031 18.812 24.562 1 69.88 71 ARG B CA 1
ATOM 3548 C C . ARG B 1 71 ? 34.5 19 23.141 1 69.88 71 ARG B C 1
ATOM 3550 O O . ARG B 1 71 ? 34.812 20 22.484 1 69.88 71 ARG B O 1
ATOM 3557 N N . PRO B 1 72 ? 33.844 18 22.531 1 82.12 72 PRO B N 1
ATOM 3558 C CA . PRO B 1 72 ? 33.469 18.078 21.125 1 82.12 72 PRO B CA 1
ATOM 3559 C C . PRO B 1 72 ? 32.406 19.156 20.859 1 82.12 72 PRO B C 1
ATOM 3561 O O . PRO B 1 72 ? 31.578 19.438 21.719 1 82.12 72 PRO B O 1
ATOM 3564 N N . GLU B 1 73 ? 32.625 19.969 19.828 1 89.56 73 GLU B N 1
ATOM 3565 C CA . GLU B 1 73 ? 31.656 20.953 19.344 1 89.56 73 GLU B CA 1
ATOM 3566 C C . GLU B 1 73 ? 30.344 20.297 18.953 1 89.56 73 GLU B C 1
ATOM 3568 O O . GLU B 1 73 ? 30.328 19.25 18.312 1 89.56 73 GLU B O 1
ATOM 3573 N N . LEU B 1 74 ? 29.219 20.875 19.453 1 95.38 74 LEU B N 1
ATOM 3574 C CA . LEU B 1 74 ? 27.906 20.375 19.094 1 95.38 74 LEU B CA 1
ATOM 3575 C C . LEU B 1 74 ? 27.312 21.188 17.938 1 95.38 74 LEU B C 1
ATOM 3577 O O . LEU B 1 74 ? 27.516 22.391 17.859 1 95.38 74 LEU B O 1
ATOM 3581 N N . VAL B 1 75 ? 26.672 20.5 17.062 1 96.56 75 VAL B N 1
ATOM 3582 C CA . VAL B 1 75 ? 25.984 21.156 15.961 1 96.56 75 VAL B CA 1
ATOM 3583 C C . VAL B 1 75 ? 24.484 20.828 16.016 1 96.56 75 VAL B C 1
ATOM 3585 O O . VAL B 1 75 ? 24.094 19.812 16.578 1 96.56 75 VAL B O 1
ATOM 3588 N N . ALA B 1 76 ? 23.672 21.781 15.484 1 96.88 76 ALA B N 1
ATOM 3589 C CA . ALA B 1 76 ? 22.234 21.609 15.477 1 96.88 76 ALA B CA 1
ATOM 3590 C C . ALA B 1 76 ? 21.625 22.109 14.172 1 96.88 76 ALA B C 1
ATOM 3592 O O . ALA B 1 76 ? 22.25 22.891 13.438 1 96.88 76 ALA B O 1
ATOM 3593 N N . TYR B 1 77 ? 20.422 21.531 13.922 1 96.38 77 TYR B N 1
ATOM 3594 C CA . TYR B 1 77 ? 19.625 22 12.797 1 96.38 77 TYR B CA 1
ATOM 3595 C C . TYR B 1 77 ? 19.281 23.469 12.945 1 96.38 77 TYR B C 1
ATOM 3597 O O . TYR B 1 77 ? 18.906 23.922 14.039 1 96.38 77 TYR B O 1
ATOM 3605 N N . ASN B 1 78 ? 19.516 24.297 11.891 1 95.94 78 ASN B N 1
ATOM 3606 C CA . ASN B 1 78 ? 19.188 25.719 11.922 1 95.94 78 ASN B CA 1
ATOM 3607 C C . ASN B 1 78 ? 17.688 25.938 11.734 1 95.94 78 ASN B C 1
ATOM 3609 O O . ASN B 1 78 ? 17.219 26.125 10.609 1 95.94 78 ASN B O 1
ATOM 3613 N N . VAL B 1 79 ? 16.922 26.125 12.758 1 90.88 79 VAL B N 1
ATOM 3614 C CA . VAL B 1 79 ? 15.469 26.203 12.711 1 90.88 79 VAL B CA 1
ATOM 3615 C C . VAL B 1 79 ? 15.055 27.562 12.164 1 90.88 79 VAL B C 1
ATOM 3617 O O . VAL B 1 79 ? 13.93 27.734 11.695 1 90.88 79 VAL B O 1
ATOM 3620 N N . THR B 1 80 ? 15.984 28.578 12.219 1 93.31 80 THR B N 1
ATOM 3621 C CA . THR B 1 80 ? 15.664 29.922 11.75 1 93.31 80 THR B CA 1
ATOM 3622 C C . THR B 1 80 ? 16.141 30.109 10.312 1 93.31 80 THR B C 1
ATOM 3624 O O . THR B 1 80 ? 16.281 31.25 9.852 1 93.31 80 THR B O 1
ATOM 3627 N N . TYR B 1 81 ? 16.484 28.969 9.711 1 96.38 81 TYR B N 1
ATOM 3628 C CA . TYR B 1 81 ? 16.906 29.031 8.312 1 96.38 81 TYR B CA 1
ATOM 3629 C C . TYR B 1 81 ? 15.852 29.734 7.461 1 96.38 81 TYR B C 1
ATOM 3631 O O . TYR B 1 81 ? 16.188 30.578 6.617 1 96.38 81 TYR B O 1
ATOM 3639 N N . GLY B 1 82 ? 14.609 29.453 7.633 1 97.75 82 GLY B N 1
ATOM 3640 C CA . GLY B 1 82 ? 13.461 29.984 6.918 1 97.75 82 GLY B CA 1
ATOM 3641 C C . GLY B 1 82 ? 12.133 29.484 7.465 1 97.75 82 GLY B C 1
ATOM 3642 O O . GLY B 1 82 ? 12.078 28.953 8.578 1 97.75 82 GLY B O 1
ATOM 3643 N N . TYR B 1 83 ? 11.055 29.812 6.742 1 98.31 83 TYR B N 1
ATOM 3644 C CA . TYR B 1 83 ? 9.742 29.328 7.141 1 98.31 83 TYR B CA 1
ATOM 3645 C C . TYR B 1 83 ? 8.953 28.844 5.93 1 98.31 83 TYR B C 1
ATOM 3647 O O . TYR B 1 83 ? 9.328 29.109 4.789 1 98.31 83 TYR B O 1
ATOM 3655 N N . VAL B 1 84 ? 7.961 28.047 6.176 1 98.62 84 VAL B N 1
ATOM 3656 C CA . VAL B 1 84 ? 7.051 27.578 5.133 1 98.62 84 VAL B CA 1
ATOM 3657 C C . VAL B 1 84 ? 5.621 28 5.469 1 98.62 84 VAL B C 1
ATOM 3659 O O . VAL B 1 84 ? 5.277 28.188 6.637 1 98.62 84 VAL B O 1
ATOM 3662 N N . ILE B 1 85 ? 4.84 28.234 4.469 1 98.88 85 ILE B N 1
ATOM 3663 C CA . ILE B 1 85 ? 3.426 28.547 4.609 1 98.88 85 ILE B CA 1
ATOM 3664 C C . ILE B 1 85 ? 2.58 27.359 4.156 1 98.88 85 ILE B C 1
ATOM 3666 O O . ILE B 1 85 ? 2.832 26.781 3.098 1 98.88 85 ILE B O 1
ATOM 3670 N N . ASN B 1 86 ? 1.632 27.031 4.934 1 98.88 86 ASN B N 1
ATOM 3671 C CA . ASN B 1 86 ? 0.791 25.875 4.668 1 98.88 86 ASN B CA 1
ATOM 3672 C C . ASN B 1 86 ? -0.69 26.234 4.672 1 98.88 86 ASN B C 1
ATOM 3674 O O . ASN B 1 86 ? -1.212 26.719 5.676 1 98.88 86 ASN B O 1
ATOM 3678 N N . PHE B 1 87 ? -1.343 25.984 3.576 1 98.81 87 PHE B N 1
ATOM 3679 C CA . PHE B 1 87 ? -2.764 26.281 3.428 1 98.81 87 PHE B CA 1
ATOM 3680 C C . PHE B 1 87 ? -3.586 24.984 3.457 1 98.81 87 PHE B C 1
ATOM 3682 O O . PHE B 1 87 ? -3.098 23.922 3.08 1 98.81 87 PHE B O 1
ATOM 3689 N N . SER B 1 88 ? -4.766 25.078 3.9 1 98.38 88 SER B N 1
ATOM 3690 C CA . SER B 1 88 ? -5.809 24.062 3.768 1 98.38 88 SER B CA 1
ATOM 3691 C C . SER B 1 88 ? -7.105 24.672 3.246 1 98.38 88 SER B C 1
ATOM 3693 O O . SER B 1 88 ? -7.641 25.609 3.84 1 98.38 88 SER B O 1
ATOM 3695 N N . ILE B 1 89 ? -7.562 24.172 2.123 1 97.25 89 ILE B N 1
ATOM 3696 C CA . ILE B 1 89 ? -8.758 24.719 1.492 1 97.25 89 ILE B CA 1
ATOM 3697 C C . ILE B 1 89 ? -9.883 23.688 1.547 1 97.25 89 ILE B C 1
ATOM 3699 O O . ILE B 1 89 ? -9.969 22.812 0.687 1 97.25 89 ILE B O 1
ATOM 3703 N N . SER B 1 90 ? -10.773 23.828 2.488 1 94.31 90 SER B N 1
ATOM 3704 C CA . SER B 1 90 ? -11.992 23.031 2.518 1 94.31 90 SER B CA 1
ATOM 3705 C C . SER B 1 90 ? -13.133 23.734 1.79 1 94.31 90 SER B C 1
ATOM 3707 O O . SER B 1 90 ? -12.922 24.734 1.111 1 94.31 90 SER B O 1
ATOM 3709 N N . GLY B 1 91 ? -14.305 23.125 1.852 1 91.25 91 GLY B N 1
ATOM 3710 C CA . GLY B 1 91 ? -15.453 23.766 1.213 1 91.25 91 GLY B CA 1
ATOM 3711 C C . GLY B 1 91 ? -15.953 24.984 1.954 1 91.25 91 GLY B C 1
ATOM 3712 O O . GLY B 1 91 ? -16.625 25.844 1.37 1 91.25 91 GLY B O 1
ATOM 3713 N N . LEU B 1 92 ? -15.539 25.156 3.186 1 90.88 92 LEU B N 1
ATOM 3714 C CA . LEU B 1 92 ? -16.141 26.188 4.023 1 90.88 92 LEU B CA 1
ATOM 3715 C C . LEU B 1 92 ? -15.078 27.141 4.578 1 90.88 92 LEU B C 1
ATOM 3717 O O . LEU B 1 92 ? -15.383 28.266 4.945 1 90.88 92 LEU B O 1
ATOM 3721 N N . THR B 1 93 ? -13.883 26.641 4.691 1 94.94 93 THR B N 1
ATOM 3722 C CA . THR B 1 93 ? -12.883 27.406 5.426 1 94.94 93 THR B CA 1
ATOM 3723 C C . THR B 1 93 ? -11.539 27.391 4.695 1 94.94 93 THR B C 1
ATOM 3725 O O . THR B 1 93 ? -11.172 26.375 4.098 1 94.94 93 THR B O 1
ATOM 3728 N N . LEU B 1 94 ? -10.852 28.469 4.695 1 97.88 94 LEU B N 1
ATOM 3729 C CA . LEU B 1 94 ? -9.453 28.609 4.328 1 97.88 94 LEU B CA 1
ATOM 3730 C C . LEU B 1 94 ? -8.578 28.797 5.566 1 97.88 94 LEU B C 1
ATOM 3732 O O . LEU B 1 94 ? -8.836 29.688 6.379 1 97.88 94 LEU B O 1
ATOM 3736 N N . GLU B 1 95 ? -7.641 27.891 5.723 1 98.38 95 GLU B N 1
ATOM 3737 C CA . GLU B 1 95 ? -6.727 27.984 6.855 1 98.38 95 GLU B CA 1
ATOM 3738 C C . GLU B 1 95 ? -5.285 28.188 6.391 1 98.38 95 GLU B C 1
ATOM 3740 O O . GLU B 1 95 ? -4.91 27.719 5.312 1 98.38 95 GLU B O 1
ATOM 3745 N N . MET B 1 96 ? -4.488 28.844 7.156 1 98.81 96 MET B N 1
ATOM 3746 C CA . MET B 1 96 ? -3.062 29.031 6.906 1 98.81 96 MET B CA 1
ATOM 3747 C C . MET B 1 96 ? -2.254 28.828 8.188 1 98.81 96 MET B C 1
ATOM 3749 O O . MET B 1 96 ? -2.625 29.344 9.25 1 98.81 96 MET B O 1
ATOM 3753 N N . LEU B 1 97 ? -1.266 28.062 8.141 1 98.69 97 LEU B N 1
ATOM 3754 C CA . LEU B 1 97 ? -0.303 27.859 9.219 1 98.69 97 LEU B CA 1
ATOM 3755 C C . LE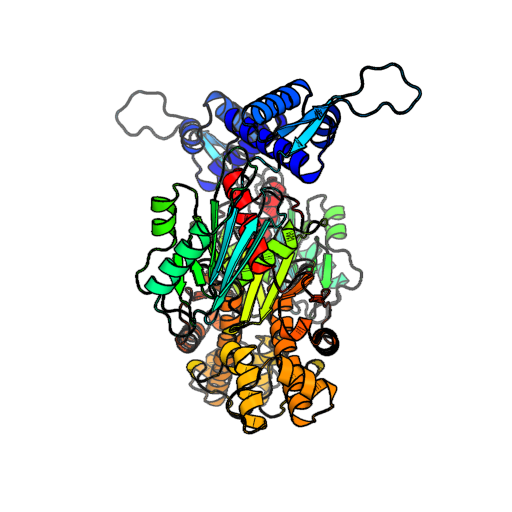U B 1 97 ? 1.117 28.141 8.734 1 98.69 97 LEU B C 1
ATOM 3757 O O . LEU B 1 97 ? 1.543 27.609 7.703 1 98.69 97 LEU B O 1
ATOM 3761 N N . VAL B 1 98 ? 1.79 29.047 9.367 1 98.69 98 VAL B N 1
ATOM 3762 C CA . VAL B 1 98 ? 3.201 29.312 9.102 1 98.69 98 VAL B CA 1
ATOM 3763 C C . VAL B 1 98 ? 4.062 28.531 10.094 1 98.69 98 VAL B C 1
ATOM 3765 O O . VAL B 1 98 ? 3.803 28.531 11.297 1 98.69 98 VAL B O 1
ATOM 3768 N N . THR B 1 99 ? 5.02 27.797 9.578 1 97.94 99 THR B N 1
ATOM 3769 C CA . THR B 1 99 ? 5.867 26.984 10.445 1 97.94 99 THR B CA 1
ATOM 3770 C C . THR B 1 99 ? 7.344 27.266 10.172 1 97.94 99 THR B C 1
ATOM 3772 O O . THR B 1 99 ? 7.715 27.625 9.047 1 97.94 99 THR B O 1
ATOM 3775 N N . GLN B 1 100 ? 8.156 27.109 11.25 1 97 100 GLN B N 1
ATOM 3776 C CA . GLN B 1 100 ? 9.602 27.047 11.062 1 97 100 GLN B CA 1
ATOM 3777 C C . GLN B 1 100 ? 10.016 25.75 10.375 1 97 100 GLN B C 1
ATOM 3779 O O . GLN B 1 100 ? 9.18 24.875 10.125 1 97 100 GLN B O 1
ATOM 3784 N N . LEU B 1 101 ? 11.273 25.594 10.109 1 96.06 101 LEU B N 1
ATOM 3785 C CA . LEU B 1 101 ? 11.734 24.453 9.336 1 96.06 101 LEU B CA 1
ATOM 3786 C C . LEU B 1 101 ? 11.883 23.219 10.211 1 96.06 101 LEU B C 1
ATOM 3788 O O . LEU B 1 101 ? 12.133 22.125 9.711 1 96.06 101 LEU B O 1
ATOM 3792 N N . ASP B 1 102 ? 11.672 23.344 11.523 1 95.88 102 ASP B N 1
ATOM 3793 C CA . ASP B 1 102 ? 11.656 22.156 12.367 1 95.88 102 ASP B CA 1
ATOM 3794 C C . ASP B 1 102 ? 10.227 21.719 12.68 1 95.88 102 ASP B C 1
ATOM 3796 O O . ASP B 1 102 ? 10.016 20.797 13.469 1 95.88 102 ASP B O 1
ATOM 3800 N N . GLY B 1 103 ? 9.258 22.406 12.117 1 96.5 103 GLY B N 1
ATOM 3801 C CA . GLY B 1 103 ? 7.867 21.984 12.211 1 96.5 103 GLY B CA 1
ATOM 3802 C C . GLY B 1 103 ? 7.062 22.797 13.211 1 96.5 103 GLY B C 1
ATOM 3803 O O . GLY B 1 103 ? 5.836 22.703 13.242 1 96.5 103 GLY B O 1
ATOM 3804 N N . ARG B 1 104 ? 7.637 23.656 14 1 96.5 104 ARG B N 1
ATOM 3805 C CA . ARG B 1 104 ? 6.93 24.422 15.023 1 96.5 104 ARG B CA 1
ATOM 3806 C C . ARG B 1 104 ? 6.129 25.562 14.398 1 96.5 104 ARG B C 1
ATOM 3808 O O . ARG B 1 104 ? 6.609 26.234 13.484 1 96.5 104 ARG B O 1
ATOM 3815 N N . ALA B 1 105 ? 4.973 25.781 14.969 1 96.62 105 ALA B N 1
ATOM 3816 C CA . ALA B 1 105 ? 4.039 26.781 14.453 1 96.62 105 ALA B CA 1
ATOM 3817 C C . ALA B 1 105 ? 4.48 28.188 14.836 1 96.62 105 ALA B C 1
ATOM 3819 O O . ALA B 1 105 ? 4.945 28.406 15.953 1 96.62 105 ALA B O 1
ATOM 3820 N N . LEU B 1 106 ? 4.355 29.109 13.891 1 96.69 106 LEU B N 1
ATOM 3821 C CA . LEU B 1 106 ? 4.648 30.531 14.117 1 96.69 106 LEU B CA 1
ATOM 3822 C C . LEU B 1 106 ? 3.367 31.344 14.148 1 96.69 106 LEU B C 1
ATOM 3824 O O . LEU B 1 106 ? 3.209 32.219 15 1 96.69 106 LEU B O 1
ATOM 3828 N N . GLU B 1 107 ? 2.533 31.094 13.195 1 97.12 107 GLU B N 1
ATOM 3829 C CA . GLU B 1 107 ? 1.307 31.859 13.031 1 97.12 107 GLU B CA 1
ATOM 3830 C C . GLU B 1 107 ? 0.196 31.016 12.422 1 97.12 107 GLU B C 1
ATOM 3832 O O . GLU B 1 107 ? 0.449 30.203 11.531 1 97.12 107 GLU B O 1
ATOM 3837 N N . TYR B 1 108 ? -0.982 31.172 12.922 1 97.62 108 TYR B N 1
ATOM 3838 C CA . TYR B 1 108 ? -2.166 30.5 12.391 1 97.62 108 TYR B CA 1
ATOM 3839 C C . TYR B 1 108 ? -3.281 31.5 12.117 1 97.62 108 TYR B C 1
ATOM 3841 O O . TYR B 1 108 ? -3.482 32.438 12.883 1 97.62 108 TYR B O 1
ATOM 3849 N N . SER B 1 109 ? -3.982 31.391 11.008 1 97.69 109 SER B N 1
ATOM 3850 C CA . SER B 1 109 ? -5.164 32.188 10.695 1 97.69 109 SER B CA 1
ATOM 3851 C C . SER B 1 109 ? -6.18 31.375 9.898 1 97.69 109 SER B C 1
ATOM 3853 O O . SER B 1 109 ? -5.836 30.344 9.305 1 97.69 109 SER B O 1
ATOM 3855 N N . GLN B 1 110 ? -7.344 31.688 9.953 1 97.19 110 GLN B N 1
ATOM 3856 C CA . GLN B 1 110 ? -8.43 31.047 9.211 1 97.19 110 GLN B CA 1
ATOM 3857 C C . GLN B 1 110 ? -9.43 32.062 8.703 1 97.19 110 GLN B C 1
ATOM 3859 O O . GLN B 1 110 ? -9.602 33.125 9.312 1 97.19 110 GLN B O 1
ATOM 3864 N N . SER B 1 111 ? -10.109 31.797 7.648 1 96.5 111 SER B N 1
ATOM 3865 C CA . SER B 1 111 ? -11.125 32.656 7.031 1 96.5 111 SER B CA 1
ATOM 3866 C C . SER B 1 111 ? -12.242 31.812 6.41 1 96.5 111 SER B C 1
ATOM 3868 O O . SER B 1 111 ? -11.977 30.812 5.734 1 96.5 111 SER B O 1
ATOM 3870 N N . PRO B 1 112 ? -13.492 32.219 6.617 1 95.25 112 PRO B N 1
ATOM 3871 C CA . PRO B 1 112 ? -14.578 31.547 5.91 1 95.25 112 PRO B CA 1
ATOM 3872 C C . PRO B 1 112 ? -14.539 31.781 4.402 1 95.25 112 PRO B C 1
ATOM 3874 O O . PRO B 1 112 ? -14.211 32.875 3.955 1 95.25 112 PRO B O 1
ATOM 3877 N N . ILE B 1 113 ? -14.859 30.781 3.686 1 93.94 113 ILE B N 1
ATOM 3878 C CA . ILE B 1 113 ? -14.828 30.953 2.236 1 93.94 113 ILE B CA 1
ATOM 3879 C C . ILE B 1 113 ? -16.125 30.422 1.624 1 93.94 113 ILE B C 1
ATOM 3881 O O . ILE B 1 113 ? -16.156 30.062 0.446 1 93.94 113 ILE B O 1
ATOM 3885 N N . ASP B 1 114 ? -17.109 30.344 2.389 1 87.31 114 ASP B N 1
ATOM 3886 C CA . ASP B 1 114 ? -18.406 29.875 1.892 1 87.31 114 ASP B CA 1
ATOM 3887 C C . ASP B 1 114 ? -18.875 30.719 0.709 1 87.31 114 ASP B C 1
ATOM 3889 O O . ASP B 1 114 ? -18.953 31.938 0.803 1 87.31 114 ASP B O 1
ATOM 3893 N N . ASN B 1 115 ? -19.219 30.109 -0.451 1 87.56 115 ASN B N 1
ATOM 3894 C CA . ASN B 1 115 ? -19.797 30.703 -1.653 1 87.56 115 ASN B CA 1
ATOM 3895 C C . ASN B 1 115 ? -18.797 31.609 -2.367 1 87.56 115 ASN B C 1
ATOM 3897 O O . ASN B 1 115 ? -19.203 32.594 -3.012 1 87.56 115 ASN B O 1
ATOM 3901 N N . LEU B 1 116 ? -17.547 31.406 -2.174 1 92.88 116 LEU B N 1
ATOM 3902 C CA . LEU B 1 116 ? -16.531 32.156 -2.912 1 92.88 116 LEU B CA 1
ATOM 3903 C C . LEU B 1 116 ? -16.062 31.375 -4.141 1 92.88 116 LEU B C 1
ATOM 3905 O O . LEU B 1 116 ? -16.031 30.141 -4.121 1 92.88 116 LEU B O 1
ATOM 3909 N N . THR B 1 117 ? -15.742 32.156 -5.125 1 93.5 117 THR B N 1
ATOM 3910 C CA . THR B 1 117 ? -15.102 31.531 -6.281 1 93.5 117 THR B CA 1
ATOM 3911 C C . THR B 1 117 ? -13.641 31.219 -5.98 1 93.5 117 THR B C 1
ATOM 3913 O O . THR B 1 117 ? -13.07 31.734 -5.02 1 93.5 117 THR B O 1
ATOM 3916 N N . VAL B 1 118 ? -13.062 30.406 -6.828 1 94.38 118 VAL B N 1
ATOM 3917 C CA . VAL B 1 118 ? -11.672 30.031 -6.625 1 94.38 118 VAL B CA 1
ATOM 3918 C C . VAL B 1 118 ? -10.773 31.266 -6.707 1 94.38 118 VAL B C 1
ATOM 3920 O O . VAL B 1 118 ? -9.781 31.375 -5.977 1 94.38 118 VAL B O 1
ATOM 3923 N N . HIS B 1 119 ? -11.086 32.188 -7.559 1 95.12 119 HIS B N 1
ATOM 3924 C CA . HIS B 1 119 ? -10.297 33.406 -7.695 1 95.12 119 HIS B CA 1
ATOM 3925 C C . HIS B 1 119 ? -10.352 34.25 -6.418 1 95.12 119 HIS B C 1
ATOM 3927 O O . HIS B 1 119 ? -9.352 34.844 -6.016 1 95.12 119 HIS B O 1
ATOM 3933 N N . GLN B 1 120 ? -11.516 34.219 -5.859 1 96.12 120 GLN B N 1
ATOM 3934 C CA . GLN B 1 120 ? -11.672 34.938 -4.594 1 96.12 120 GLN B CA 1
ATOM 3935 C C . GLN B 1 120 ? -10.906 34.219 -3.477 1 96.12 120 GLN B C 1
ATOM 3937 O O . GLN B 1 120 ? -10.359 34.875 -2.588 1 96.12 120 GLN B O 1
ATOM 3942 N N . VAL B 1 121 ? -10.914 32.969 -3.492 1 96.94 121 VAL B N 1
ATOM 3943 C CA . VAL B 1 121 ? -10.148 32.219 -2.51 1 96.94 121 VAL B CA 1
ATOM 3944 C C . VAL B 1 121 ? -8.664 32.5 -2.654 1 96.94 121 VAL B C 1
ATOM 3946 O O . VAL B 1 121 ? -7.973 32.75 -1.658 1 96.94 121 VAL B O 1
ATOM 3949 N N . VAL B 1 122 ? -8.164 32.562 -3.895 1 96.81 122 VAL B N 1
ATOM 3950 C CA . VAL B 1 122 ? -6.762 32.875 -4.168 1 96.81 122 VAL B CA 1
ATOM 3951 C C . VAL B 1 122 ? -6.43 34.281 -3.658 1 96.81 122 VAL B C 1
ATOM 3953 O O . VAL B 1 122 ? -5.375 34.5 -3.057 1 96.81 122 VAL B O 1
ATOM 3956 N N . ALA B 1 123 ? -7.32 35.156 -3.932 1 96.81 123 ALA B N 1
ATOM 3957 C CA . ALA B 1 123 ? -7.125 36.531 -3.447 1 96.81 123 ALA B CA 1
ATOM 3958 C C . ALA B 1 123 ? -7.035 36.562 -1.924 1 96.81 123 ALA B C 1
ATOM 3960 O O . ALA B 1 123 ? -6.227 37.312 -1.361 1 96.81 123 ALA B O 1
ATOM 3961 N N . LYS B 1 124 ? -7.844 35.781 -1.32 1 97.62 124 LYS B N 1
ATOM 3962 C CA . LYS B 1 124 ? -7.824 35.719 0.136 1 97.62 124 LYS B CA 1
ATOM 3963 C C . LYS B 1 124 ? -6.516 35.094 0.631 1 97.62 124 LYS B C 1
ATOM 3965 O O . LYS B 1 124 ? -5.977 35.531 1.656 1 97.62 124 LYS B O 1
ATOM 3970 N N . MET B 1 125 ? -6.066 34.062 -0.003 1 98.25 125 MET B N 1
ATOM 3971 C CA . MET B 1 125 ? -4.773 33.469 0.332 1 98.25 125 MET B CA 1
ATOM 3972 C C . MET B 1 125 ? -3.666 34.531 0.276 1 98.25 125 MET B C 1
ATOM 3974 O O . MET B 1 125 ? -2.857 34.625 1.199 1 98.25 125 MET B O 1
ATOM 3978 N N . GLU B 1 126 ? -3.693 35.312 -0.78 1 97.62 126 GLU B N 1
ATOM 3979 C CA . GLU B 1 126 ? -2.697 36.375 -0.953 1 97.62 126 GLU B CA 1
ATOM 3980 C C . GLU B 1 126 ? -2.793 37.406 0.158 1 97.62 126 GLU B C 1
ATOM 3982 O O . GLU B 1 126 ? -1.773 37.875 0.652 1 97.62 126 GLU B O 1
ATOM 3987 N N . GLU B 1 127 ? -3.969 37.719 0.444 1 97.88 127 GLU B N 1
ATOM 3988 C CA . GLU B 1 127 ? -4.195 38.688 1.515 1 97.88 127 GLU B CA 1
ATOM 3989 C C . GLU B 1 127 ? -3.65 38.156 2.846 1 97.88 127 GLU B C 1
ATOM 3991 O O . GLU B 1 127 ? -3.025 38.938 3.596 1 97.88 127 GLU B O 1
ATOM 3996 N N . MET B 1 128 ? -3.891 36.938 3.113 1 98.12 128 MET B N 1
ATOM 3997 C CA . MET B 1 128 ? -3.402 36.312 4.344 1 98.12 128 MET B CA 1
ATOM 3998 C C . MET B 1 128 ? -1.879 36.344 4.406 1 98.12 128 MET B C 1
ATOM 4000 O O . MET B 1 128 ? -1.302 36.625 5.457 1 98.12 128 MET B O 1
ATOM 4004 N N . VAL B 1 129 ? -1.257 36.094 3.293 1 98.06 129 VAL B N 1
ATOM 4005 C CA . VAL B 1 129 ? 0.201 36.094 3.232 1 98.06 129 VAL B CA 1
ATOM 4006 C C . VAL B 1 129 ? 0.723 37.5 3.453 1 98.06 129 VAL B C 1
ATOM 4008 O O . VAL B 1 129 ? 1.69 37.719 4.191 1 98.06 129 VAL B O 1
ATOM 4011 N N . ARG B 1 130 ? 0.102 38.469 2.838 1 96.75 130 ARG B N 1
ATOM 4012 C CA . ARG B 1 130 ? 0.518 39.875 2.943 1 96.75 130 ARG B CA 1
ATOM 4013 C C . ARG B 1 130 ? 0.427 40.375 4.383 1 96.75 130 ARG B C 1
ATOM 4015 O O . ARG B 1 130 ? 1.187 41.25 4.793 1 96.75 130 ARG B O 1
ATOM 4022 N N . GLN B 1 131 ? -0.45 39.781 5.152 1 97.25 131 GLN B N 1
ATOM 4023 C CA . GLN B 1 131 ? -0.708 40.25 6.516 1 97.25 131 GLN B CA 1
ATOM 4024 C C . GLN B 1 131 ? 0.252 39.594 7.504 1 97.25 131 GLN B C 1
ATOM 4026 O O . GLN B 1 131 ? 0.256 39.938 8.688 1 97.25 131 GLN B O 1
ATOM 4031 N N . LEU B 1 132 ? 1.049 38.719 7.023 1 97.44 132 LEU B N 1
ATOM 4032 C CA . LEU B 1 132 ? 1.983 38.031 7.918 1 97.44 132 LEU B CA 1
ATOM 4033 C C . LEU B 1 132 ? 3.008 39 8.477 1 97.44 132 LEU B C 1
ATOM 4035 O O . LEU B 1 132 ? 3.469 39.906 7.766 1 97.44 132 LEU B O 1
ATOM 4039 N N . PRO B 1 133 ? 3.365 38.875 9.734 1 96.06 133 PRO B N 1
ATOM 4040 C CA . PRO B 1 133 ? 4.453 39.688 10.281 1 96.06 133 PRO B CA 1
ATOM 4041 C C . PRO B 1 133 ? 5.82 39.281 9.727 1 96.06 133 PRO B C 1
ATOM 4043 O O . PRO B 1 133 ? 5.93 38.312 8.977 1 96.06 133 PRO B O 1
ATOM 4046 N N . LYS B 1 134 ? 6.773 40.094 10.07 1 94.88 134 LYS B N 1
ATOM 4047 C CA . LYS B 1 134 ? 8.148 39.719 9.75 1 94.88 134 LYS B CA 1
ATOM 4048 C C . LYS B 1 134 ? 8.68 38.688 10.75 1 94.88 134 LYS B C 1
ATOM 4050 O O . LYS B 1 134 ? 8.578 38.906 11.961 1 94.88 134 LYS B O 1
ATOM 4055 N N . PHE B 1 135 ? 9.117 37.625 10.195 1 95.19 135 PHE B N 1
ATOM 4056 C CA . PHE B 1 135 ? 9.688 36.594 11.055 1 95.19 135 PHE B CA 1
ATOM 4057 C C . PHE B 1 135 ? 11.211 36.719 11.109 1 95.19 135 PHE B C 1
ATOM 4059 O O . PHE B 1 135 ? 11.836 37.156 10.148 1 95.19 135 PHE B O 1
ATOM 4066 N N . LYS B 1 136 ? 11.82 36.406 12.234 1 93.56 136 LYS B N 1
ATOM 4067 C CA . LYS B 1 136 ? 13.273 36.406 12.406 1 93.56 136 LYS B CA 1
ATOM 4068 C C . LYS B 1 136 ? 13.906 35.156 11.844 1 93.56 136 LYS B C 1
ATOM 4070 O O . LYS B 1 136 ? 14.266 34.25 12.594 1 93.56 136 LYS B O 1
ATOM 4075 N N . VAL B 1 137 ? 14.055 35.125 10.523 1 94.44 137 VAL B N 1
ATOM 4076 C CA . VAL B 1 137 ? 14.648 33.969 9.844 1 94.44 137 VAL B CA 1
ATOM 4077 C C . VAL B 1 137 ? 15.703 34.469 8.844 1 94.44 137 VAL B C 1
ATOM 4079 O O . VAL B 1 137 ? 15.703 35.625 8.453 1 94.44 137 VAL B O 1
ATOM 4082 N N . ASP B 1 138 ? 16.562 33.594 8.422 1 92.81 138 ASP B N 1
ATOM 4083 C CA . ASP B 1 138 ? 17.703 33.938 7.586 1 92.81 138 ASP B CA 1
ATOM 4084 C C . ASP B 1 138 ? 17.312 34.062 6.117 1 92.81 138 ASP B C 1
ATOM 4086 O O . ASP B 1 138 ? 17.828 34.906 5.395 1 92.81 138 ASP B O 1
ATOM 4090 N N . ASN B 1 139 ? 16.375 33.219 5.625 1 95.62 139 ASN B N 1
ATOM 4091 C CA . ASN B 1 139 ? 16.156 33.125 4.188 1 95.62 139 ASN B CA 1
ATOM 4092 C C . ASN B 1 139 ? 14.688 33.312 3.828 1 95.62 139 ASN B C 1
ATOM 4094 O O . ASN B 1 139 ? 14.266 33.031 2.703 1 95.62 139 ASN B O 1
ATOM 4098 N N . GLY B 1 140 ? 13.867 33.781 4.797 1 96.75 140 GLY B N 1
ATOM 4099 C CA . GLY B 1 140 ? 12.477 34.125 4.516 1 96.75 140 GLY B CA 1
ATOM 4100 C C . GLY B 1 140 ? 11.656 32.906 4.141 1 96.75 140 GLY B C 1
ATOM 4101 O O . GLY B 1 140 ? 11.828 31.812 4.715 1 96.75 140 GLY B O 1
ATOM 4102 N N . LEU B 1 141 ? 10.641 33.094 3.205 1 98.25 141 LEU B N 1
ATOM 4103 C CA . LEU B 1 141 ? 9.75 32 2.762 1 98.25 141 LEU B CA 1
ATOM 4104 C C . LEU B 1 141 ? 10.492 31.016 1.886 1 98.25 141 LEU B C 1
ATOM 4106 O O . LEU B 1 141 ? 11.18 31.391 0.937 1 98.25 141 LEU B O 1
ATOM 4110 N N . GLN B 1 142 ? 10.328 29.719 2.264 1 98.44 142 GLN B N 1
ATOM 4111 C CA . GLN B 1 142 ? 11.125 28.719 1.558 1 98.44 142 GLN B CA 1
ATOM 4112 C C . GLN B 1 142 ? 10.242 27.797 0.719 1 98.44 142 GLN B C 1
ATOM 4114 O O . GLN B 1 142 ? 10.703 27.188 -0.246 1 98.44 142 GLN B O 1
ATOM 4119 N N . ALA B 1 143 ? 9 27.656 1.085 1 98.81 143 ALA B N 1
ATOM 4120 C CA . ALA B 1 143 ? 8.062 26.812 0.348 1 98.81 143 ALA B CA 1
ATOM 4121 C C . ALA B 1 143 ? 6.629 27.062 0.794 1 98.81 143 ALA B C 1
ATOM 4123 O O . ALA B 1 143 ? 6.395 27.656 1.852 1 98.81 143 ALA B O 1
ATOM 4124 N N . ILE B 1 144 ? 5.699 26.656 -0.001 1 98.88 144 ILE B N 1
ATOM 4125 C CA . ILE B 1 144 ? 4.27 26.734 0.285 1 98.88 144 ILE B CA 1
ATOM 4126 C C . ILE B 1 144 ? 3.629 25.359 0.068 1 98.88 144 ILE B C 1
ATOM 4128 O O . ILE B 1 144 ? 3.936 24.672 -0.91 1 98.88 144 ILE B O 1
ATOM 4132 N N . SER B 1 145 ? 2.869 24.938 0.999 1 98.88 145 SER B N 1
ATOM 4133 C CA . SER B 1 145 ? 2.059 23.75 0.78 1 98.88 145 SER B CA 1
ATOM 4134 C C . SER B 1 145 ? 0.572 24.078 0.753 1 98.88 145 SER B C 1
ATOM 4136 O O . SER B 1 145 ? 0.13 25.016 1.427 1 98.88 145 SER B O 1
ATOM 4138 N N . ILE B 1 146 ? -0.179 23.359 -0.004 1 98.75 146 ILE B N 1
ATOM 4139 C CA . ILE B 1 146 ? -1.621 23.531 -0.127 1 98.75 146 ILE B CA 1
ATOM 4140 C C . ILE B 1 146 ? -2.326 22.188 0.023 1 98.75 146 ILE B C 1
ATOM 4142 O O . ILE B 1 146 ? -2.113 21.281 -0.779 1 98.75 146 ILE B O 1
ATOM 4146 N N . ALA B 1 147 ? -3.115 22.078 1.035 1 98.5 147 ALA B N 1
ATOM 4147 C CA . ALA B 1 147 ? -3.951 20.906 1.256 1 98.5 147 ALA B CA 1
ATOM 4148 C C . ALA B 1 147 ? -5.305 21.047 0.568 1 98.5 147 ALA B C 1
ATOM 4150 O O . ALA B 1 147 ? -5.992 22.062 0.748 1 98.5 147 ALA B O 1
ATOM 4151 N N . ILE B 1 148 ? -5.68 20.062 -0.174 1 97.19 148 ILE B N 1
ATOM 4152 C CA . ILE B 1 148 ? -6.93 20.062 -0.927 1 97.19 148 ILE B CA 1
ATOM 4153 C C . ILE B 1 148 ? -7.848 18.969 -0.414 1 97.19 148 ILE B C 1
ATOM 4155 O O . ILE B 1 148 ? -7.414 17.828 -0.219 1 97.19 148 ILE B O 1
ATOM 4159 N N . PHE B 1 149 ? -9.078 19.297 -0.124 1 95.5 149 PHE B N 1
ATOM 4160 C CA . PHE B 1 149 ? -10.109 18.281 0.111 1 95.5 149 PHE B CA 1
ATOM 4161 C C . PHE B 1 149 ? -10.617 17.719 -1.207 1 95.5 149 PHE B C 1
ATOM 4163 O O . PHE B 1 149 ? -11.664 18.125 -1.707 1 95.5 149 PHE B O 1
ATOM 4170 N N . GLY B 1 150 ? -9.867 16.75 -1.689 1 95.06 150 GLY B N 1
ATOM 4171 C CA . GLY B 1 150 ? -10.102 16.156 -2.994 1 95.06 150 GLY B CA 1
ATOM 4172 C C . GLY B 1 150 ? -8.953 15.289 -3.473 1 95.06 150 GLY B C 1
ATOM 4173 O O . GLY B 1 150 ? -8.102 14.883 -2.678 1 95.06 150 GLY B O 1
ATOM 4174 N N . VAL B 1 151 ? -9.008 14.961 -4.773 1 95.88 151 VAL B N 1
ATOM 4175 C CA . VAL B 1 151 ? -7.984 14.102 -5.363 1 95.88 151 VAL B CA 1
ATOM 4176 C C . VAL B 1 151 ? -6.879 14.961 -5.98 1 95.88 151 VAL B C 1
ATOM 4178 O O . VAL B 1 151 ? -7.156 15.891 -6.742 1 95.88 151 VAL B O 1
ATOM 4181 N N . VAL B 1 152 ? -5.652 14.711 -5.547 1 97.44 152 VAL B N 1
ATOM 4182 C CA . VAL B 1 152 ? -4.48 15.406 -6.07 1 97.44 152 VAL B CA 1
ATOM 4183 C C . VAL B 1 152 ? -3.539 14.406 -6.738 1 97.44 152 VAL B C 1
ATOM 4185 O O . VAL B 1 152 ? -3.316 13.312 -6.211 1 97.44 152 VAL B O 1
ATOM 4188 N N . TYR B 1 153 ? -3.109 14.703 -7.914 1 94.62 153 TYR B N 1
ATOM 4189 C CA . TYR B 1 153 ? -2.137 13.875 -8.617 1 94.62 153 TYR B CA 1
ATOM 4190 C C . TYR B 1 153 ? -1.029 14.727 -9.227 1 94.62 153 TYR B C 1
ATOM 4192 O O . TYR B 1 153 ? -1.296 15.625 -10.023 1 94.62 153 TYR B O 1
ATOM 4200 N N . GLN B 1 154 ? 0.197 14.453 -8.805 1 93 154 GLN B N 1
ATOM 4201 C CA . GLN B 1 154 ? 1.369 15.156 -9.32 1 93 154 GLN B CA 1
ATOM 4202 C C . GLN B 1 154 ? 1.203 16.672 -9.195 1 93 154 GLN B C 1
ATOM 4204 O O . GLN B 1 154 ? 1.401 17.391 -10.164 1 93 154 GLN B O 1
ATOM 4209 N N . ASN B 1 155 ? 0.741 17.062 -8.078 1 95.12 155 ASN B N 1
ATOM 4210 C CA . ASN B 1 155 ? 0.65 18.469 -7.715 1 95.12 155 ASN B CA 1
ATOM 4211 C C . ASN B 1 155 ? -0.474 19.172 -8.469 1 95.12 155 ASN B C 1
ATOM 4213 O O . ASN B 1 155 ? -0.449 20.391 -8.641 1 95.12 155 ASN B O 1
ATOM 4217 N N . GLU B 1 156 ? -1.403 18.391 -9.016 1 95.25 156 GLU B N 1
ATOM 4218 C CA . GLU B 1 156 ? -2.576 18.938 -9.695 1 95.25 156 GLU B CA 1
ATOM 4219 C C . GLU B 1 156 ? -3.867 18.453 -9.039 1 95.25 156 GLU B C 1
ATOM 4221 O O . GLU B 1 156 ? -3.955 17.297 -8.609 1 95.25 156 GLU B O 1
ATOM 4226 N N . ILE B 1 157 ? -4.766 19.344 -9.055 1 95.88 157 ILE B N 1
ATOM 4227 C CA . ILE B 1 157 ? -6.078 18.969 -8.547 1 95.88 157 ILE B CA 1
ATOM 4228 C C . ILE B 1 157 ? -6.832 18.156 -9.609 1 95.88 157 ILE B C 1
ATOM 4230 O O . ILE B 1 157 ? -7.09 18.656 -10.703 1 95.88 157 ILE B O 1
ATOM 4234 N N . ILE B 1 158 ? -7.18 16.953 -9.312 1 93.44 158 ILE B N 1
ATOM 4235 C CA . ILE B 1 158 ? -7.934 16.109 -10.242 1 93.44 158 ILE B CA 1
ATOM 4236 C C . ILE B 1 158 ? -9.43 16.328 -10.031 1 93.44 158 ILE B C 1
ATOM 4238 O O . ILE B 1 158 ? -10.188 16.438 -11 1 93.44 158 ILE B O 1
ATOM 4242 N N . SER B 1 159 ? -9.852 16.375 -8.781 1 92.12 159 SER B N 1
ATOM 4243 C CA . SER B 1 159 ? -11.25 16.625 -8.453 1 92.12 159 SER B CA 1
ATOM 4244 C C . SER B 1 159 ? -11.406 17.078 -7.012 1 92.12 159 SER B C 1
ATOM 4246 O O . SER B 1 159 ? -10.578 16.75 -6.156 1 92.12 159 SER B O 1
ATOM 4248 N N . SER B 1 160 ? -12.375 17.875 -6.789 1 92.12 160 SER B N 1
ATOM 4249 C CA . SER B 1 160 ? -12.828 18.281 -5.461 1 92.12 160 SER B CA 1
ATOM 4250 C C . SER B 1 160 ? -14.352 18.406 -5.414 1 92.12 160 SER B C 1
ATOM 4252 O O . SER B 1 160 ? -14.938 19.156 -6.195 1 92.12 160 SER B O 1
ATOM 4254 N N . PRO B 1 161 ? -14.977 17.703 -4.527 1 87.5 161 PRO B N 1
ATOM 4255 C CA . PRO B 1 161 ? -16.438 17.797 -4.445 1 87.5 161 PRO B CA 1
ATOM 4256 C C . PRO B 1 161 ? -16.906 19.062 -3.738 1 87.5 161 PRO B C 1
ATOM 4258 O O . PRO B 1 161 ? -18.109 19.375 -3.758 1 87.5 161 PRO B O 1
ATOM 4261 N N . PHE B 1 162 ? -16.016 19.828 -3.275 1 86.06 162 PHE B N 1
ATOM 4262 C CA . PHE B 1 162 ? -16.406 20.906 -2.369 1 86.06 162 PHE B CA 1
ATOM 4263 C C . PHE B 1 162 ? -16.094 22.266 -2.979 1 86.06 162 PHE B C 1
ATOM 4265 O O . PHE B 1 162 ? -16.75 23.266 -2.658 1 86.06 162 PHE B O 1
ATOM 4272 N N . VAL B 1 163 ? -15.016 22.328 -3.666 1 88.25 163 VAL B N 1
ATOM 4273 C CA . VAL B 1 163 ? -14.602 23.578 -4.305 1 88.25 163 VAL B CA 1
ATOM 4274 C C . VAL B 1 163 ? -14.422 23.344 -5.805 1 88.25 163 VAL B C 1
ATOM 4276 O O . VAL B 1 163 ? -13.844 22.344 -6.227 1 88.25 163 VAL B O 1
ATOM 4279 N N . ASP B 1 164 ? -15 24.234 -6.551 1 91.12 164 ASP B N 1
ATOM 4280 C CA . ASP B 1 164 ? -14.75 24.219 -7.988 1 91.12 164 ASP B CA 1
ATOM 4281 C C . ASP B 1 164 ? -13.492 25.016 -8.328 1 91.12 164 ASP B C 1
ATOM 4283 O O . ASP B 1 164 ? -13.516 26.25 -8.391 1 91.12 164 ASP B O 1
ATOM 4287 N N . PHE B 1 165 ? -12.461 24.312 -8.508 1 91.06 165 PHE B N 1
ATOM 4288 C CA . PHE B 1 165 ? -11.18 24.969 -8.758 1 91.06 165 PHE B CA 1
ATOM 4289 C C . PHE B 1 165 ? -11.062 25.391 -10.219 1 91.06 165 PHE B C 1
ATOM 4291 O O . PHE B 1 165 ? -10.133 26.109 -10.594 1 91.06 165 PHE B O 1
ATOM 4298 N N . GLU B 1 166 ? -12.086 25.203 -10.914 1 81.19 166 GLU B N 1
ATOM 4299 C CA . GLU B 1 166 ? -12.07 25.594 -12.32 1 81.19 166 GLU B CA 1
ATOM 4300 C C . GLU B 1 166 ? -10.711 25.344 -12.953 1 81.19 166 GLU B C 1
ATOM 4302 O O . GLU B 1 166 ? -10.023 24.375 -12.586 1 81.19 166 GLU B O 1
ATOM 4307 N N . ASP B 1 167 ? -10.289 25.984 -13.891 1 84.44 167 ASP B N 1
ATOM 4308 C CA . ASP B 1 167 ? -9.008 25.797 -14.57 1 84.44 167 ASP B CA 1
ATOM 4309 C C . ASP B 1 167 ? -7.926 26.672 -13.953 1 84.44 167 ASP B C 1
ATOM 4311 O O . ASP B 1 167 ? -7.082 27.219 -14.664 1 84.44 167 ASP B O 1
ATOM 4315 N N . VAL B 1 168 ? -8.039 26.766 -12.617 1 90.44 168 VAL B N 1
ATOM 4316 C CA . VAL B 1 168 ? -7.027 27.594 -11.961 1 90.44 168 VAL B CA 1
ATOM 4317 C C . VAL B 1 168 ? -5.82 26.734 -11.586 1 90.44 168 VAL B C 1
ATOM 4319 O O . VAL B 1 168 ? -5.965 25.672 -10.984 1 90.44 168 VAL B O 1
ATOM 4322 N N . ASP B 1 169 ? -4.664 27.203 -11.945 1 94.88 169 ASP B N 1
ATOM 4323 C CA . ASP B 1 169 ? -3.396 26.578 -11.586 1 94.88 169 ASP B CA 1
ATOM 4324 C C . ASP B 1 169 ? -2.812 27.219 -10.328 1 94.88 169 ASP B C 1
ATOM 4326 O O . ASP B 1 169 ? -2.004 28.141 -10.406 1 94.88 169 ASP B O 1
ATOM 4330 N N . LEU B 1 170 ? -3.203 26.656 -9.156 1 96.5 170 LEU B N 1
ATOM 4331 C CA . LEU B 1 170 ? -2.773 27.203 -7.871 1 96.5 170 LEU B CA 1
ATOM 4332 C C . LEU B 1 170 ? -1.261 27.109 -7.715 1 96.5 170 LEU B C 1
ATOM 4334 O O . LEU B 1 170 ? -0.614 28.047 -7.266 1 96.5 170 LEU B O 1
ATOM 4338 N N . VAL B 1 171 ? -0.688 25.969 -8.047 1 97.69 171 VAL B N 1
ATOM 4339 C CA . VAL B 1 171 ? 0.743 25.734 -7.898 1 97.69 171 VAL B CA 1
ATOM 4340 C C . VAL B 1 171 ? 1.529 26.719 -8.742 1 97.69 171 VAL B C 1
ATOM 4342 O O . VAL B 1 171 ? 2.414 27.422 -8.242 1 97.69 171 VAL B O 1
ATOM 4345 N N . GLY B 1 172 ? 1.165 26.797 -10.031 1 97.31 172 GLY B N 1
ATOM 4346 C CA . GLY B 1 172 ? 1.842 27.734 -10.914 1 97.31 172 GLY B CA 1
ATOM 4347 C C . GLY B 1 172 ? 1.722 29.188 -10.453 1 97.31 172 GLY B C 1
ATOM 4348 O O . GLY B 1 172 ? 2.686 29.953 -10.539 1 97.31 172 GLY B O 1
ATOM 4349 N N . HIS B 1 173 ? 0.546 29.547 -9.961 1 97 173 HIS B N 1
ATOM 4350 C CA . HIS B 1 173 ? 0.298 30.906 -9.484 1 97 173 HIS B CA 1
ATOM 4351 C C . HIS B 1 173 ? 1.258 31.281 -8.359 1 97 173 HIS B C 1
ATOM 4353 O O . HIS B 1 173 ? 1.921 32.312 -8.43 1 97 173 HIS B O 1
ATOM 4359 N N . PHE B 1 174 ? 1.379 30.469 -7.414 1 98.06 174 PHE B N 1
ATOM 4360 C CA . PHE B 1 174 ? 2.162 30.812 -6.234 1 98.06 174 PHE B CA 1
ATOM 4361 C C . PHE B 1 174 ? 3.652 30.625 -6.5 1 98.06 174 PHE B C 1
ATOM 4363 O O . PHE B 1 174 ? 4.484 31.344 -5.938 1 98.06 174 PHE B O 1
ATOM 4370 N N . GLU B 1 175 ? 3.994 29.609 -7.332 1 98.12 175 GLU B N 1
ATOM 4371 C CA . GLU B 1 175 ? 5.395 29.469 -7.719 1 98.12 175 GLU B CA 1
ATOM 4372 C C . GLU B 1 175 ? 5.891 30.719 -8.445 1 98.12 175 GLU B C 1
ATOM 4374 O O . GLU B 1 175 ? 7.02 31.156 -8.219 1 98.12 175 GLU B O 1
ATOM 4379 N N . GLN B 1 176 ? 5.086 31.203 -9.344 1 97.69 176 GLN B N 1
ATOM 4380 C CA . GLN B 1 176 ? 5.453 32.406 -10.094 1 97.69 176 GLN B CA 1
ATOM 4381 C C . GLN B 1 176 ? 5.535 33.625 -9.18 1 97.69 176 GLN B C 1
ATOM 4383 O O . GLN B 1 176 ? 6.434 34.469 -9.328 1 97.69 176 GLN B O 1
ATOM 4388 N N . ARG B 1 177 ? 4.691 33.719 -8.289 1 97.06 177 ARG B N 1
ATOM 4389 C CA . ARG B 1 177 ? 4.586 34.906 -7.438 1 97.06 177 ARG B CA 1
ATOM 4390 C C . ARG B 1 177 ? 5.699 34.906 -6.395 1 97.06 177 ARG B C 1
ATOM 4392 O O . ARG B 1 177 ? 6.266 35.969 -6.113 1 97.06 177 ARG B O 1
ATOM 4399 N N . TYR B 1 178 ? 6 33.781 -5.797 1 97.69 178 TYR B N 1
ATOM 4400 C CA . TYR B 1 178 ? 6.875 33.75 -4.629 1 97.69 178 TYR B CA 1
ATOM 4401 C C . TYR B 1 178 ? 8.203 33.094 -4.957 1 97.69 178 TYR B C 1
ATOM 4403 O O . TYR B 1 178 ? 9.156 33.156 -4.172 1 97.69 178 TYR B O 1
ATOM 4411 N N . HIS B 1 179 ? 8.328 32.406 -6.059 1 98.06 179 HIS B N 1
ATOM 4412 C CA . HIS B 1 179 ? 9.562 31.781 -6.547 1 98.06 179 HIS B CA 1
ATOM 4413 C C . HIS B 1 179 ? 10.094 30.766 -5.551 1 98.06 179 HIS B C 1
ATOM 4415 O O . HIS B 1 179 ? 11.297 30.734 -5.277 1 98.06 179 HIS B O 1
ATOM 4421 N N . VAL B 1 180 ? 9.227 30.047 -4.953 1 98.38 180 VAL B N 1
ATOM 4422 C CA . VAL B 1 180 ? 9.547 28.938 -4.07 1 98.38 180 VAL B CA 1
ATOM 4423 C C . VAL B 1 180 ? 8.75 27.703 -4.488 1 98.38 180 VAL B C 1
ATOM 4425 O O . VAL B 1 180 ? 7.738 27.812 -5.191 1 98.38 180 VAL B O 1
ATOM 4428 N N . PRO B 1 181 ? 9.242 26.5 -4.09 1 98.38 181 PRO B N 1
ATOM 4429 C CA . PRO B 1 181 ? 8.453 25.312 -4.398 1 98.38 181 PRO B CA 1
ATOM 4430 C C . PRO B 1 181 ? 7.062 25.328 -3.762 1 98.38 181 PRO B C 1
ATOM 4432 O O . PRO B 1 181 ? 6.906 25.812 -2.633 1 98.38 181 PRO B O 1
ATOM 4435 N N . VAL B 1 182 ? 6.086 24.906 -4.484 1 98.75 182 VAL B N 1
ATOM 4436 C CA . VAL B 1 182 ? 4.715 24.766 -4 1 98.75 182 VAL B CA 1
ATOM 4437 C C . VAL B 1 182 ? 4.285 23.297 -4.086 1 98.75 182 VAL B C 1
ATOM 4439 O O . VAL B 1 182 ? 4.344 22.688 -5.156 1 98.75 182 VAL B O 1
ATOM 4442 N N . ILE B 1 183 ? 3.908 22.766 -2.949 1 98.25 183 ILE B N 1
ATOM 4443 C CA . ILE B 1 183 ? 3.48 21.375 -2.865 1 98.25 183 ILE B CA 1
ATOM 4444 C C . ILE B 1 183 ? 1.974 21.312 -2.625 1 98.25 183 ILE B C 1
ATOM 4446 O O . ILE B 1 183 ? 1.445 22.031 -1.77 1 98.25 183 ILE B O 1
ATOM 4450 N N . MET B 1 184 ? 1.346 20.531 -3.383 1 98.38 184 MET B N 1
ATOM 4451 C CA . MET B 1 184 ? -0.093 20.328 -3.24 1 98.38 184 MET B CA 1
ATOM 4452 C C . MET B 1 184 ? -0.407 18.859 -2.986 1 98.38 184 MET B C 1
ATOM 4454 O O . MET B 1 184 ? 0.167 17.969 -3.627 1 98.38 184 MET B O 1
ATOM 4458 N N . GLU B 1 185 ? -1.257 18.578 -2.012 1 98.31 185 GLU B N 1
ATOM 4459 C CA . GLU B 1 185 ? -1.587 17.188 -1.676 1 98.31 185 GLU B CA 1
ATOM 4460 C C . GLU B 1 185 ? -2.969 17.094 -1.034 1 98.31 185 GLU B C 1
ATOM 4462 O O . GLU B 1 185 ? -3.514 18.094 -0.569 1 98.31 185 GLU B O 1
ATOM 4467 N N . ASN B 1 186 ? -3.576 15.93 -1.062 1 98.06 186 ASN B N 1
ATOM 4468 C CA . ASN B 1 186 ? -4.84 15.609 -0.409 1 98.06 186 ASN B CA 1
ATOM 4469 C C . ASN B 1 186 ? -4.742 15.75 1.106 1 98.06 186 ASN B C 1
ATOM 4471 O O . ASN B 1 186 ? -3.73 15.383 1.706 1 98.06 186 ASN B O 1
ATOM 4475 N N . GLU B 1 187 ? -5.809 16.25 1.695 1 97.94 187 GLU B N 1
ATOM 4476 C CA . GLU B 1 187 ? -5.809 16.562 3.121 1 97.94 187 GLU B CA 1
ATOM 4477 C C . GLU B 1 187 ? -5.613 15.312 3.967 1 97.94 187 GLU B C 1
ATOM 4479 O O . GLU B 1 187 ? -4.945 15.352 5 1 97.94 187 GLU B O 1
ATOM 4484 N N . ALA B 1 188 ? -6.23 14.18 3.611 1 98.06 188 ALA B N 1
ATOM 4485 C CA . ALA B 1 188 ? -6.082 12.945 4.379 1 98.06 188 ALA B CA 1
ATOM 4486 C C . ALA B 1 188 ? -4.652 12.422 4.301 1 98.06 188 ALA B C 1
ATOM 4488 O O . ALA B 1 188 ? -4.113 11.914 5.289 1 98.06 188 ALA B O 1
ATOM 4489 N N . ASN B 1 189 ? -4.047 12.5 3.143 1 98.5 189 ASN B N 1
ATOM 4490 C CA . ASN B 1 189 ? -2.645 12.133 2.982 1 98.5 189 ASN B CA 1
ATOM 4491 C C . ASN B 1 189 ? -1.745 12.945 3.91 1 98.5 189 ASN B C 1
ATOM 4493 O O . ASN B 1 189 ? -0.833 12.398 4.535 1 98.5 189 ASN B O 1
ATOM 4497 N N . LEU B 1 190 ? -2.025 14.195 3.973 1 98.38 190 LEU B N 1
ATOM 4498 C CA . LEU B 1 190 ? -1.226 15.078 4.82 1 98.38 190 LEU B CA 1
ATOM 4499 C C . LEU B 1 190 ? -1.408 14.727 6.293 1 98.38 190 LEU B C 1
ATOM 4501 O O . LEU B 1 190 ? -0.466 14.836 7.082 1 98.38 190 LEU B O 1
ATOM 4505 N N . SER B 1 191 ? -2.621 14.312 6.641 1 97.88 191 SER B N 1
ATOM 4506 C CA . SER B 1 191 ? -2.848 13.852 8.008 1 97.88 191 SER B CA 1
ATOM 4507 C C . SER B 1 191 ? -1.979 12.641 8.328 1 97.88 191 SER B C 1
ATOM 4509 O O . SER B 1 191 ? -1.47 12.516 9.445 1 97.88 191 SER B O 1
ATOM 4511 N N . ALA B 1 192 ? -1.83 11.758 7.406 1 97.81 192 ALA B N 1
ATOM 4512 C CA . ALA B 1 192 ? -0.976 10.594 7.602 1 97.81 192 ALA B CA 1
ATOM 4513 C C . ALA B 1 192 ? 0.485 11 7.766 1 97.81 192 ALA B C 1
ATOM 4515 O O . ALA B 1 192 ? 1.191 10.469 8.625 1 97.81 192 ALA B O 1
ATOM 4516 N N . ILE B 1 193 ? 0.913 11.922 6.953 1 97.69 193 ILE B N 1
ATOM 4517 C CA . ILE B 1 193 ? 2.281 12.422 7.023 1 97.69 193 ILE B CA 1
ATOM 4518 C C . ILE B 1 193 ? 2.533 13.047 8.398 1 97.69 193 ILE B C 1
ATOM 4520 O O . ILE B 1 193 ? 3.592 12.844 8.992 1 97.69 193 ILE B O 1
ATOM 4524 N N . PHE B 1 194 ? 1.566 13.781 8.898 1 97.81 194 PHE B N 1
ATOM 4525 C CA . PHE B 1 194 ? 1.657 14.375 10.227 1 97.81 194 PHE B CA 1
ATOM 4526 C C . PHE B 1 194 ? 1.94 13.312 11.281 1 97.81 194 PHE B C 1
ATOM 4528 O O . PHE B 1 194 ? 2.846 13.469 12.102 1 97.81 194 PHE B O 1
ATOM 4535 N N . GLU B 1 195 ? 1.141 12.195 11.242 1 96.81 195 GLU B N 1
ATOM 4536 C CA . GLU B 1 195 ? 1.287 11.141 12.242 1 96.81 195 GLU B CA 1
ATOM 4537 C C . GLU B 1 195 ? 2.699 10.555 12.227 1 96.81 195 GLU B C 1
ATOM 4539 O O . GLU B 1 195 ? 3.223 10.164 13.266 1 96.81 195 GLU B O 1
ATOM 4544 N N . GLN B 1 196 ? 3.281 10.562 11.086 1 95.56 196 GLN B N 1
ATOM 4545 C CA . GLN B 1 196 ? 4.609 9.969 10.953 1 95.56 196 GLN B CA 1
ATOM 4546 C C . GLN B 1 196 ? 5.695 10.945 11.391 1 95.56 196 GLN B C 1
ATOM 4548 O O . GLN B 1 196 ? 6.512 10.625 12.258 1 95.56 196 GLN B O 1
ATOM 4553 N N . ASP B 1 197 ? 5.688 12.07 10.859 1 96.56 197 ASP B N 1
ATOM 4554 C CA . ASP B 1 197 ? 6.836 12.969 10.961 1 96.56 197 ASP B CA 1
ATOM 4555 C C . ASP B 1 197 ? 6.832 13.711 12.297 1 96.56 197 ASP B C 1
ATOM 4557 O O . ASP B 1 197 ? 7.863 14.234 12.727 1 96.56 197 ASP B O 1
ATOM 4561 N N . TYR B 1 198 ? 5.73 13.828 12.938 1 96.62 198 TYR B N 1
ATOM 4562 C CA . TYR B 1 198 ? 5.668 14.516 14.227 1 96.62 198 TYR B CA 1
ATOM 4563 C C . TYR B 1 198 ? 5.617 13.516 15.375 1 96.62 198 TYR B C 1
ATOM 4565 O O . TYR B 1 198 ? 5.281 13.875 16.5 1 96.62 198 TYR B O 1
ATOM 4573 N N . SER B 1 199 ? 5.859 12.273 15.047 1 93.69 199 SER B N 1
ATOM 4574 C CA . SER B 1 199 ? 6.016 11.227 16.047 1 93.69 199 SER B CA 1
ATOM 4575 C C . SER B 1 199 ? 7.488 10.883 16.266 1 93.69 199 SER B C 1
ATOM 4577 O O . SER B 1 199 ? 8.273 10.883 15.328 1 93.69 199 SER B O 1
ATOM 4579 N N . LYS B 1 20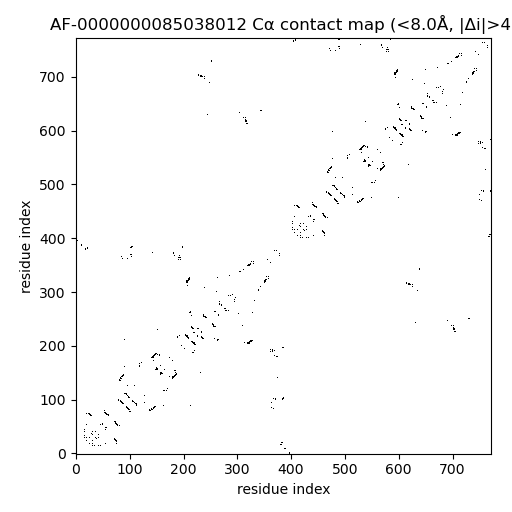0 ? 7.82 10.602 17.531 1 90.56 200 LYS B N 1
ATOM 4580 C CA . LYS B 1 200 ? 9.18 10.148 17.812 1 90.56 200 LYS B CA 1
ATOM 4581 C C . LYS B 1 200 ? 9.383 8.711 17.344 1 90.56 200 LYS B C 1
ATOM 4583 O O . LYS B 1 200 ? 10.484 8.336 16.938 1 90.56 200 LYS B O 1
ATOM 4588 N N . GLN B 1 201 ? 8.312 8.031 17.438 1 91.06 201 GLN B N 1
ATOM 4589 C CA . GLN B 1 201 ? 8.375 6.648 16.984 1 91.06 201 GLN B CA 1
ATOM 4590 C C . GLN B 1 201 ? 8.195 6.551 15.477 1 91.06 201 GLN B C 1
ATOM 4592 O O . GLN B 1 201 ? 7.324 7.211 14.906 1 91.06 201 GLN B O 1
ATOM 4597 N N . GLU B 1 202 ? 9.102 5.789 14.922 1 89.69 202 GLU B N 1
ATOM 4598 C CA . GLU B 1 202 ? 8.953 5.559 13.492 1 89.69 202 GLU B CA 1
ATOM 4599 C C . GLU B 1 202 ? 7.844 4.559 13.203 1 89.69 202 GLU B C 1
ATOM 4601 O O . GLU B 1 202 ? 7.836 3.453 13.75 1 89.69 202 GLU B O 1
ATOM 4606 N N . LEU B 1 203 ? 6.961 4.977 12.391 1 92.06 203 LEU B N 1
ATOM 4607 C CA . LEU B 1 203 ? 5.855 4.105 12.008 1 92.06 203 LEU B CA 1
ATOM 4608 C C . LEU B 1 203 ? 6.098 3.496 10.633 1 92.06 203 LEU B C 1
ATOM 4610 O O . LEU B 1 203 ? 6.551 4.184 9.711 1 92.06 203 LEU B O 1
ATOM 4614 N N . GLN B 1 204 ? 5.895 2.248 10.469 1 92.69 204 GLN B N 1
ATOM 4615 C CA . GLN B 1 204 ? 6.172 1.527 9.227 1 92.69 204 GLN B CA 1
ATOM 4616 C C . GLN B 1 204 ? 4.965 1.557 8.297 1 92.69 204 GLN B C 1
ATOM 4618 O O . GLN B 1 204 ? 5.117 1.741 7.086 1 92.69 204 GLN B O 1
ATOM 4623 N N . SER B 1 205 ? 3.875 1.283 8.828 1 95.81 205 SER B N 1
ATOM 4624 C CA . SER B 1 205 ? 2.635 1.232 8.062 1 95.81 205 SER B CA 1
ATOM 4625 C C . SER B 1 205 ? 1.451 1.716 8.898 1 95.81 205 SER B C 1
ATOM 4627 O O . SER B 1 205 ? 1.229 1.235 10.008 1 95.81 205 SER B O 1
ATOM 4629 N N . LEU B 1 206 ? 0.739 2.695 8.375 1 97.5 206 LEU B N 1
ATOM 4630 C CA . LEU B 1 206 ? -0.441 3.18 9.078 1 97.5 206 LEU B CA 1
ATOM 4631 C C . LEU B 1 206 ? -1.51 3.648 8.094 1 97.5 206 LEU B C 1
ATOM 4633 O O . LEU B 1 206 ? -1.226 3.852 6.914 1 97.5 206 LEU B O 1
ATOM 4637 N N . VAL B 1 207 ? -2.734 3.686 8.562 1 98.44 207 VAL B N 1
ATOM 4638 C CA . VAL B 1 207 ? -3.877 4.281 7.879 1 98.44 207 VAL B CA 1
ATOM 4639 C C . VAL B 1 207 ? -4.453 5.414 8.727 1 98.44 207 VAL B C 1
ATOM 4641 O O . VAL B 1 207 ? -4.711 5.23 9.922 1 98.44 207 VAL B O 1
ATOM 4644 N N . SER B 1 208 ? -4.527 6.566 8.133 1 98.44 208 SER B N 1
ATOM 4645 C CA . SER B 1 208 ? -5.156 7.695 8.812 1 98.44 208 SER B CA 1
ATOM 4646 C C . SER B 1 208 ? -6.5 8.039 8.18 1 98.44 208 SER B C 1
ATOM 4648 O O . SER B 1 208 ? -6.551 8.609 7.086 1 98.44 208 SER B O 1
ATOM 4650 N N . ILE B 1 209 ? -7.555 7.742 8.883 1 98.5 209 ILE B N 1
ATOM 4651 C CA . ILE B 1 209 ? -8.906 8.039 8.406 1 98.5 209 ILE B CA 1
ATOM 4652 C C . ILE B 1 209 ? -9.289 9.461 8.797 1 98.5 209 ILE B C 1
ATOM 4654 O O . ILE B 1 209 ? -9.281 9.805 9.984 1 98.5 209 ILE B O 1
ATOM 4658 N N . SER B 1 210 ? -9.57 10.234 7.797 1 97.75 210 SER B N 1
ATOM 4659 C CA . SER B 1 210 ? -9.984 11.625 7.996 1 97.75 210 SER B CA 1
ATOM 4660 C C . SER B 1 210 ? -11.477 11.797 7.742 1 97.75 210 SER B C 1
ATOM 4662 O O . SER B 1 210 ? -11.961 11.5 6.648 1 97.75 210 SER B O 1
ATOM 4664 N N . ILE B 1 211 ? -12.203 12.281 8.727 1 97.12 211 ILE B N 1
ATOM 4665 C CA . ILE B 1 211 ? -13.648 12.5 8.609 1 97.12 211 ILE B CA 1
ATOM 4666 C C . ILE B 1 211 ? -13.969 13.977 8.828 1 97.12 211 ILE B C 1
ATOM 4668 O O . ILE B 1 211 ? -13.938 14.461 9.969 1 97.12 211 ILE B O 1
ATOM 4672 N N . HIS B 1 212 ? -14.289 14.688 7.852 1 94.88 212 HIS B N 1
ATOM 4673 C CA . HIS B 1 212 ? -14.641 16.109 7.805 1 94.88 212 HIS B CA 1
ATOM 4674 C C . HIS B 1 212 ? -15.844 16.344 6.898 1 94.88 212 HIS B C 1
ATOM 4676 O O . HIS B 1 212 ? -16.875 15.688 7.047 1 94.88 212 HIS B O 1
ATOM 4682 N N . GLU B 1 213 ? -15.672 17.312 5.941 1 91.06 213 GLU B N 1
ATOM 4683 C CA . GLU B 1 213 ? -16.734 17.5 4.953 1 91.06 213 GLU B CA 1
ATOM 4684 C C . GLU B 1 213 ? -16.906 16.234 4.105 1 91.06 213 GLU B C 1
ATOM 4686 O O . GLU B 1 213 ? -18.031 15.938 3.664 1 91.06 213 GLU B O 1
ATOM 4691 N N . GLY B 1 214 ? -15.898 15.578 3.945 1 93.31 214 GLY B N 1
ATOM 4692 C CA . GLY B 1 214 ? -15.828 14.258 3.328 1 93.31 214 GLY B CA 1
ATOM 4693 C C . GLY B 1 214 ? -15.008 13.266 4.133 1 93.31 214 GLY B C 1
ATOM 4694 O O . GLY B 1 214 ? -14.656 13.531 5.281 1 93.31 214 GLY B O 1
ATOM 4695 N N . VAL B 1 215 ? -14.914 12.117 3.625 1 96.31 215 VAL B N 1
ATOM 4696 C CA . VAL B 1 215 ? -14.141 11.086 4.305 1 96.31 215 VAL B CA 1
ATOM 4697 C C . VAL B 1 215 ? -13.055 10.555 3.369 1 96.31 215 VAL B C 1
ATOM 4699 O O . VAL B 1 215 ? -13.305 10.32 2.186 1 96.31 215 VAL B O 1
ATOM 4702 N N . GLY B 1 216 ? -11.852 10.469 3.824 1 97.5 216 GLY B N 1
ATOM 4703 C CA . GLY B 1 216 ? -10.719 9.898 3.123 1 97.5 216 GLY B CA 1
ATOM 4704 C C . GLY B 1 216 ? -9.711 9.25 4.051 1 97.5 216 GLY B C 1
ATOM 4705 O O . GLY B 1 216 ? -9.828 9.352 5.273 1 97.5 216 GLY B O 1
ATOM 4706 N N . ALA B 1 217 ? -8.805 8.539 3.463 1 98.44 217 ALA B N 1
ATOM 4707 C CA . ALA B 1 217 ? -7.75 7.91 4.254 1 98.44 217 ALA B CA 1
ATOM 4708 C C . ALA B 1 217 ? -6.383 8.156 3.625 1 98.44 217 ALA B C 1
ATOM 4710 O O . ALA B 1 217 ? -6.23 8.078 2.402 1 98.44 217 ALA B O 1
ATOM 4711 N N . GLY B 1 218 ? -5.453 8.633 4.422 1 98.62 218 GLY B N 1
ATOM 4712 C CA . GLY B 1 218 ? -4.051 8.617 4.043 1 98.62 218 GLY B CA 1
ATOM 4713 C C . GLY B 1 218 ? -3.344 7.328 4.43 1 98.62 218 GLY B C 1
ATOM 4714 O O . GLY B 1 218 ? -3.566 6.793 5.516 1 98.62 218 GLY B O 1
ATOM 4715 N N . ILE B 1 219 ? -2.543 6.832 3.52 1 98.12 219 ILE B N 1
ATOM 4716 C CA . ILE B 1 219 ? -1.919 5.527 3.715 1 98.12 219 ILE B CA 1
ATOM 4717 C C . ILE B 1 219 ? -0.399 5.676 3.688 1 98.12 219 ILE B C 1
ATOM 4719 O O . ILE B 1 219 ? 0.16 6.234 2.742 1 98.12 219 ILE B O 1
ATOM 4723 N N . LEU B 1 220 ? 0.197 5.293 4.73 1 96.94 220 LEU B N 1
ATOM 4724 C CA . LEU B 1 220 ? 1.649 5.164 4.766 1 96.94 220 LEU B CA 1
ATOM 4725 C C . LEU B 1 220 ? 2.064 3.695 4.727 1 96.94 220 LEU B C 1
ATOM 4727 O O . LEU B 1 220 ? 1.64 2.902 5.566 1 96.94 220 LEU B O 1
ATOM 4731 N N . LEU B 1 221 ? 2.793 3.328 3.746 1 95.56 221 LEU B N 1
ATOM 4732 C CA . LEU B 1 221 ? 3.312 1.975 3.586 1 95.56 221 LEU B CA 1
ATOM 4733 C C . LEU B 1 221 ? 4.836 1.982 3.52 1 95.56 221 LEU B C 1
ATOM 4735 O O . LEU B 1 221 ? 5.426 2.727 2.732 1 95.56 221 LEU B O 1
ATOM 4739 N N . ASN B 1 222 ? 5.488 1.158 4.332 1 90.81 222 ASN B N 1
ATOM 4740 C CA . ASN B 1 222 ? 6.945 1.126 4.395 1 90.81 222 ASN B CA 1
ATOM 4741 C C . ASN B 1 222 ? 7.527 2.523 4.578 1 90.81 222 ASN B C 1
ATOM 4743 O O . ASN B 1 222 ? 8.414 2.936 3.826 1 90.81 222 ASN B O 1
ATOM 4747 N N . LYS B 1 223 ? 6.914 3.271 5.398 1 92.56 223 LYS B N 1
ATOM 4748 C CA . LYS B 1 223 ? 7.379 4.57 5.883 1 92.56 223 LYS B CA 1
ATOM 4749 C C . LYS B 1 223 ? 7.164 5.656 4.832 1 92.56 223 LYS B C 1
ATOM 4751 O O . LYS B 1 223 ? 7.672 6.77 4.969 1 92.56 223 LYS B O 1
ATOM 4756 N N . GLN B 1 224 ? 6.461 5.309 3.785 1 94.25 224 GLN B N 1
ATOM 4757 C CA . GLN B 1 224 ? 6.246 6.277 2.715 1 94.25 224 GLN B CA 1
ATOM 4758 C C . GLN B 1 224 ? 4.758 6.438 2.414 1 94.25 224 GLN B C 1
ATOM 4760 O O . GLN B 1 224 ? 3.998 5.469 2.471 1 94.25 224 GLN B O 1
ATOM 4765 N N . LEU B 1 225 ? 4.426 7.641 2.059 1 96.5 225 LEU B N 1
ATOM 4766 C CA . LEU B 1 225 ? 3.051 7.902 1.647 1 96.5 225 LEU B CA 1
ATOM 4767 C C . LEU B 1 225 ? 2.723 7.164 0.354 1 96.5 225 LEU B C 1
ATOM 4769 O O . LEU B 1 225 ? 3.504 7.191 -0.598 1 96.5 225 LEU B O 1
ATOM 4773 N N . TYR B 1 226 ? 1.692 6.48 0.37 1 96.81 226 TYR B N 1
ATOM 4774 C CA . TYR B 1 226 ? 1.188 5.801 -0.82 1 96.81 226 TYR B CA 1
ATOM 4775 C C . TYR B 1 226 ? -0.05 6.504 -1.364 1 96.81 226 TYR B C 1
ATOM 4777 O O . TYR B 1 226 ? -1.079 6.57 -0.688 1 96.81 226 TYR B O 1
ATOM 4785 N N . THR B 1 227 ? 0.03 7.008 -2.584 1 97.06 227 THR B N 1
ATOM 4786 C CA . THR B 1 227 ? -1.074 7.805 -3.109 1 97.06 227 THR B CA 1
ATOM 4787 C C . THR B 1 227 ? -1.792 7.059 -4.23 1 97.06 227 THR B C 1
ATOM 4789 O O . THR B 1 227 ? -2.85 7.492 -4.691 1 97.06 227 THR B O 1
ATOM 4792 N N . GLY B 1 228 ? -1.254 5.891 -4.676 1 96.31 228 GLY B N 1
ATOM 4793 C CA . GLY B 1 228 ? -1.859 5.121 -5.754 1 96.31 228 GLY B CA 1
ATOM 4794 C C . GLY B 1 228 ? -1.369 5.531 -7.129 1 96.31 228 GLY B C 1
ATOM 4795 O O . GLY B 1 228 ? -0.429 6.32 -7.25 1 96.31 228 GLY B O 1
ATOM 4796 N N . ASN B 1 229 ? -1.936 4.914 -8.141 1 94.56 229 ASN B N 1
ATOM 4797 C CA . ASN B 1 229 ? -1.516 5.129 -9.523 1 94.56 229 ASN B CA 1
ATOM 4798 C C . ASN B 1 229 ? -1.928 6.508 -10.031 1 94.56 229 ASN B C 1
ATOM 4800 O O . ASN B 1 229 ? -1.224 7.113 -10.836 1 94.56 229 ASN B O 1
ATOM 4804 N N . TYR B 1 230 ? -3.07 7.039 -9.539 1 94.56 230 TYR B N 1
ATOM 4805 C CA . TYR B 1 230 ? -3.574 8.328 -10.008 1 94.56 230 TYR B CA 1
ATOM 4806 C C . TYR B 1 230 ? -3.98 9.211 -8.828 1 94.56 230 TYR B C 1
ATOM 4808 O O . TYR B 1 230 ? -4.867 10.055 -8.961 1 94.56 230 TYR B O 1
ATOM 4816 N N . GLY B 1 231 ? -3.379 8.914 -7.691 1 95.88 231 GLY B N 1
ATOM 4817 C CA . GLY B 1 231 ? -3.596 9.758 -6.531 1 95.88 231 GLY B CA 1
ATOM 4818 C C . GLY B 1 231 ? -4.906 9.469 -5.82 1 95.88 231 GLY B C 1
ATOM 4819 O O . GLY B 1 231 ? -5.379 10.289 -5.027 1 95.88 231 GLY B O 1
ATOM 4820 N N . ARG B 1 232 ? -5.52 8.328 -6.027 1 96.69 232 ARG B N 1
ATOM 4821 C CA . ARG B 1 232 ? -6.867 8.078 -5.523 1 96.69 232 ARG B CA 1
ATOM 4822 C C . ARG B 1 232 ? -6.852 7.031 -4.414 1 96.69 232 ARG B C 1
ATOM 4824 O O . ARG B 1 232 ? -7.91 6.613 -3.936 1 96.69 232 ARG B O 1
ATOM 4831 N N . ALA B 1 233 ? -5.625 6.594 -4.027 1 97.31 233 ALA B N 1
ATOM 4832 C CA . ALA B 1 233 ? -5.566 5.609 -2.951 1 97.31 233 ALA B CA 1
ATOM 4833 C C . ALA B 1 233 ? -6.16 6.168 -1.661 1 97.31 233 ALA B C 1
ATOM 4835 O O . ALA B 1 233 ? -5.805 7.27 -1.235 1 97.31 233 ALA B O 1
ATOM 4836 N N . GLY B 1 234 ? -7.113 5.438 -1.069 1 96.94 234 GLY B N 1
ATOM 4837 C CA . GLY B 1 234 ? -7.656 5.836 0.219 1 96.94 234 GLY B CA 1
ATOM 4838 C C . GLY B 1 234 ? -8.898 6.707 0.101 1 96.94 234 GLY B C 1
ATOM 4839 O O . GLY B 1 234 ? -9.32 7.332 1.076 1 96.94 234 GLY B O 1
ATOM 4840 N N . GLU B 1 235 ? -9.516 6.762 -1.064 1 96.06 235 GLU B N 1
ATOM 4841 C CA . GLU B 1 235 ? -10.781 7.469 -1.229 1 96.06 235 GLU B CA 1
ATOM 4842 C C . GLU B 1 235 ? -11.938 6.695 -0.599 1 96.06 235 GLU B C 1
ATOM 4844 O O . GLU B 1 235 ? -12.93 6.402 -1.265 1 96.06 235 GLU B O 1
ATOM 4849 N N . VAL B 1 236 ? -11.883 6.492 0.625 1 95.06 236 VAL B N 1
ATOM 4850 C CA . VAL B 1 236 ? -12.727 5.551 1.349 1 95.06 236 VAL B CA 1
ATOM 4851 C C . VAL B 1 236 ? -14.164 6.078 1.398 1 95.06 236 VAL B C 1
ATOM 4853 O O . VAL B 1 236 ? -15.102 5.309 1.594 1 95.06 236 VAL B O 1
ATOM 4856 N N . GLY B 1 237 ? -14.32 7.387 1.285 1 95.25 237 GLY B N 1
ATOM 4857 C CA . GLY B 1 237 ? -15.656 7.953 1.206 1 95.25 237 GLY B CA 1
ATOM 4858 C C . GLY B 1 237 ? -16.469 7.395 0.058 1 95.25 237 GLY B C 1
ATOM 4859 O O . GLY B 1 237 ? -17.703 7.422 0.096 1 95.25 237 GLY B O 1
ATOM 4860 N N . GLN B 1 238 ? -15.828 6.859 -0.917 1 93.94 238 GLN B N 1
ATOM 4861 C CA . GLN B 1 238 ? -16.484 6.352 -2.115 1 93.94 238 GLN B CA 1
ATOM 4862 C C . GLN B 1 238 ? -16.938 4.902 -1.929 1 93.94 238 GLN B C 1
ATOM 4864 O O . GLN B 1 238 ? -17.609 4.34 -2.791 1 93.94 238 GLN B O 1
ATOM 4869 N N . MET B 1 239 ? -16.609 4.297 -0.869 1 93.5 239 MET B N 1
ATOM 4870 C CA . MET B 1 239 ? -17.047 2.926 -0.625 1 93.5 239 MET B CA 1
ATOM 4871 C C . MET B 1 239 ? -18.562 2.842 -0.573 1 93.5 239 MET B C 1
ATOM 4873 O O . MET B 1 239 ? -19.219 3.666 0.071 1 93.5 239 MET B O 1
ATOM 4877 N N . LEU B 1 240 ? -19.094 1.835 -1.186 1 89.75 240 LEU B N 1
ATOM 4878 C CA . LEU B 1 240 ? -20.531 1.688 -1.343 1 89.75 240 LEU B CA 1
ATOM 4879 C C . LEU B 1 240 ? -21.156 1.106 -0.08 1 89.75 240 LEU B C 1
ATOM 4881 O O . LEU B 1 240 ? -20.547 0.285 0.602 1 89.75 240 LEU B O 1
ATOM 4885 N N . LEU B 1 241 ? -22.297 1.602 0.15 1 85.19 241 LEU B N 1
ATOM 4886 C CA . LEU B 1 241 ? -23.109 1.058 1.236 1 85.19 241 LEU B CA 1
ATOM 4887 C C . LEU B 1 241 ? -24.281 0.241 0.69 1 85.19 241 LEU B C 1
ATOM 4889 O O . LEU B 1 241 ? -24.984 0.687 -0.22 1 85.19 241 LEU B O 1
ATOM 4893 N N . THR B 1 242 ? -24.266 -1.02 0.982 1 75.38 242 THR B N 1
ATOM 4894 C CA . THR B 1 242 ? -25.391 -1.837 0.517 1 75.38 242 THR B CA 1
ATOM 4895 C C . THR B 1 242 ? -26.641 -1.55 1.332 1 75.38 242 THR B C 1
ATOM 4897 O O . THR B 1 242 ? -26.562 -1.297 2.535 1 75.38 242 THR B O 1
ATOM 4900 N N . GLU B 1 243 ? -27.766 -1.333 0.549 1 68.38 243 GLU B N 1
ATOM 4901 C CA . GLU B 1 243 ? -29.062 -1.105 1.189 1 68.38 243 GLU B CA 1
ATOM 4902 C C . GLU B 1 243 ? -29.797 -2.422 1.438 1 68.38 243 GLU B C 1
ATOM 4904 O O . GLU B 1 243 ? -29.969 -3.225 0.518 1 68.38 243 GLU B O 1
ATOM 4909 N N . PRO B 1 244 ? -30.078 -2.609 2.641 1 61.03 244 PRO B N 1
ATOM 4910 C CA . PRO B 1 244 ? -30.703 -3.885 3.002 1 61.03 244 PRO B CA 1
ATOM 4911 C C . PRO B 1 244 ? -31.938 -4.195 2.16 1 61.03 244 PRO B C 1
ATOM 4913 O O . PRO B 1 244 ? -32.188 -5.363 1.848 1 61.03 244 PRO B O 1
ATOM 4916 N N . ASP B 1 245 ? -32.594 -3.248 1.786 1 62.62 245 ASP B N 1
ATOM 4917 C CA . ASP B 1 245 ? -33.938 -3.465 1.215 1 62.62 245 ASP B CA 1
ATOM 4918 C C . ASP B 1 245 ? -33.844 -3.611 -0.303 1 62.62 245 ASP B C 1
ATOM 4920 O O . ASP B 1 245 ? -34.875 -3.879 -0.955 1 62.62 245 ASP B O 1
ATOM 4924 N N . LYS B 1 246 ? -32.781 -3.551 -0.804 1 66.44 246 LYS B N 1
ATOM 4925 C CA . LYS B 1 246 ? -32.688 -3.605 -2.26 1 66.44 246 LYS B CA 1
ATOM 4926 C C . LYS B 1 246 ? -31.5 -4.461 -2.707 1 66.44 246 LYS B C 1
ATOM 4928 O O . LYS B 1 246 ? -30.484 -3.936 -3.166 1 66.44 246 LYS B O 1
ATOM 4933 N N . PRO B 1 247 ? -31.859 -5.805 -2.742 1 63.62 247 PRO B N 1
ATOM 4934 C CA . PRO B 1 247 ? -30.781 -6.699 -3.195 1 63.62 247 PRO B CA 1
ATOM 4935 C C . PRO B 1 247 ? -30.516 -6.582 -4.691 1 63.62 247 PRO B C 1
ATOM 4937 O O . PRO B 1 247 ? -31.438 -6.32 -5.473 1 63.62 247 PRO B O 1
ATOM 4940 N N . ARG B 1 248 ? -29.375 -6.371 -5.238 1 68.75 248 ARG B N 1
ATOM 4941 C CA . ARG B 1 248 ? -28.922 -6.395 -6.629 1 68.75 248 ARG B CA 1
ATOM 4942 C C . ARG B 1 248 ? -29.125 -5.035 -7.289 1 68.75 248 ARG B C 1
ATOM 4944 O O . ARG B 1 248 ? -29.281 -4.949 -8.516 1 68.75 248 ARG B O 1
ATOM 4951 N N . GLN B 1 249 ? -29.375 -4.137 -6.371 1 80.88 249 GLN B N 1
ATOM 4952 C CA . GLN B 1 249 ? -29.422 -2.799 -6.953 1 80.88 249 GLN B CA 1
ATOM 4953 C C . GLN B 1 249 ? -28.125 -2.484 -7.703 1 80.88 249 GLN B C 1
ATOM 4955 O O . GLN B 1 249 ? -27.047 -2.92 -7.297 1 80.88 249 GLN B O 1
ATOM 4960 N N . ARG B 1 250 ? -28.469 -1.813 -8.867 1 86.31 250 ARG B N 1
ATOM 4961 C CA . ARG B 1 250 ? -27.281 -1.387 -9.602 1 86.31 250 ARG B CA 1
ATOM 4962 C C . ARG B 1 250 ? -26.328 -0.624 -8.688 1 86.31 250 ARG B C 1
ATOM 4964 O O . ARG B 1 250 ? -26.75 0.245 -7.922 1 86.31 250 ARG B O 1
ATOM 4971 N N . LEU B 1 251 ? -25.047 -1.031 -8.727 1 88.69 251 LEU B N 1
ATOM 4972 C CA . LEU B 1 251 ? -24.047 -0.439 -7.848 1 88.69 251 LEU B CA 1
ATOM 4973 C C . LEU B 1 251 ? -24.047 1.08 -7.973 1 88.69 251 LEU B C 1
ATOM 4975 O O . LEU B 1 251 ? -23.875 1.789 -6.98 1 88.69 251 LEU B O 1
ATOM 4979 N N . ALA B 1 252 ? -24.312 1.584 -9.188 1 86.62 252 ALA B N 1
ATOM 4980 C CA . ALA B 1 252 ? -24.312 3.02 -9.453 1 86.62 252 ALA B CA 1
ATOM 4981 C C . ALA B 1 252 ? -25.391 3.73 -8.648 1 86.62 252 ALA B C 1
ATOM 4983 O O . ALA B 1 252 ? -25.359 4.949 -8.477 1 86.62 252 ALA B O 1
ATOM 4984 N N . LYS B 1 253 ? -26.344 3.049 -8.172 1 87.56 253 LYS B N 1
ATOM 4985 C CA . LYS B 1 253 ? -27.484 3.637 -7.465 1 87.56 253 LYS B CA 1
ATOM 4986 C C . LYS B 1 253 ? -27.281 3.564 -5.953 1 87.56 253 LYS B C 1
ATOM 4988 O O . LYS B 1 253 ? -28.062 4.133 -5.191 1 87.56 253 LYS B O 1
ATOM 4993 N N . LEU B 1 254 ? -26.312 2.855 -5.562 1 88.12 254 LEU B N 1
ATOM 4994 C CA . LEU B 1 254 ? -26.031 2.762 -4.137 1 88.12 254 LEU B CA 1
ATOM 4995 C C . LEU B 1 254 ? -25.406 4.055 -3.617 1 88.12 254 LEU B C 1
ATOM 4997 O O . LEU B 1 254 ? -24.719 4.758 -4.359 1 88.12 254 LEU B O 1
ATOM 5001 N N . THR B 1 255 ? -25.703 4.336 -2.361 1 90.44 255 THR B N 1
ATOM 5002 C CA . THR B 1 255 ? -25.031 5.465 -1.717 1 90.44 255 THR B CA 1
ATOM 5003 C C . THR B 1 255 ? -23.641 5.062 -1.216 1 90.44 255 THR B C 1
ATOM 5005 O O . THR B 1 255 ? -23.359 3.875 -1.069 1 90.44 255 THR B O 1
ATOM 5008 N N . ASN B 1 256 ? -22.812 6.035 -1.141 1 92.75 256 ASN B N 1
ATOM 5009 C CA . ASN B 1 256 ? -21.484 5.758 -0.629 1 92.75 256 ASN B CA 1
ATOM 5010 C C . ASN B 1 256 ? -21.281 6.359 0.759 1 92.75 256 ASN B C 1
ATOM 5012 O O . ASN B 1 256 ? -22.172 7.023 1.29 1 92.75 256 ASN B O 1
ATOM 5016 N N . PHE B 1 257 ? -20.219 6.07 1.338 1 93.62 257 PHE B N 1
ATOM 5017 C CA . PHE B 1 257 ? -19.953 6.438 2.723 1 93.62 257 PHE B CA 1
ATOM 5018 C C . PHE B 1 257 ? -19.922 7.953 2.883 1 93.62 257 PHE B C 1
ATOM 5020 O O . PHE B 1 257 ? -20.391 8.484 3.887 1 93.62 257 PHE B O 1
ATOM 5027 N N . ASP B 1 258 ? -19.422 8.68 1.946 1 94.06 258 ASP B N 1
ATOM 5028 C CA . ASP B 1 258 ? -19.359 10.133 1.987 1 94.06 258 ASP B CA 1
ATOM 5029 C C . ASP B 1 258 ? -20.75 10.75 2.057 1 94.06 258 ASP B C 1
ATOM 5031 O O . ASP B 1 258 ? -21 11.633 2.875 1 94.06 258 ASP B O 1
ATOM 5035 N N . GLN B 1 259 ? -21.578 10.273 1.284 1 92.88 259 GLN B N 1
ATOM 5036 C CA . GLN B 1 259 ? -22.922 10.812 1.15 1 92.88 259 GLN B CA 1
ATOM 5037 C C . GLN B 1 259 ? -23.734 10.586 2.42 1 92.88 259 GLN B C 1
ATOM 5039 O O . GLN B 1 259 ? -24.594 11.391 2.764 1 92.88 259 GLN B O 1
ATOM 5044 N N . GLU B 1 260 ? -23.375 9.562 3.115 1 94.62 260 GLU B N 1
ATOM 5045 C CA . GLU B 1 260 ? -24.25 9.18 4.215 1 94.62 260 GLU B CA 1
ATOM 5046 C C . GLU B 1 260 ? -23.594 9.469 5.566 1 94.62 260 GLU B C 1
ATOM 5048 O O . GLU B 1 260 ? -24.297 9.727 6.551 1 94.62 260 GLU B O 1
ATOM 5053 N N . TRP B 1 261 ? -22.234 9.43 5.59 1 96.25 261 TRP B N 1
ATOM 5054 C CA . TRP B 1 261 ? -21.672 9.344 6.934 1 96.25 261 TRP B CA 1
ATOM 5055 C C . TRP B 1 261 ? -20.484 10.289 7.094 1 96.25 261 TRP B C 1
ATOM 5057 O O . TRP B 1 261 ? -19.719 10.18 8.055 1 96.25 261 TRP B O 1
ATOM 5067 N N . SER B 1 262 ? -20.234 11.156 6.109 1 96.56 262 SER B N 1
ATOM 5068 C CA . SER B 1 262 ? -19.312 12.25 6.391 1 96.56 262 SER B CA 1
ATOM 5069 C C . SER B 1 262 ? -19.812 13.109 7.547 1 96.56 262 SER B C 1
ATOM 5071 O O . SER B 1 262 ? -20.953 12.969 7.984 1 96.56 262 SER B O 1
ATOM 5073 N N . GLN B 1 263 ? -18.906 13.922 8.141 1 95.62 263 GLN B N 1
ATOM 5074 C CA . GLN B 1 263 ? -19.375 14.797 9.203 1 95.62 263 GLN B CA 1
ATOM 5075 C C . GLN B 1 263 ? -20.516 15.688 8.719 1 95.62 263 GLN B C 1
ATOM 5077 O O . GLN B 1 263 ? -21.516 15.844 9.414 1 95.62 263 GLN B O 1
ATOM 5082 N N . SER B 1 264 ? -20.359 16.266 7.512 1 94.31 264 SER B N 1
ATOM 5083 C CA . SER B 1 264 ? -21.406 17.109 6.953 1 94.31 264 SER B CA 1
ATOM 5084 C C . SER B 1 264 ? -22.703 16.328 6.777 1 94.31 264 SER B C 1
ATOM 5086 O O . SER B 1 264 ? -23.781 16.844 7.078 1 94.31 264 SER B O 1
ATOM 5088 N N . ALA B 1 265 ? -22.641 15.125 6.273 1 96.19 265 ALA B N 1
ATOM 5089 C CA . ALA B 1 265 ? -23.828 14.289 6.078 1 96.19 265 ALA B CA 1
ATOM 5090 C C . ALA B 1 265 ? -24.484 13.961 7.414 1 96.19 265 ALA B C 1
ATOM 5092 O O . ALA B 1 265 ? -25.719 14 7.523 1 96.19 265 ALA B O 1
ATOM 5093 N N . LEU B 1 266 ? -23.672 13.672 8.391 1 97.19 266 LEU B N 1
ATOM 5094 C CA . LEU B 1 266 ? -24.172 13.336 9.719 1 97.19 266 LEU B CA 1
ATOM 5095 C C . LEU B 1 266 ? -24.906 14.523 10.328 1 97.19 266 LEU B C 1
ATOM 5097 O O . LEU B 1 266 ? -26 14.359 10.891 1 97.19 266 LEU B O 1
ATOM 5101 N N . LEU B 1 267 ? -24.359 15.695 10.219 1 97.12 267 LEU B N 1
ATOM 5102 C CA . LEU B 1 267 ? -24.969 16.906 10.758 1 97.12 267 LEU B CA 1
ATOM 5103 C C . LEU B 1 267 ? -26.266 17.219 10.016 1 97.12 267 LEU B C 1
ATOM 5105 O O . LEU B 1 267 ? -27.25 17.656 10.617 1 97.12 267 LEU B O 1
ATOM 5109 N N . ALA B 1 268 ? -26.297 17 8.734 1 96.88 268 ALA B N 1
ATOM 5110 C CA . ALA B 1 268 ? -27.516 17.203 7.953 1 96.88 268 ALA B CA 1
ATOM 5111 C C . ALA B 1 268 ? -28.609 16.25 8.391 1 96.88 268 ALA B C 1
ATOM 5113 O O . ALA B 1 268 ? -29.781 16.641 8.5 1 96.88 268 ALA B O 1
ATOM 5114 N N . LYS B 1 269 ? -28.234 15.008 8.625 1 97.44 269 LYS B N 1
ATOM 5115 C CA . LYS B 1 269 ? -29.188 14.023 9.125 1 97.44 269 LYS B CA 1
ATOM 5116 C C . LYS B 1 269 ? -29.75 14.438 10.484 1 97.44 269 LYS B C 1
ATOM 5118 O O . LYS B 1 269 ? -30.953 14.312 10.734 1 97.44 269 LYS B O 1
ATOM 5123 N N . ALA B 1 270 ? -28.859 14.891 11.352 1 97.94 270 ALA B N 1
ATOM 5124 C CA . ALA B 1 270 ? -29.281 15.359 12.664 1 97.94 270 ALA B CA 1
ATOM 5125 C C . ALA B 1 270 ? -30.25 16.531 12.555 1 97.94 270 ALA B C 1
ATOM 5127 O O . ALA B 1 270 ? -31.25 16.578 13.273 1 97.94 270 ALA B O 1
ATOM 5128 N N . ALA B 1 271 ? -29.922 17.422 11.648 1 97.88 271 ALA B N 1
ATOM 5129 C CA . ALA B 1 271 ? -30.797 18.562 11.43 1 97.88 271 ALA B CA 1
ATOM 5130 C C . ALA B 1 271 ? -32.188 18.125 11.016 1 97.88 271 ALA B C 1
ATOM 5132 O O . ALA B 1 271 ? -33.188 18.641 11.547 1 97.88 271 ALA B O 1
ATOM 5133 N N . ARG B 1 272 ? -32.25 17.219 10.141 1 97.44 272 ARG B N 1
ATOM 5134 C CA . ARG B 1 272 ? -33.531 16.703 9.672 1 97.44 272 ARG B CA 1
ATOM 5135 C C . ARG B 1 272 ? -34.312 16.016 10.805 1 97.44 272 ARG B C 1
ATOM 5137 O O . ARG B 1 272 ? -35.5 16.219 10.961 1 97.44 272 ARG B O 1
ATOM 5144 N N . LEU B 1 273 ? -33.594 15.227 11.539 1 97 273 LEU B N 1
ATOM 5145 C CA . LEU B 1 273 ? -34.219 14.492 12.656 1 97 273 LEU B CA 1
ATOM 5146 C C . LEU B 1 273 ? -34.781 15.461 13.688 1 97 273 LEU B C 1
ATOM 5148 O O . LEU B 1 273 ? -35.812 15.172 14.297 1 97 273 LEU B O 1
ATOM 5152 N N . LYS B 1 274 ? -34.156 16.609 13.812 1 97 274 LYS B N 1
ATOM 5153 C CA . LYS B 1 274 ? -34.531 17.531 14.875 1 97 274 LYS B CA 1
ATOM 5154 C C . LYS B 1 274 ? -35.375 18.672 14.336 1 97 274 LYS B C 1
ATOM 5156 O O . LYS B 1 274 ? -35.781 19.562 15.094 1 97 274 LYS B O 1
ATOM 5161 N N . GLY B 1 275 ? -35.594 18.625 13.031 1 96.5 275 GLY B N 1
ATOM 5162 C CA . GLY B 1 275 ? -36.406 19.656 12.414 1 96.5 275 GLY B CA 1
ATOM 5163 C C . GLY B 1 275 ? -35.781 21.031 12.453 1 96.5 275 GLY B C 1
ATOM 5164 O O . GLY B 1 275 ? -36.469 22.031 12.672 1 96.5 275 GLY B O 1
ATOM 5165 N N . ARG B 1 276 ? -34.531 21.125 12.391 1 95.75 276 ARG B N 1
ATOM 5166 C CA . ARG B 1 276 ? -33.812 22.375 12.375 1 95.75 276 ARG B CA 1
ATOM 5167 C C . ARG B 1 276 ? -33.156 22.594 11.008 1 95.75 276 ARG B C 1
ATOM 5169 O O . ARG B 1 276 ? -32.812 21.641 10.312 1 95.75 276 ARG B O 1
ATOM 5176 N N . PRO B 1 277 ? -33.031 23.844 10.648 1 93.62 277 PRO B N 1
ATOM 5177 C CA . PRO B 1 277 ? -32.406 24.109 9.359 1 93.62 277 PRO B CA 1
ATOM 5178 C C . PRO B 1 277 ? -30.922 23.703 9.344 1 93.62 277 PRO B C 1
ATOM 5180 O O . PRO B 1 277 ? -30.422 23.25 8.305 1 93.62 277 PRO B O 1
ATOM 5183 N N . THR B 1 278 ? -30.234 23.969 10.438 1 92.19 278 THR B N 1
ATOM 5184 C CA . THR B 1 278 ? -28.828 23.594 10.547 1 92.19 278 THR B CA 1
ATOM 5185 C C . THR B 1 278 ? -28.531 22.969 11.906 1 92.19 278 THR B C 1
ATOM 5187 O O . THR B 1 278 ? -29.297 23.188 12.859 1 92.19 278 THR B O 1
ATOM 5190 N N . TYR B 1 279 ? -27.594 22.172 11.93 1 94.44 279 TYR B N 1
ATOM 5191 C CA . TYR B 1 279 ? -27.125 21.516 13.141 1 94.44 279 TYR B CA 1
ATOM 5192 C C . TYR B 1 279 ? -25.594 21.5 13.188 1 94.44 279 TYR B C 1
ATOM 5194 O O . TYR B 1 279 ? -24.953 21 12.273 1 94.44 279 TYR B O 1
ATOM 5202 N N . THR B 1 280 ? -24.984 22.141 14.188 1 95.25 280 THR B N 1
ATOM 5203 C CA . THR B 1 280 ? -23.531 22.219 14.305 1 95.25 280 THR B CA 1
ATOM 5204 C C . THR B 1 280 ? -22.984 21 15.055 1 95.25 280 THR B C 1
ATOM 5206 O O . THR B 1 280 ? -23.75 20.25 15.664 1 95.25 280 THR B O 1
ATOM 5209 N N . LEU B 1 281 ? -21.703 20.859 14.945 1 96.06 281 LEU B N 1
ATOM 5210 C CA . LEU B 1 281 ? -21.062 19.797 15.703 1 96.06 281 LEU B CA 1
ATOM 5211 C C . LEU B 1 281 ? -21.297 19.984 17.203 1 96.06 281 LEU B C 1
ATOM 5213 O O . LEU B 1 281 ? -21.562 19.016 17.906 1 96.06 281 LEU B O 1
ATOM 5217 N N . ALA B 1 282 ? -21.219 21.188 17.641 1 96.62 282 ALA B N 1
ATOM 5218 C CA . ALA B 1 282 ? -21.453 21.484 19.047 1 96.62 282 ALA B CA 1
ATOM 5219 C C . ALA B 1 282 ? -22.875 21.078 19.453 1 96.62 282 ALA B C 1
ATOM 5221 O O . ALA B 1 282 ? -23.078 20.547 20.547 1 96.62 282 ALA B O 1
ATOM 5222 N N . ASP B 1 283 ? -23.797 21.297 18.594 1 97.38 283 ASP B N 1
ATOM 5223 C CA . ASP B 1 283 ? -25.172 20.891 18.844 1 97.38 283 ASP B CA 1
ATOM 5224 C C . ASP B 1 283 ? -25.281 19.375 19 1 97.38 283 ASP B C 1
ATOM 5226 O O . ASP B 1 283 ? -25.922 18.875 19.922 1 97.38 283 ASP B O 1
ATOM 5230 N N . LEU B 1 284 ? -24.672 18.703 18.078 1 97.62 284 LEU B N 1
ATOM 5231 C CA . LEU B 1 284 ? -24.719 17.25 18.078 1 97.62 284 LEU B CA 1
ATOM 5232 C C . LEU B 1 284 ? -24.109 16.688 19.344 1 97.62 284 LEU B C 1
ATOM 5234 O O . LEU B 1 284 ? -24.703 15.805 19.984 1 97.62 284 LEU B O 1
ATOM 5238 N N . VAL B 1 285 ? -22.953 17.188 19.75 1 97.44 285 VAL B N 1
ATOM 5239 C CA . VAL B 1 285 ? -22.234 16.703 20.922 1 97.44 285 VAL B CA 1
ATOM 5240 C C . VAL B 1 285 ? -23.062 16.969 22.172 1 97.44 285 VAL B C 1
ATOM 5242 O O . VAL B 1 285 ? -23.234 16.078 23.016 1 97.44 285 VAL B O 1
ATOM 5245 N N . ARG B 1 286 ? -23.609 18.141 22.234 1 97.25 286 ARG B N 1
ATOM 5246 C CA . ARG B 1 286 ? -24.422 18.5 23.391 1 97.25 286 ARG B CA 1
ATOM 5247 C C . ARG B 1 286 ? -25.656 17.594 23.5 1 97.25 286 ARG B C 1
ATOM 5249 O O . ARG B 1 286 ? -25.984 17.125 24.594 1 97.25 286 ARG B O 1
ATOM 5256 N N . ALA B 1 287 ? -26.266 17.406 22.406 1 97.31 287 ALA B N 1
ATOM 5257 C CA . ALA B 1 287 ? -27.453 16.547 22.391 1 97.31 287 ALA B CA 1
ATOM 5258 C C . ALA B 1 287 ? -27.125 15.125 22.828 1 97.31 287 ALA B C 1
ATOM 5260 O O . ALA B 1 287 ? -27.875 14.508 23.578 1 97.31 287 ALA B O 1
ATOM 5261 N N . ASN B 1 288 ? -26.031 14.625 22.359 1 96.75 288 ASN B N 1
ATOM 5262 C CA . ASN B 1 288 ? -25.594 13.289 22.75 1 96.75 288 ASN B CA 1
ATOM 5263 C C . ASN B 1 288 ? -25.297 13.219 24.25 1 96.75 288 ASN B C 1
ATOM 5265 O O . ASN B 1 288 ? -25.719 12.273 24.922 1 96.75 288 ASN B O 1
ATOM 5269 N N . GLU B 1 289 ? -24.656 14.203 24.766 1 95.75 289 GLU B N 1
ATOM 5270 C CA . GLU B 1 289 ? -24.297 14.25 26.188 1 95.75 289 GLU B CA 1
ATOM 5271 C C . GLU B 1 289 ? -25.547 14.352 27.062 1 95.75 289 GLU B C 1
ATOM 5273 O O . GLU B 1 289 ? -25.562 13.852 28.188 1 95.75 289 GLU B O 1
ATOM 5278 N N . GLN B 1 290 ? -26.516 14.93 26.484 1 97.06 290 GLN B N 1
ATOM 5279 C CA . GLN B 1 290 ? -27.781 15.102 27.219 1 97.06 290 GLN B CA 1
ATOM 5280 C C . GLN B 1 290 ? -28.656 13.867 27.094 1 97.06 290 GLN B C 1
ATOM 5282 O O . GLN B 1 290 ? -29.781 13.836 27.609 1 97.06 290 GLN B O 1
ATOM 5287 N N . GLY B 1 291 ? -28.219 12.922 26.375 1 96.12 291 GLY B N 1
ATOM 5288 C CA . GLY B 1 291 ? -28.922 11.648 26.266 1 96.12 291 GLY B CA 1
ATOM 5289 C C . GLY B 1 291 ? -30.062 11.672 25.281 1 96.12 291 GLY B C 1
ATOM 5290 O O . GLY B 1 291 ? -31.062 10.961 25.453 1 96.12 291 GLY B O 1
ATOM 5291 N N . ASP B 1 292 ? -30 12.594 24.359 1 97 292 ASP B N 1
ATOM 5292 C CA . ASP B 1 292 ? -31.016 12.602 23.297 1 97 292 ASP B CA 1
ATOM 5293 C C . ASP B 1 292 ? -31 11.281 22.531 1 97 292 ASP B C 1
ATOM 5295 O O . ASP B 1 292 ? -30.047 10.984 21.812 1 97 292 ASP B O 1
ATOM 5299 N N . ALA B 1 293 ? -32.094 10.555 22.578 1 97.12 293 ALA B N 1
ATOM 5300 C CA . ALA B 1 293 ? -32.156 9.195 22.062 1 97.12 293 ALA B CA 1
ATOM 5301 C C . ALA B 1 293 ? -31.953 9.164 20.547 1 97.12 293 ALA B C 1
ATOM 5303 O O . ALA B 1 293 ? -31.297 8.273 20.016 1 97.12 293 ALA B O 1
ATOM 5304 N N . GLN B 1 294 ? -32.562 10.094 19.906 1 97.38 294 GLN B N 1
ATOM 5305 C CA . GLN B 1 294 ? -32.469 10.133 18.453 1 97.38 294 GLN B CA 1
ATOM 5306 C C . GLN B 1 294 ? -31.016 10.375 18 1 97.38 294 GLN B C 1
ATOM 5308 O O . GLN B 1 294 ? -30.547 9.727 17.062 1 97.38 294 GLN B O 1
ATOM 5313 N N . ILE B 1 295 ? -30.359 11.258 18.625 1 97.75 295 ILE B N 1
ATOM 5314 C CA . ILE B 1 295 ? -29 11.602 18.281 1 97.75 295 ILE B CA 1
ATOM 5315 C C . ILE B 1 295 ? -28.062 10.461 18.672 1 97.75 295 ILE B C 1
ATOM 5317 O O . ILE B 1 295 ? -27.156 10.102 17.906 1 97.75 295 ILE B O 1
ATOM 5321 N N . THR B 1 296 ? -28.328 9.891 19.812 1 97 296 THR B N 1
ATOM 5322 C CA . THR B 1 296 ? -27.531 8.758 20.25 1 97 296 THR B CA 1
ATOM 5323 C C . THR B 1 296 ? -27.641 7.594 19.266 1 97 296 THR B C 1
ATOM 5325 O O . THR B 1 296 ? -26.641 6.941 18.953 1 97 296 THR B O 1
ATOM 5328 N N . HIS B 1 297 ? -28.828 7.352 18.797 1 96.94 297 HIS B N 1
ATOM 5329 C CA . HIS B 1 297 ? -29.047 6.293 17.812 1 96.94 297 HIS B CA 1
ATOM 5330 C C . HIS B 1 297 ? -28.344 6.605 16.5 1 96.94 297 HIS B C 1
ATOM 5332 O O . HIS B 1 297 ? -27.781 5.715 15.875 1 96.94 297 HIS B O 1
ATOM 5338 N N . LEU B 1 298 ? -28.391 7.828 16.094 1 97.19 298 LEU B N 1
ATOM 5339 C CA . LEU B 1 298 ? -27.703 8.266 14.883 1 97.19 298 LEU B CA 1
ATOM 5340 C C . LEU B 1 298 ? -26.203 8.039 14.984 1 97.19 298 LEU B C 1
ATOM 5342 O O . LEU B 1 298 ? -25.578 7.543 14.047 1 97.19 298 LEU B O 1
ATOM 5346 N N . ILE B 1 299 ? -25.641 8.367 16.141 1 97.38 299 ILE B N 1
ATOM 5347 C CA . ILE B 1 299 ? -24.219 8.18 16.375 1 97.38 299 ILE B CA 1
ATOM 5348 C C . ILE B 1 299 ? -23.875 6.691 16.375 1 97.38 299 ILE B C 1
ATOM 5350 O O . ILE B 1 299 ? -22.828 6.281 15.867 1 97.38 299 ILE B O 1
ATOM 5354 N N . GLU B 1 300 ? -24.781 5.902 16.938 1 96.5 300 GLU B N 1
ATOM 5355 C CA . GLU B 1 300 ? -24.594 4.453 16.922 1 96.5 300 GLU B CA 1
ATOM 5356 C C . GLU B 1 300 ? -24.547 3.912 15.5 1 96.5 300 GLU B C 1
ATOM 5358 O O . GLU B 1 300 ? -23.719 3.061 15.18 1 96.5 300 GLU B O 1
ATOM 5363 N N . ASP B 1 301 ? -25.438 4.395 14.688 1 94.88 301 ASP B N 1
ATOM 5364 C CA . ASP B 1 301 ? -25.438 4.008 13.281 1 94.88 301 ASP B CA 1
ATOM 5365 C C . ASP B 1 301 ? -24.125 4.406 12.602 1 94.88 301 ASP B C 1
ATOM 5367 O O . ASP B 1 301 ? -23.594 3.645 11.797 1 94.88 301 ASP B O 1
ATOM 5371 N N . PHE B 1 302 ? -23.688 5.586 12.922 1 96.62 302 PHE B N 1
ATOM 5372 C CA . PHE B 1 302 ? -22.422 6.062 12.398 1 96.62 302 PHE B CA 1
ATOM 5373 C C . PHE B 1 302 ? -21.281 5.137 12.82 1 96.62 302 PHE B C 1
ATOM 5375 O O . PHE B 1 302 ? -20.453 4.742 11.992 1 96.62 302 PHE B O 1
ATOM 5382 N N . CYS B 1 303 ? -21.234 4.758 14.062 1 97.25 303 CYS B N 1
ATOM 5383 C CA . CYS B 1 303 ? -20.219 3.865 14.586 1 97.25 303 CYS B CA 1
ATOM 5384 C C . CYS B 1 303 ? -20.219 2.531 13.852 1 97.25 303 CYS B C 1
ATOM 5386 O O . CYS B 1 303 ? -19.156 1.974 13.555 1 97.25 303 CYS B O 1
ATOM 5388 N N . TYR B 1 304 ? -21.406 2.043 13.594 1 94.88 304 TYR B N 1
ATOM 5389 C CA . TYR B 1 304 ? -21.562 0.767 12.898 1 94.88 304 TYR B CA 1
ATOM 5390 C C . TYR B 1 304 ? -20.938 0.82 11.516 1 94.88 304 TYR B C 1
ATOM 5392 O O . TYR B 1 304 ? -20.109 -0.032 11.164 1 94.88 304 TYR B O 1
ATOM 5400 N N . GLN B 1 305 ? -21.266 1.829 10.781 1 94.31 305 GLN B N 1
ATOM 5401 C CA . GLN B 1 305 ? -20.766 1.962 9.422 1 94.31 305 GLN B CA 1
ATOM 5402 C C . GLN B 1 305 ? -19.266 2.258 9.422 1 94.31 305 GLN B C 1
ATOM 5404 O O . GLN B 1 305 ? -18.531 1.771 8.555 1 94.31 305 GLN B O 1
ATOM 5409 N N . LEU B 1 306 ? -18.844 3.059 10.344 1 96.69 306 LEU B N 1
ATOM 5410 C CA . LEU B 1 306 ? -17.422 3.344 10.469 1 96.69 306 LEU B CA 1
ATOM 5411 C C . LEU B 1 306 ? -16.641 2.07 10.758 1 96.69 306 LEU B C 1
ATOM 5413 O O . LEU B 1 306 ? -15.531 1.888 10.234 1 96.69 306 LEU B O 1
ATOM 5417 N N . ALA B 1 307 ? -17.172 1.209 11.609 1 96.5 307 ALA B N 1
ATOM 5418 C CA . ALA B 1 307 ? -16.531 -0.07 11.906 1 96.5 307 ALA B CA 1
ATOM 5419 C C . ALA B 1 307 ? -16.391 -0.918 10.648 1 96.5 307 ALA B C 1
ATOM 5421 O O . ALA B 1 307 ? -15.359 -1.569 10.445 1 96.5 307 ALA B O 1
ATOM 5422 N N . VAL B 1 308 ? -17.375 -0.9 9.812 1 93.81 308 VAL B N 1
ATOM 5423 C CA . VAL B 1 308 ? -17.344 -1.654 8.57 1 93.81 308 VAL B CA 1
ATOM 5424 C C . VAL B 1 308 ? -16.219 -1.129 7.684 1 93.81 308 VAL B C 1
ATOM 5426 O O . VAL B 1 308 ? -15.391 -1.902 7.195 1 93.81 308 VAL B O 1
ATOM 5429 N N . VAL B 1 309 ? -16.141 0.166 7.543 1 94.88 309 VAL B N 1
ATOM 5430 C CA . VAL B 1 309 ? -15.117 0.794 6.715 1 94.88 309 VAL B CA 1
ATOM 5431 C C . VAL B 1 309 ? -13.734 0.508 7.297 1 94.88 309 VAL B C 1
ATOM 5433 O O . VAL B 1 309 ? -12.797 0.187 6.559 1 94.88 309 VAL B O 1
ATOM 5436 N N . THR B 1 310 ? -13.633 0.624 8.578 1 97.25 310 THR B N 1
ATOM 5437 C CA . THR B 1 310 ? -12.367 0.369 9.25 1 97.25 310 THR B CA 1
ATOM 5438 C C . THR B 1 310 ? -11.93 -1.079 9.055 1 97.25 310 THR B C 1
ATOM 5440 O O . THR B 1 310 ? -10.758 -1.347 8.773 1 97.25 310 THR B O 1
ATOM 5443 N N . SER B 1 311 ? -12.867 -1.982 9.18 1 96.44 311 SER B N 1
ATOM 5444 C CA . SER B 1 311 ? -12.562 -3.393 8.961 1 96.44 311 SER B CA 1
ATOM 5445 C C . SER B 1 311 ? -12.023 -3.629 7.555 1 96.44 311 SER B C 1
ATOM 5447 O O . SER B 1 311 ? -11.07 -4.391 7.371 1 96.44 311 SER B O 1
ATOM 5449 N N . ASN B 1 312 ? -12.633 -2.98 6.586 1 95.25 312 ASN B N 1
ATOM 5450 C CA . ASN B 1 312 ? -12.188 -3.123 5.203 1 95.25 312 ASN B CA 1
ATOM 5451 C C . ASN B 1 312 ? -10.758 -2.621 5.02 1 95.25 312 ASN B C 1
ATOM 5453 O O . ASN B 1 312 ? -9.969 -3.23 4.297 1 95.25 312 ASN B O 1
ATOM 5457 N N . LEU B 1 313 ? -10.422 -1.556 5.664 1 97.25 313 LEU B N 1
ATOM 5458 C CA . LEU B 1 313 ? -9.078 -1 5.555 1 97.25 313 LEU B CA 1
ATOM 5459 C C . LEU B 1 313 ? -8.062 -1.894 6.258 1 97.25 313 LEU B C 1
ATOM 5461 O O . LEU B 1 313 ? -6.938 -2.061 5.777 1 97.25 313 LEU B O 1
ATOM 5465 N N . ILE B 1 314 ? -8.438 -2.463 7.387 1 97.75 314 ILE B N 1
ATOM 5466 C CA . ILE B 1 314 ? -7.566 -3.398 8.086 1 97.75 314 ILE B CA 1
ATOM 5467 C C . ILE B 1 314 ? -7.305 -4.617 7.207 1 97.75 314 ILE B C 1
ATOM 5469 O O . ILE B 1 314 ? -6.168 -5.074 7.09 1 97.75 314 ILE B O 1
ATOM 5473 N N . ILE B 1 315 ? -8.32 -5.082 6.562 1 96.88 315 ILE B N 1
ATOM 5474 C CA . ILE B 1 315 ? -8.211 -6.242 5.684 1 96.88 315 ILE B CA 1
ATOM 5475 C C . ILE B 1 315 ? -7.324 -5.902 4.488 1 96.88 315 ILE B C 1
ATOM 5477 O O . ILE B 1 315 ? -6.48 -6.707 4.09 1 96.88 315 ILE B O 1
ATOM 5481 N N . ALA B 1 316 ? -7.492 -4.738 3.965 1 96.94 316 ALA B N 1
ATOM 5482 C CA . ALA B 1 316 ? -6.762 -4.324 2.771 1 96.94 316 ALA B CA 1
ATOM 5483 C C . ALA B 1 316 ? -5.277 -4.125 3.076 1 96.94 316 ALA B C 1
ATOM 5485 O O . ALA B 1 316 ? -4.418 -4.633 2.355 1 96.94 316 ALA B O 1
ATOM 5486 N N . TYR B 1 317 ? -4.953 -3.508 4.227 1 97.69 317 TYR B N 1
ATOM 5487 C CA . TYR B 1 317 ? -3.594 -2.994 4.363 1 97.69 317 TYR B CA 1
ATOM 5488 C C . TYR B 1 317 ? -2.85 -3.713 5.484 1 97.69 317 TYR B C 1
ATOM 5490 O O . TYR B 1 317 ? -1.623 -3.629 5.574 1 97.69 317 TYR B O 1
ATOM 5498 N N . ASP B 1 318 ? -3.57 -4.363 6.441 1 97.69 318 ASP B N 1
ATOM 5499 C CA . ASP B 1 318 ? -2.922 -4.926 7.621 1 97.69 318 ASP B CA 1
ATOM 5500 C C . ASP B 1 318 ? -1.946 -3.926 8.242 1 97.69 318 ASP B C 1
ATOM 5502 O O . ASP B 1 318 ? -0.758 -4.219 8.383 1 97.69 318 ASP B O 1
ATOM 5506 N N . PRO B 1 319 ? -2.486 -2.727 8.641 1 97.75 319 PRO B N 1
ATOM 5507 C CA . PRO B 1 319 ? -1.604 -1.667 9.141 1 97.75 319 PRO B CA 1
ATOM 5508 C C . PRO B 1 319 ? -1.167 -1.889 10.586 1 97.75 319 PRO B C 1
ATOM 5510 O O . PRO B 1 319 ? -1.823 -2.625 11.328 1 97.75 319 PRO B O 1
ATOM 5513 N N . GLN B 1 320 ? -0.079 -1.259 10.914 1 97.19 320 GLN B N 1
ATOM 5514 C CA . GLN B 1 320 ? 0.4 -1.271 12.289 1 97.19 320 GLN B CA 1
ATOM 5515 C C . GLN B 1 320 ? -0.542 -0.495 13.203 1 97.19 320 GLN B C 1
ATOM 5517 O O . GLN B 1 320 ? -0.78 -0.899 14.344 1 97.19 320 GLN B O 1
ATOM 5522 N N . LEU B 1 321 ? -1.046 0.597 12.695 1 97.44 321 LEU B N 1
ATOM 5523 C CA . LEU B 1 321 ? -1.931 1.497 13.422 1 97.44 321 LEU B CA 1
ATOM 5524 C C . LEU B 1 321 ? -3.008 2.068 12.508 1 97.44 321 LEU B C 1
ATOM 5526 O O . LEU B 1 321 ? -2.783 2.229 11.305 1 97.44 321 LEU B O 1
ATOM 5530 N N . VAL B 1 322 ? -4.098 2.357 13.102 1 98.19 322 VAL B N 1
ATOM 5531 C CA . VAL B 1 322 ? -5.133 3.137 12.43 1 98.19 322 VAL B CA 1
ATOM 5532 C C . VAL B 1 322 ? -5.402 4.418 13.219 1 98.19 322 VAL B C 1
ATOM 5534 O O . VAL B 1 322 ? -5.793 4.371 14.383 1 98.19 322 VAL B O 1
ATOM 5537 N N . PHE B 1 323 ? -5.156 5.535 12.57 1 98.06 323 PHE B N 1
ATOM 5538 C CA . PHE B 1 323 ? -5.402 6.84 13.18 1 98.06 323 PHE B CA 1
ATOM 5539 C C . PHE B 1 323 ? -6.734 7.41 12.703 1 98.06 323 PHE B C 1
ATOM 5541 O O . PHE B 1 323 ? -7.18 7.129 11.594 1 98.06 323 PHE B O 1
ATOM 5548 N N . PHE B 1 324 ? -7.375 8.188 13.531 1 98.19 324 PHE B N 1
ATOM 5549 C CA . PHE B 1 324 ? -8.594 8.914 13.188 1 98.19 324 PHE B CA 1
ATOM 5550 C C . PHE B 1 324 ? -8.398 10.414 13.367 1 98.19 324 PHE B C 1
ATOM 5552 O O . PHE B 1 324 ? -8.062 10.875 14.461 1 98.19 324 PHE B O 1
ATOM 5559 N N . ASN B 1 325 ? -8.469 11.078 12.281 1 97.44 325 ASN B N 1
ATOM 5560 C CA . ASN B 1 325 ? -8.477 12.539 12.258 1 97.44 325 ASN B CA 1
ATOM 5561 C C . ASN B 1 325 ? -9.875 13.086 11.984 1 97.44 325 ASN B C 1
ATOM 5563 O O . ASN B 1 325 ? -10.25 13.289 10.836 1 97.44 325 ASN B O 1
ATOM 5567 N N . SER B 1 326 ? -10.609 13.367 13.023 1 97.19 326 SER 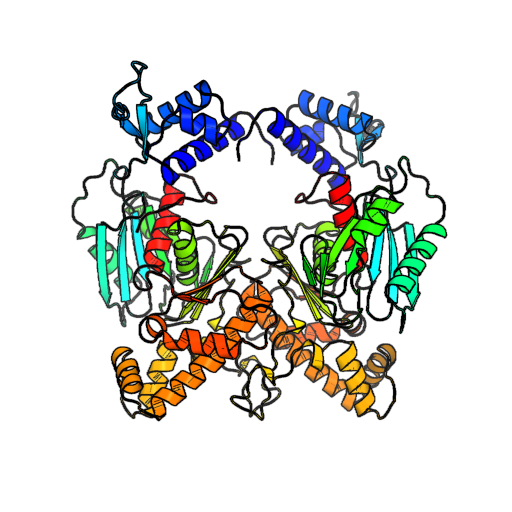B N 1
ATOM 5568 C CA . SER B 1 326 ? -12.016 13.742 12.953 1 97.19 326 SER B CA 1
ATOM 5569 C C . SER B 1 326 ? -12.406 14.648 14.117 1 97.19 326 SER B C 1
ATOM 5571 O O . SER B 1 326 ? -12.352 14.234 15.273 1 97.19 326 SER B O 1
ATOM 5573 N N . PRO B 1 327 ? -12.844 15.906 13.805 1 95.88 327 PRO B N 1
ATOM 5574 C CA . PRO B 1 327 ? -13.336 16.766 14.883 1 95.88 327 PRO B CA 1
ATOM 5575 C C . PRO B 1 327 ? -14.469 16.109 15.68 1 95.88 327 PRO B C 1
ATOM 5577 O O . PRO B 1 327 ? -14.555 16.297 16.891 1 95.88 327 PRO B O 1
ATOM 5580 N N . LEU B 1 328 ? -15.32 15.398 15.023 1 96 328 LEU B N 1
ATOM 5581 C CA . LEU B 1 328 ? -16.422 14.703 15.68 1 96 328 LEU B CA 1
ATOM 5582 C C . LEU B 1 328 ? -15.898 13.711 16.719 1 96 328 LEU B C 1
ATOM 5584 O O . LEU B 1 328 ? -16.312 13.75 17.875 1 96 328 LEU B O 1
ATOM 5588 N N . ILE B 1 329 ? -14.969 12.875 16.312 1 96.75 329 ILE B N 1
ATOM 5589 C CA . ILE B 1 329 ? -14.438 11.852 17.203 1 96.75 329 ILE B CA 1
ATOM 5590 C C . ILE B 1 329 ? -13.602 12.5 18.297 1 96.75 329 ILE B C 1
ATOM 5592 O O . ILE B 1 329 ? -13.586 12.023 19.438 1 96.75 329 ILE B O 1
ATOM 5596 N N . ASP B 1 330 ? -12.953 13.555 17.922 1 95.62 330 ASP B N 1
ATOM 5597 C CA . ASP B 1 330 ? -12.18 14.305 18.906 1 95.62 330 ASP B CA 1
ATOM 5598 C C . ASP B 1 330 ? -13.07 14.789 20.047 1 95.62 330 ASP B C 1
ATOM 5600 O O . ASP B 1 330 ? -12.648 14.82 21.203 1 95.62 330 ASP B O 1
ATOM 5604 N N . GLN B 1 331 ? -14.266 15.164 19.781 1 95.81 331 GLN B N 1
ATOM 5605 C CA . GLN B 1 331 ? -15.195 15.695 20.781 1 95.81 331 GLN B CA 1
ATOM 5606 C C . GLN B 1 331 ? -16 14.57 21.422 1 95.81 331 GLN B C 1
ATOM 5608 O O . GLN B 1 331 ? -16.531 14.742 22.516 1 95.81 331 GLN B O 1
ATOM 5613 N N . LEU B 1 332 ? -16.125 13.477 20.781 1 96.31 332 LEU B N 1
ATOM 5614 C CA . LEU B 1 332 ? -16.797 12.297 21.312 1 96.31 332 LEU B CA 1
ATOM 5615 C C . LEU B 1 332 ? -15.898 11.07 21.203 1 96.31 332 LEU B C 1
ATOM 5617 O O . LEU B 1 332 ? -16.188 10.148 20.438 1 96.31 332 LEU B O 1
ATOM 5621 N N . PRO B 1 333 ? -14.914 10.938 22.047 1 94.5 333 PRO B N 1
ATOM 5622 C CA . PRO B 1 333 ? -13.914 9.875 21.922 1 94.5 333 PRO B CA 1
ATOM 5623 C C . PRO B 1 333 ? -14.508 8.484 22.141 1 94.5 333 PRO B C 1
ATOM 5625 O O . PRO B 1 333 ? -13.906 7.484 21.75 1 94.5 333 PRO B O 1
ATOM 5628 N N . GLU B 1 334 ? -15.641 8.383 22.797 1 95.88 334 GLU B N 1
ATOM 5629 C CA . GLU B 1 334 ? -16.297 7.102 23.016 1 95.88 334 GLU B CA 1
ATOM 5630 C C . GLU B 1 334 ? -16.625 6.402 21.703 1 95.88 334 GLU B C 1
ATOM 5632 O O . GLU B 1 334 ? -16.828 5.188 21.672 1 95.88 334 GLU B O 1
ATOM 5637 N N . ILE B 1 335 ? -16.703 7.18 20.656 1 97.12 335 ILE B N 1
ATOM 5638 C CA . ILE B 1 335 ? -16.953 6.625 19.328 1 97.12 335 ILE B CA 1
ATOM 5639 C C . ILE B 1 335 ? -15.867 5.598 18.984 1 97.12 335 ILE B C 1
ATOM 5641 O O . ILE B 1 335 ? -16.172 4.52 18.469 1 97.12 335 ILE B O 1
ATOM 5645 N N . LEU B 1 336 ? -14.625 5.914 19.266 1 96.94 336 LEU B N 1
ATOM 5646 C CA . LEU B 1 336 ? -13.531 5.02 18.938 1 96.94 336 LEU B CA 1
ATOM 5647 C C . LEU B 1 336 ? -13.633 3.711 19.719 1 96.94 336 LEU B C 1
ATOM 5649 O O . LEU B 1 336 ? -13.367 2.637 19.172 1 96.94 336 LEU B O 1
ATOM 5653 N N . LYS B 1 337 ? -13.977 3.779 20.953 1 96.75 337 LYS B N 1
ATOM 5654 C CA . LYS B 1 337 ? -14.188 2.58 21.75 1 96.75 337 LYS B CA 1
ATOM 5655 C C . LYS B 1 337 ? -15.32 1.729 21.188 1 96.75 337 LYS B C 1
ATOM 5657 O O . LYS B 1 337 ? -15.219 0.501 21.141 1 96.75 337 LYS B O 1
ATOM 5662 N N . ASN B 1 338 ? -16.391 2.418 20.875 1 97.5 338 ASN B N 1
ATOM 5663 C CA . ASN B 1 338 ? -17.531 1.74 20.25 1 97.5 338 ASN B CA 1
ATOM 5664 C C . ASN B 1 338 ? -17.109 1.006 18.984 1 97.5 338 ASN B C 1
ATOM 5666 O O . ASN B 1 338 ? -17.453 -0.165 18.797 1 97.5 338 ASN B O 1
ATOM 5670 N N . VAL B 1 339 ? -16.359 1.63 18.141 1 97.88 339 VAL B N 1
ATOM 5671 C CA . VAL B 1 339 ? -15.867 1.032 16.906 1 97.88 339 VAL B CA 1
ATOM 5672 C C . VAL B 1 339 ? -14.969 -0.158 17.219 1 97.88 339 VAL B C 1
ATOM 5674 O O . VAL B 1 339 ? -15.102 -1.226 16.625 1 97.88 339 VAL B O 1
ATOM 5677 N N . GLN B 1 340 ? -14.07 0.007 18.141 1 97.25 340 GLN B N 1
ATOM 5678 C CA . GLN B 1 340 ? -13.164 -1.059 18.562 1 97.25 340 GLN B CA 1
ATOM 5679 C C . GLN B 1 340 ? -13.93 -2.297 19 1 97.25 340 GLN B C 1
ATOM 5681 O O . GLN B 1 340 ? -13.578 -3.42 18.641 1 97.25 340 GLN B O 1
ATOM 5686 N N . MET B 1 341 ? -14.93 -2.104 19.781 1 96.88 341 MET B N 1
ATOM 5687 C CA . MET B 1 341 ? -15.742 -3.211 20.281 1 96.88 341 MET B CA 1
ATOM 5688 C C . MET B 1 341 ? -16.422 -3.947 19.141 1 96.88 341 MET B C 1
ATOM 5690 O O . MET B 1 341 ? -16.516 -5.176 19.156 1 96.88 341 MET B O 1
ATOM 5694 N N . LYS B 1 342 ? -16.891 -3.217 18.172 1 96.19 342 LYS B N 1
ATOM 5695 C CA . LYS B 1 342 ? -17.578 -3.803 17.016 1 96.19 342 LYS B CA 1
ATOM 5696 C C . LYS B 1 342 ? -16.625 -4.617 16.156 1 96.19 342 LYS B C 1
ATOM 5698 O O . LYS B 1 342 ? -17.047 -5.508 15.422 1 96.19 342 LYS B O 1
ATOM 5703 N N . LEU B 1 343 ? -15.305 -4.332 16.234 1 96.88 343 LEU B N 1
ATOM 5704 C CA . LEU B 1 343 ? -14.297 -4.996 15.406 1 96.88 343 LEU B CA 1
ATOM 5705 C C . LEU B 1 343 ? -13.727 -6.215 16.125 1 96.88 343 LEU B C 1
ATOM 5707 O O . LEU B 1 343 ? -12.797 -6.852 15.625 1 96.88 343 LEU B O 1
ATOM 5711 N N . SER B 1 344 ? -14.281 -6.613 17.234 1 93.38 344 SER B N 1
ATOM 5712 C CA . SER B 1 344 ? -13.727 -7.652 18.109 1 93.38 344 SER B CA 1
ATOM 5713 C C . SER B 1 344 ? -13.773 -9.016 17.422 1 93.38 344 SER B C 1
ATOM 5715 O O . SER B 1 344 ? -13.086 -9.953 17.859 1 93.38 344 SER B O 1
ATOM 5717 N N . PHE B 1 345 ? -14.547 -9.195 16.359 1 91.19 345 PHE B N 1
ATOM 5718 C CA . PHE B 1 345 ? -14.656 -10.469 15.648 1 91.19 345 PHE B CA 1
ATOM 5719 C C . PHE B 1 345 ? -13.398 -10.734 14.82 1 91.19 345 PHE B C 1
ATOM 5721 O O . PHE B 1 345 ? -13.156 -11.867 14.398 1 91.19 345 PHE B O 1
ATOM 5728 N N . MET B 1 346 ? -12.641 -9.742 14.594 1 93.62 346 MET B N 1
ATOM 5729 C CA . MET B 1 346 ? -11.453 -9.898 13.758 1 93.62 346 MET B CA 1
ATOM 5730 C C . MET B 1 346 ? -10.32 -10.555 14.531 1 93.62 346 MET B C 1
ATOM 5732 O O . MET B 1 346 ? -10.172 -10.328 15.734 1 93.62 346 MET B O 1
ATOM 5736 N N . PRO B 1 347 ? -9.531 -11.391 13.789 1 88.44 347 PRO B N 1
ATOM 5737 C CA . PRO B 1 347 ? -8.422 -12.062 14.461 1 88.44 347 PRO B CA 1
ATOM 5738 C C . PRO B 1 347 ? -7.398 -11.086 15.039 1 88.44 347 PRO B C 1
ATOM 5740 O O . PRO B 1 347 ? -6.801 -11.352 16.078 1 88.44 347 PRO B O 1
ATOM 5743 N N . LEU B 1 348 ? -7.152 -10.039 14.352 1 90.88 348 LEU B N 1
ATOM 5744 C CA . LEU B 1 348 ? -6.203 -9.016 14.781 1 90.88 348 LEU B CA 1
ATOM 5745 C C . LEU B 1 348 ? -6.715 -7.621 14.43 1 90.88 348 LEU B C 1
ATOM 5747 O O . LEU B 1 348 ? -6.961 -7.324 13.258 1 90.88 348 LEU B O 1
ATOM 5751 N N . VAL B 1 349 ? -6.91 -6.844 15.422 1 95.44 349 VAL B N 1
ATOM 5752 C CA . VAL B 1 349 ? -7.273 -5.441 15.242 1 95.44 349 VAL B CA 1
ATOM 5753 C C . VAL B 1 349 ? -6.109 -4.551 15.672 1 95.44 349 VAL B C 1
ATOM 5755 O O . VAL B 1 349 ? -5.695 -4.578 16.828 1 95.44 349 VAL B O 1
ATOM 5758 N N . PRO B 1 350 ? -5.527 -3.848 14.727 1 97.12 350 PRO B N 1
ATOM 5759 C CA . PRO B 1 350 ? -4.488 -2.912 15.164 1 97.12 350 PRO B CA 1
ATOM 5760 C C . PRO B 1 350 ? -5.02 -1.846 16.125 1 97.12 350 PRO B C 1
ATOM 5762 O O . PRO B 1 350 ? -6.227 -1.612 16.172 1 97.12 350 PRO B O 1
ATOM 5765 N N . PRO B 1 351 ? -4.145 -1.23 16.891 1 97 351 PRO B N 1
ATOM 5766 C CA . PRO B 1 351 ? -4.613 -0.135 17.75 1 97 351 PRO B CA 1
ATOM 5767 C C . PRO B 1 351 ? -5.301 0.975 16.953 1 97 351 PRO B C 1
ATOM 5769 O O . PRO B 1 351 ? -4.812 1.378 15.898 1 97 351 PRO B O 1
ATOM 5772 N N . LEU B 1 352 ? -6.461 1.346 17.406 1 97.81 352 LEU B N 1
ATOM 5773 C CA . LEU B 1 352 ? -7.164 2.527 16.906 1 97.81 352 LEU B CA 1
ATOM 5774 C C . LEU B 1 352 ? -6.809 3.756 17.734 1 97.81 352 LEU B C 1
ATOM 5776 O O . LEU B 1 352 ? -7.043 3.781 18.953 1 97.81 352 LEU B O 1
ATOM 5780 N N . VAL B 1 353 ? -6.211 4.762 17.062 1 96.56 353 VAL B N 1
ATOM 5781 C CA . VAL B 1 353 ? -5.625 5.871 17.797 1 96.56 353 VAL B CA 1
ATOM 5782 C C . VAL B 1 353 ? -6.223 7.191 17.312 1 96.56 353 VAL B C 1
ATOM 5784 O O . VAL B 1 353 ? -6.43 7.379 16.109 1 96.56 353 VAL B O 1
ATOM 5787 N N . MET B 1 354 ? -6.582 8.055 18.219 1 95.88 354 MET B N 1
ATOM 5788 C CA . MET B 1 354 ? -6.973 9.414 17.859 1 95.88 354 MET B CA 1
ATOM 5789 C C . MET B 1 354 ? -5.754 10.258 17.5 1 95.88 354 MET B C 1
ATOM 5791 O O . MET B 1 354 ? -4.719 10.172 18.172 1 95.88 354 MET B O 1
ATOM 5795 N N . SER B 1 355 ? -5.887 10.93 16.422 1 94.19 355 SER B N 1
ATOM 5796 C CA . SER B 1 355 ? -4.812 11.859 16.094 1 94.19 355 SER B CA 1
ATOM 5797 C C . SER B 1 355 ? -4.559 12.836 17.234 1 94.19 355 SER B C 1
ATOM 5799 O O . SER B 1 355 ? -5.5 13.32 17.859 1 94.19 355 SER B O 1
ATOM 5801 N N . LYS B 1 356 ? -3.293 13.172 17.469 1 88.31 356 LYS B N 1
ATOM 5802 C CA . LYS B 1 356 ? -2.902 14.031 18.594 1 88.31 356 LYS B CA 1
ATOM 5803 C C . LYS B 1 356 ? -3.381 15.461 18.375 1 88.31 356 LYS B C 1
ATOM 5805 O O . LYS B 1 356 ? -3.605 16.203 19.344 1 88.31 356 LYS B O 1
ATOM 5810 N N . ASP B 1 357 ? -3.484 15.875 17.188 1 92.19 357 ASP B N 1
ATOM 5811 C CA . ASP B 1 357 ? -3.877 17.25 16.922 1 92.19 357 ASP B CA 1
ATOM 5812 C C . ASP B 1 357 ? -4.75 17.344 15.672 1 92.19 357 ASP B C 1
ATOM 5814 O O . ASP B 1 357 ? -4.273 17.734 14.602 1 92.19 357 ASP B O 1
ATOM 5818 N N . VAL B 1 358 ? -6.012 17.156 15.852 1 92.69 358 VAL B N 1
ATOM 5819 C CA . VAL B 1 358 ? -6.973 17.125 14.75 1 92.69 358 VAL B CA 1
ATOM 5820 C C . VAL B 1 358 ? -7.043 18.484 14.086 1 92.69 358 VAL B C 1
ATOM 5822 O O . VAL B 1 358 ? -7.164 18.578 12.859 1 92.69 358 VAL B O 1
ATOM 5825 N N . LYS B 1 359 ? -6.828 19.547 14.875 1 91.94 359 LYS B N 1
ATOM 5826 C CA . LYS B 1 359 ? -6.957 20.922 14.391 1 91.94 359 LYS B CA 1
ATOM 5827 C C . LYS B 1 359 ? -5.863 21.25 13.383 1 91.94 359 LYS B C 1
ATOM 5829 O O . LYS B 1 359 ? -6.133 21.859 12.344 1 91.94 359 LYS B O 1
ATOM 5834 N N . TYR B 1 360 ? -4.645 20.75 13.609 1 95.88 360 TYR B N 1
ATOM 5835 C CA . TYR B 1 360 ? -3.506 21.219 12.828 1 95.88 360 TYR B CA 1
ATOM 5836 C C . TYR B 1 360 ? -2.922 20.094 11.977 1 95.88 360 TYR B C 1
ATOM 5838 O O . TYR B 1 360 ? -2.027 20.328 11.164 1 95.88 360 TYR B O 1
ATOM 5846 N N . ALA B 1 361 ? -3.443 18.875 12.086 1 97.19 361 ALA B N 1
ATOM 5847 C CA . ALA B 1 361 ? -2.809 17.688 11.5 1 97.19 361 ALA B CA 1
ATOM 5848 C C . ALA B 1 361 ? -2.57 17.875 10.008 1 97.19 361 ALA B C 1
ATOM 5850 O O . ALA B 1 361 ? -1.459 17.656 9.516 1 97.19 361 ALA B O 1
ATOM 5851 N N . THR B 1 362 ? -3.572 18.312 9.305 1 98.06 362 THR B N 1
ATOM 5852 C CA . THR B 1 362 ? -3.49 18.5 7.859 1 98.06 362 THR B CA 1
ATOM 5853 C C . THR B 1 362 ? -2.447 19.562 7.516 1 98.06 362 THR B C 1
ATOM 5855 O O . THR B 1 362 ? -1.594 19.344 6.656 1 98.06 362 THR B O 1
ATOM 5858 N N . LEU B 1 363 ? -2.449 20.688 8.203 1 98.69 363 LEU B N 1
ATOM 5859 C CA . LEU B 1 363 ? -1.535 21.797 7.957 1 98.69 363 LEU B CA 1
ATOM 5860 C C . LEU B 1 363 ? -0.102 21.406 8.297 1 98.69 363 LEU B C 1
ATOM 5862 O O . LEU B 1 363 ? 0.826 21.719 7.547 1 98.69 363 LEU B O 1
ATOM 5866 N N . LEU B 1 364 ? 0.027 20.719 9.398 1 98.5 364 LEU B N 1
ATOM 5867 C CA . LEU B 1 364 ? 1.354 20.297 9.82 1 98.5 364 LEU B CA 1
ATOM 5868 C C . LEU B 1 364 ? 1.902 19.203 8.898 1 98.5 364 LEU B C 1
ATOM 5870 O O . LEU B 1 364 ? 3.111 19.141 8.664 1 98.5 364 LEU B O 1
ATOM 5874 N N . GLY B 1 365 ? 1.028 18.344 8.406 1 98.44 365 GLY B N 1
ATOM 5875 C CA . GLY B 1 365 ? 1.46 17.422 7.363 1 98.44 365 GLY B CA 1
ATOM 5876 C C . GLY B 1 365 ? 1.983 18.125 6.125 1 98.44 365 GLY B C 1
ATOM 5877 O O . GLY B 1 365 ? 2.984 17.703 5.539 1 98.44 365 GLY B O 1
ATOM 5878 N N . GLY B 1 366 ? 1.268 19.141 5.734 1 98.69 366 GLY B N 1
ATOM 5879 C CA . GLY B 1 366 ? 1.747 19.969 4.637 1 98.69 366 GLY B CA 1
ATOM 5880 C C . GLY B 1 366 ? 3.098 20.609 4.918 1 98.69 366 GLY B C 1
ATOM 5881 O O . GLY B 1 366 ? 3.967 20.625 4.043 1 98.69 366 GLY B O 1
ATOM 5882 N N . ALA B 1 367 ? 3.266 21.109 6.113 1 98.56 367 ALA B N 1
ATOM 5883 C CA . ALA B 1 367 ? 4.547 21.672 6.523 1 98.56 367 ALA B CA 1
ATOM 5884 C C . ALA B 1 367 ? 5.672 20.656 6.375 1 98.56 367 ALA B C 1
ATOM 5886 O O . ALA B 1 367 ? 6.754 20.984 5.883 1 98.56 367 ALA B O 1
ATOM 5887 N N . SER B 1 368 ? 5.371 19.484 6.773 1 98.19 368 SER B N 1
ATOM 5888 C CA . SER B 1 368 ? 6.359 18.422 6.68 1 98.19 368 SER B CA 1
ATOM 5889 C C . SER B 1 368 ? 6.812 18.203 5.238 1 98.19 368 SER B C 1
ATOM 5891 O O . SER B 1 368 ? 8.016 18.188 4.957 1 98.19 368 SER B O 1
ATOM 5893 N N . LEU B 1 369 ? 5.871 18.062 4.324 1 98.06 369 LEU B N 1
ATOM 5894 C CA . LEU B 1 369 ? 6.227 17.844 2.924 1 98.06 369 LEU B CA 1
ATOM 5895 C C . LEU B 1 369 ? 7.016 19.031 2.373 1 98.06 369 LEU B C 1
ATOM 5897 O O . LEU B 1 369 ? 7.965 18.844 1.608 1 98.06 369 LEU B O 1
ATOM 5901 N N . ALA B 1 370 ? 6.578 20.203 2.738 1 98.44 370 ALA B N 1
ATOM 5902 C CA . ALA B 1 370 ? 7.277 21.406 2.293 1 98.44 370 ALA B CA 1
ATOM 5903 C C . ALA B 1 370 ? 8.719 21.422 2.793 1 98.44 370 ALA B C 1
ATOM 5905 O O . ALA B 1 370 ? 9.641 21.703 2.031 1 98.44 370 ALA B O 1
ATOM 5906 N N . ILE B 1 371 ? 8.891 21.094 4.027 1 97.94 371 ILE B N 1
ATOM 5907 C CA . ILE B 1 371 ? 10.219 21.078 4.637 1 97.94 371 ILE B CA 1
ATOM 5908 C C . ILE B 1 371 ? 11.086 20.016 3.957 1 97.94 371 ILE B C 1
ATOM 5910 O O . ILE B 1 371 ? 12.25 20.281 3.627 1 97.94 371 ILE B O 1
ATOM 5914 N N . HIS B 1 372 ? 10.516 18.891 3.705 1 97.94 372 HIS B N 1
ATOM 5915 C CA . HIS B 1 372 ? 11.242 17.859 2.984 1 97.94 372 HIS B CA 1
ATOM 5916 C C . HIS B 1 372 ? 11.711 18.344 1.619 1 97.94 372 HIS B C 1
ATOM 5918 O O . HIS B 1 372 ? 12.828 18.047 1.196 1 97.94 372 HIS B O 1
ATOM 5924 N N . LYS B 1 373 ? 10.828 19.016 0.977 1 97.62 373 LYS B N 1
ATOM 5925 C CA . LYS B 1 373 ? 11.148 19.547 -0.345 1 97.62 373 LYS B CA 1
ATOM 5926 C C . LYS B 1 373 ? 12.289 20.562 -0.272 1 97.62 373 LYS B C 1
ATOM 5928 O O . LYS B 1 373 ? 13.227 20.5 -1.068 1 97.62 373 LYS B O 1
ATOM 5933 N N . VAL B 1 374 ? 12.234 21.453 0.674 1 96.81 374 VAL B N 1
ATOM 5934 C CA . VAL B 1 374 ? 13.227 22.5 0.851 1 96.81 374 VAL B CA 1
ATOM 5935 C C . VAL B 1 374 ? 14.594 21.875 1.107 1 96.81 374 VAL B C 1
ATOM 5937 O O . VAL B 1 374 ? 15.609 22.344 0.568 1 96.81 374 VAL B O 1
ATOM 5940 N N . LEU B 1 375 ? 14.617 20.812 1.855 1 96.31 375 LEU B N 1
ATOM 5941 C CA . LEU B 1 375 ? 15.867 20.219 2.305 1 96.31 375 LEU B CA 1
ATOM 5942 C C . LEU B 1 375 ? 16.344 19.141 1.336 1 96.31 375 LEU B C 1
ATOM 5944 O O . LEU B 1 375 ? 17.375 18.516 1.554 1 96.31 375 LEU B O 1
ATOM 5948 N N . ASP B 1 376 ? 15.578 18.875 0.325 1 94.94 376 ASP B N 1
ATOM 5949 C CA . ASP B 1 376 ? 15.859 17.797 -0.617 1 94.94 376 ASP B CA 1
ATOM 5950 C C . ASP B 1 376 ? 15.961 16.453 0.102 1 94.94 376 ASP B C 1
ATOM 5952 O O . ASP B 1 376 ? 16.953 15.742 -0.046 1 94.94 376 ASP B O 1
ATOM 5956 N N . MET B 1 377 ? 14.984 16.297 0.932 1 95.06 377 MET B N 1
ATOM 5957 C CA . MET B 1 377 ? 14.977 15.102 1.773 1 95.06 377 MET B CA 1
ATOM 5958 C C . MET B 1 377 ? 13.703 14.289 1.554 1 95.06 377 MET B C 1
ATOM 5960 O O . MET B 1 377 ? 13.195 13.664 2.484 1 95.06 377 MET B O 1
ATOM 5964 N N . THR B 1 378 ? 13.141 14.383 0.352 1 90.94 378 THR B N 1
ATOM 5965 C CA . THR B 1 378 ? 11.961 13.586 0.038 1 90.94 378 THR B CA 1
ATOM 5966 C C . THR B 1 378 ? 12.242 12.102 0.236 1 90.94 378 THR B C 1
ATOM 5968 O O . THR B 1 378 ? 13.273 11.594 -0.209 1 90.94 378 THR B O 1
ATOM 5971 N N . GLY B 1 379 ? 11.336 11.453 0.968 1 87.31 379 GLY B N 1
ATOM 5972 C CA . GLY B 1 379 ? 11.484 10.031 1.19 1 87.31 379 GLY B CA 1
ATOM 5973 C C . GLY B 1 379 ? 12.328 9.703 2.408 1 87.31 379 GLY B C 1
ATOM 5974 O O . GLY B 1 379 ? 12.547 8.523 2.725 1 87.31 379 GLY B O 1
ATOM 5975 N N . THR B 1 380 ? 12.852 10.711 3.109 1 91.69 380 THR B N 1
ATOM 5976 C CA . THR B 1 380 ? 13.664 10.547 4.309 1 91.69 380 THR B CA 1
ATOM 5977 C C . THR B 1 380 ? 12.883 10.961 5.555 1 91.69 380 THR B C 1
ATOM 5979 O O . THR B 1 380 ? 12.25 12.016 5.57 1 91.69 380 THR B O 1
ATOM 5982 N N . ARG B 1 381 ? 12.977 10.141 6.508 1 92.31 381 ARG B N 1
ATOM 5983 C CA . ARG B 1 381 ? 12.227 10.438 7.723 1 92.31 381 ARG B CA 1
ATOM 5984 C C . ARG B 1 381 ? 12.883 11.578 8.5 1 92.31 381 ARG B C 1
ATOM 5986 O O . ARG B 1 381 ? 14.078 11.531 8.789 1 92.31 381 ARG B O 1
ATOM 5993 N N . LEU B 1 382 ? 12.18 12.555 8.766 1 96.25 382 LEU B N 1
ATOM 5994 C CA . LEU B 1 382 ? 12.57 13.641 9.656 1 96.25 382 LEU B CA 1
ATOM 5995 C C . LEU B 1 382 ? 11.641 13.711 10.867 1 96.25 382 LEU B C 1
ATOM 5997 O O . LEU B 1 382 ? 10.43 13.531 10.734 1 96.25 382 LEU B O 1
ATOM 6001 N N . ILE B 1 383 ? 12.172 13.945 11.984 1 97 383 ILE B N 1
ATOM 6002 C CA . ILE B 1 383 ? 11.375 14.141 13.195 1 97 383 ILE B CA 1
ATOM 6003 C C . ILE B 1 383 ? 11.141 15.633 13.422 1 97 383 ILE B C 1
ATOM 6005 O O . ILE B 1 383 ? 12.07 16.375 13.758 1 97 383 ILE B O 1
ATOM 6009 N N . LEU B 1 384 ? 9.93 16.016 13.203 1 97.06 384 LEU B N 1
ATOM 6010 C CA . LEU B 1 384 ? 9.539 17.406 13.367 1 97.06 384 LEU B CA 1
ATOM 6011 C C . LEU B 1 384 ? 8.883 17.641 14.719 1 97.06 384 LEU B C 1
ATOM 6013 O O . LEU B 1 384 ? 8.578 16.688 15.438 1 97.06 384 LEU B O 1
ATOM 6017 N N . HIS B 1 385 ? 8.734 18.938 15.055 1 93.38 385 HIS B N 1
ATOM 6018 C CA . HIS B 1 385 ? 8.297 19.266 16.406 1 93.38 385 HIS B CA 1
ATOM 6019 C C . HIS B 1 385 ? 7.008 20.078 16.375 1 93.38 385 HIS B C 1
ATOM 6021 O O . HIS B 1 385 ? 6.82 20.922 15.516 1 93.38 385 HIS B O 1
ATOM 6027 N N . HIS B 1 386 ? 6.121 19.625 17.078 1 88.06 386 HIS B N 1
ATOM 6028 C CA . HIS B 1 386 ? 4.855 20.312 17.281 1 88.06 386 HIS B CA 1
ATOM 6029 C C . HIS B 1 386 ? 4.414 20.219 18.75 1 88.06 386 HIS B C 1
ATOM 6031 O O . HIS B 1 386 ? 4.648 19.219 19.406 1 88.06 386 HIS B O 1
#

pLDDT: mean 93.19, std 9.2, range [39.81, 98.88]

Nearest PDB structures (foldseek):
  4htl-assembly1_A  TM=8.534E-01  e=2.199E-21  Listeria monocytogenes EGD-e
  5f7r-assembly1_E  TM=8.659E-01  e=9.967E-19  Listeria monocytogenes EGD-e
  7p9y-assembly1_AAA  TM=8.354E-01  e=3.667E-19  Saccharomyces cerevisiae S288C
  4db3-assembly1_A  TM=7.129E-01  e=3.667E-19  Vibrio vulnificus
  2ap1-assembly1_A  TM=7.493E-01  e=6.170E-18  Salmonella enterica subsp. enterica serovar Typhimurium

Solvent-accessible surface area (backbone atoms only — not comparable to full-atom values): 40063 Å² total; per-residue (Å²): 115,76,60,48,74,67,54,35,49,54,40,41,44,52,47,51,51,40,48,31,53,58,56,41,68,40,31,61,66,55,50,16,63,74,62,71,47,57,60,68,61,45,48,50,45,50,51,53,36,36,73,71,45,49,32,38,77,67,46,58,54,77,73,67,90,78,76,88,66,88,58,60,52,22,31,25,55,35,46,43,36,26,29,34,43,12,31,36,46,54,55,48,39,38,36,39,36,30,23,35,64,45,49,36,78,75,46,76,52,71,45,82,40,66,93,55,52,51,68,55,50,51,51,47,52,51,50,55,60,69,69,51,75,90,73,90,41,75,60,44,76,49,25,31,16,38,28,32,56,43,36,30,40,95,59,34,80,75,48,42,94,55,48,72,54,76,92,64,57,65,47,62,52,49,26,70,73,67,71,30,58,54,46,47,40,25,35,27,44,19,32,30,45,24,62,40,29,57,29,92,59,86,57,48,30,34,36,20,38,24,41,40,79,43,32,28,26,5,38,29,52,82,64,32,81,47,41,44,69,69,26,42,21,20,41,53,19,66,38,75,45,85,54,38,89,46,82,84,54,60,63,70,73,44,51,28,39,27,71,59,60,6,48,52,31,42,30,51,51,49,9,60,76,69,73,38,95,69,46,52,71,69,52,52,53,51,38,40,74,70,61,35,63,69,54,44,50,51,51,49,52,47,32,53,54,49,30,53,53,49,49,48,50,43,29,51,44,19,38,58,33,36,33,40,39,24,69,66,46,71,75,39,57,64,47,58,54,53,23,52,61,56,46,62,68,48,96,74,72,53,57,78,39,73,49,92,44,59,90,49,26,38,39,49,10,29,44,50,55,29,41,24,58,69,68,69,34,74,95,53,85,53,52,36,43,122,116,75,62,48,73,68,54,34,49,53,40,41,43,50,48,51,51,40,49,31,54,58,55,41,69,39,31,63,66,56,51,17,63,76,61,71,45,57,59,69,61,45,49,51,46,50,51,53,35,35,74,70,45,50,31,37,78,66,47,58,54,80,74,69,88,78,76,86,66,85,57,62,50,24,30,26,56,34,46,45,36,26,29,34,42,12,30,35,47,53,55,48,38,38,36,40,37,31,24,34,61,46,48,36,79,74,46,75,54,71,45,79,42,65,94,56,52,50,68,54,48,51,51,48,53,50,50,56,59,70,68,52,76,90,72,90,43,76,58,44,78,48,24,33,17,38,28,33,58,43,35,31,40,93,59,34,82,74,46,40,94,56,49,72,55,73,93,63,57,64,46,62,53,49,27,70,74,67,70,32,59,56,45,46,40,27,34,27,44,19,34,28,45,22,61,40,30,57,29,92,59,85,58,48,30,33,37,20,38,24,40,41,78,41,33,29,26,7,36,29,52,81,63,33,80,48,41,44,69,70,26,42,21,20,41,53,19,65,38,72,45,87,53,37,88,46,83,84,55,60,61,70,72,45,52,27,38,27,71,60,60,6,48,50,30,42,29,52,50,51,9,60,76,68,73,39,95,70,45,52,69,67,53,53,53,52,39,40,75,70,62,35,63,70,53,43,51,52,50,50,52,49,34,53,54,48,30,52,54,49,50,49,49,42,30,52,44,20,36,58,31,34,34,40,38,23,68,65,45,69,74,40,57,65,50,57,53,53,23,52,61,58,47,62,70,48,95,74,71,54,58,77,39,72,48,91,43,58,89,47,26,39,37,51,10,27,43,49,55,30,41,24,58,69,66,70,34,74,97,53,83,51,53,35,42,122

InterPro domains:
  IPR000600 ROK family [PF00480] (94-370)
  IPR000600 ROK family [PTHR18964] (7-370)
  IPR036388 Winged helix-like DNA-binding domain superfamily [G3DSA:1.10.10.10] (6-78)
  IPR036390 Winged helix DNA-binding domain superfamily [SSF46785] (7-74)
  IPR043129 ATPase, nucleotide binding domain [SSF53067] (82-196)
  IPR043129 ATPase, nucleotide binding domain [SSF53067] (203-377)